Protein 2I0Z (pdb70)

B-factor: mean 34.98, std 12.31, range [15.21, 74.14]

Secondary structure (DSSP, 8-state):
---SEEEE--SHHHHHHHHHHHHTT--EEEE-SSSSS-HHHHHTGGGT---EE-S-HHHHHHT-TBTGGGGHHHHHHS-HHHHHHHHHHTT--EEE-GGGEEEETT--HHHHHHHHHHHHHHTT-EEE-S--EEEEEEETTEEEEEEETT--EEE-S-EEE----SSSGGGS-SSHHHHHHHHTT--EEEEEE-S-PEE---HHHHTTTTTT-EEEEEEEEE---EEEEEEEEEE-SSEEESHHHHHHHHHHHHHHHHH--S-EEEEEES-TTS-HHHHHHHHHHHHTTSTTSBHHHHTTTSS-HHHHHHHHHHTT--TTSBGGGS-HHHHHHHHHHHHHEEEEE-EE--GGG-SSEEEEE-GGGEETTTTEESSSBTEEE-GGGBS-B--TTTHHHHHHHHHHHHHHHHHHHHH-

Sequence (416 aa):
MHYDVIVIGGGPSGLMAAIGAAEEGANVLLLLDKGNKLGRKLAISGGGRCNVVTNRRLPLDEIVKHIPGNGRFLYSAFSIFNNEDIITFFENLGVVKLKEEDHGRRMFPVSNKAQSVVDALLTRLKDLGVKIRTNTPVETIEYENGQTTKAVIILQTGEVLETNHVVIAVGGKSVPQTGSTGDGYAWAEKAGHTTITELFPTEVPILSNEPFIRDRSLQGLALRDINLSVLNAIISHKMDMLFTHFGLSSGPAALRRCSQFVVKALKKFKTNTIQMSIDALPEENSEQLFQRMLKQMKEDPKKGIKNVLKGYVPERYFLFLLEKNEIDGSEQAGQVSHEKIRALVKDFKEFTVNVNGTQSIEKAFVTGGGVSVKEINPKEMSSKFTNGLYFCGEVLDIHGYTGGYNITSALVTGRIAGTTTAGENAK

Solvent-accessible surface area: 18220 Å² total; per-residue (Å²): 126,164,36,48,0,0,0,6,7,0,23,22,6,0,0,0,0,0,0,0,0,12,67,45,66,15,69,1,0,0,0,21,72,4,102,144,13,4,69,53,4,32,101,21,29,81,34,74,0,9,0,0,0,95,42,80,80,86,74,3,6,112,51,3,56,7,43,4,168,22,0,77,26,0,12,101,97,19,44,11,91,56,0,8,74,24,0,67,118,45,70,10,122,9,66,80,61,81,148,3,61,0,9,0,78,54,63,132,0,87,30,2,0,69,12,0,51,79,66,0,167,100,51,55,14,103,58,64,52,90,13,46,14,83,33,0,59,42,89,150,41,72,1,67,0,0,29,3,104,120,42,74,82,19,94,1,50,28,0,0,0,5,29,18,0,97,0,52,48,164,22,16,11,53,15,57,0,18,63,11,0,100,113,8,48,7,84,42,51,109,39,16,11,1,24,1,34,1,62,8,82,31,82,17,6,154,95,137,42,2,52,47,18,28,3,158,70,1,26,0,16,4,56,134,84,84,77,4,118,137,50,35,2,64,1,22,84,134,0,0,15,18,66,0,0,48,59,2,0,4,31,0,30,59,9,29,91,128,129,154,79,126,39,19,78,0,10,0,26,9,36,45,160,39,66,51,103,94,0,11,71,96,0,20,138,68,10,143,142,55,54,169,120,18,0,79,74,13,1,133,74,14,14,51,113,105,0,5,59,36,0,4,136,113,22,135,9,86,16,83,55,90,0,55,137,8,52,95,134,74,0,114,37,0,3,127,14,0,32,82,5,58,0,53,0,57,14,23,58,58,41,104,129,2,87,6,0,0,0,0,0,16,4,148,19,1,45,46,138,71,0,10,9,112,105,8,97,13,0,2,0,0,5,33,0,0,17,6,5,3,25,58,5,8,6,30,24,0,7,9,1,0,0,0,48,5,0,0,28,13,0,0,90,80,28,168

InterPro domains:
  IPR004792 3-Dehydro-bile acid delta(4,6)-reductase-like [PTHR42887] (3-420)
  IPR004792 3-Dehydro-bile acid delta(4,6)-reductase-like [TIGR00275] (5-412)
  IPR023166 BaiN-like, insert domain superfamily [G3DSA:1.10.8.260] (279-343)
  IPR036188 FAD/NAD(P)-binding domain superfamily [G3DSA:3.50.50.60] (4-412)
  IPR036188 FAD/NAD(P)-binding domain superfamily [SSF51905] (1-415)
  IPR055178 RsdA/BaiN/AoA(So)-like, insert domain [PF22780] (193-360)
  IPR057661 RsdA/BaiN/AoA(So)-like, Rossmann fold-like domain [PF03486] (4-413)

Foldseek 3Di:
DQWLEEEEAQALLSLLLLLLLLVLVTAYEYEYQAPDGHLVLCPPPNQFHLQAFQDDLVVLLVQWVQPSVLQPLLCVVAFRVNVQVVCVVLVFHWDADPRRGITTPVSGSVSVSVSSVVSSVVSNHHYDYSWAWQEWDADPLFTFWTATPVRDTGGYGAYEYEQFDCAQCVSPHNHSVQVRVVVLPFDWFDKDFAQFAFFADPVCLQVCLQAFPKQFQKWKAFPCGDIDGGFMWGRHSGHIHGPRRRHCARVQAVVCVVPVDQWTKMWIQSCPPDDLVRQLVVLVVQCVVFQQAFSLVSPPDPTPSSVLVVLCVVLVHDRRPGSNRDDSVSSSSSSCCNGTPMGITGHTDGNHHHPHMAIATECVQADSQAQAGVRGGNYHYAARNYRIGGDPRNSRSRRSNSSSSRNSNNSSVVSD

Structure (mmCIF, N/CA/C/O backbone):
data_2I0Z
#
_entry.id   2I0Z
#
_cell.length_a   46.716
_cell.length_b   92.366
_cell.length_c   97.504
_cell.angle_alpha   90.00
_cell.angle_beta   90.00
_cell.angle_gamma   90.00
#
_symmetry.space_group_name_H-M   'P 21 21 21'
#
loop_
_entity.id
_entity.type
_entity.pdbx_description
1 polymer 'NAD(FAD)-utilizing dehydrogenases'
2 non-polymer 'CHLORIDE ION'
3 non-polymer 'FLAVIN-ADENINE DINUCLEOTIDE'
4 water water
#
loop_
_atom_site.group_PDB
_atom_site.id
_atom_site.type_symbol
_atom_site.label_atom_id
_atom_site.label_alt_id
_atom_site.label_comp_id
_atom_site.label_asym_id
_atom_site.label_entity_id
_atom_site.label_seq_id
_atom_site.pdbx_PDB_ins_code
_atom_site.Cartn_x
_atom_site.Cartn_y
_atom_site.Cartn_z
_atom_site.occupancy
_atom_site.B_iso_or_equiv
_atom_site.auth_seq_id
_atom_site.auth_comp_id
_atom_site.auth_asym_id
_atom_site.auth_atom_id
_atom_site.pdbx_PDB_model_num
ATOM 1 N N . MET A 1 25 ? -4.239 41.775 -20.198 1.00 58.98 1 MET A N 1
ATOM 2 C CA . MET A 1 25 ? -4.516 40.349 -19.862 1.00 58.84 1 MET A CA 1
ATOM 3 C C . MET A 1 25 ? -5.698 39.775 -20.646 1.00 57.30 1 MET A C 1
ATOM 4 O O . MET A 1 25 ? -6.838 39.769 -20.161 1.00 57.97 1 MET A O 1
ATOM 9 N N . HIS A 1 26 ? -5.424 39.283 -21.851 1.00 55.05 2 HIS A N 1
ATOM 10 C CA . HIS A 1 26 ? -6.439 38.568 -22.617 1.00 52.26 2 HIS A CA 1
ATOM 11 C C . HIS A 1 26 ? -6.888 37.292 -21.890 1.00 48.93 2 HIS A C 1
ATOM 12 O O . HIS A 1 26 ? -8.077 36.935 -21.938 1.00 49.83 2 HIS A O 1
ATOM 19 N N . TYR A 1 27 ? -5.964 36.617 -21.193 1.00 43.54 3 TYR A N 1
ATOM 20 C CA . TYR A 1 27 ? -6.274 35.281 -20.663 1.00 38.25 3 TYR A CA 1
ATOM 21 C C . TYR A 1 27 ? -6.431 35.137 -19.153 1.00 34.63 3 TYR A C 1
ATOM 22 O O . TYR A 1 27 ? -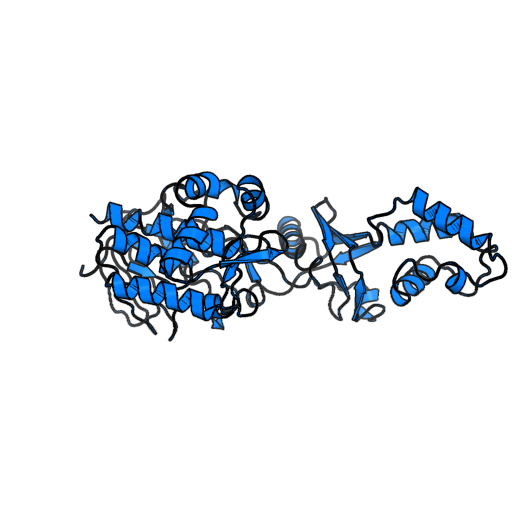5.537 35.488 -18.374 1.00 34.13 3 TYR A O 1
ATOM 31 N N . ASP A 1 28 ? -7.562 34.559 -18.760 1.00 32.19 4 ASP A N 1
ATOM 32 C CA . ASP A 1 28 ? -7.863 34.275 -17.349 1.00 28.60 4 ASP A CA 1
ATOM 33 C C . ASP A 1 28 ? -6.902 33.221 -16.770 1.00 26.72 4 ASP A C 1
ATOM 34 O O . ASP A 1 28 ? -6.397 33.343 -15.639 1.00 24.99 4 ASP A O 1
ATOM 39 N N . VAL A 1 29 ? -6.631 32.175 -17.559 1.00 24.01 5 VAL A N 1
ATOM 40 C CA . VAL A 1 29 ? -5.728 31.111 -17.123 1.00 22.30 5 VAL A CA 1
ATOM 41 C C . VAL A 1 29 ? -4.900 30.736 -18.344 1.00 20.23 5 VAL A C 1
ATOM 42 O O . VAL A 1 29 ? -5.445 30.626 -19.455 1.00 21.26 5 VAL A O 1
ATOM 46 N N . ILE A 1 30 ? -3.611 30.546 -18.113 1.00 19.33 6 ILE A N 1
ATOM 47 C CA . ILE A 1 30 ? -2.697 29.991 -19.122 1.00 19.12 6 ILE A CA 1
ATOM 48 C C . ILE A 1 30 ? -2.191 28.640 -18.634 1.00 19.07 6 ILE A C 1
ATOM 49 O O . ILE A 1 30 ? -1.608 28.557 -17.554 1.00 18.38 6 ILE A O 1
ATOM 54 N N . VAL A 1 31 ? -2.407 27.586 -19.439 1.00 18.79 7 VAL A N 1
ATOM 55 C CA . VAL A 1 31 ? -1.884 26.262 -19.106 1.00 18.55 7 VAL A CA 1
ATOM 56 C C . VAL A 1 31 ? -0.658 26.025 -20.004 1.00 18.72 7 VAL A C 1
ATOM 57 O O . VAL A 1 31 ? -0.746 26.164 -21.215 1.00 20.22 7 VAL A O 1
ATOM 61 N N . ILE A 1 32 ? 0.464 25.672 -19.402 1.00 17.75 8 ILE A N 1
ATOM 62 C CA . ILE A 1 32 ? 1.698 25.411 -20.147 1.00 19.10 8 ILE A CA 1
ATOM 63 C C . ILE A 1 32 ? 1.890 23.907 -20.209 1.00 19.67 8 ILE A C 1
ATOM 64 O O . ILE A 1 32 ? 2.203 23.277 -19.205 1.00 18.98 8 ILE A O 1
ATOM 69 N N . GLY A 1 33 ? 1.687 23.343 -21.394 1.00 20.76 9 GLY A N 1
ATOM 70 C CA . GLY A 1 33 ? 1.930 21.914 -21.609 1.00 21.07 9 GLY A CA 1
ATOM 71 C C . GLY A 1 33 ? 0.627 21.238 -21.950 1.00 21.50 9 GLY A C 1
ATOM 72 O O . GLY A 1 33 ? -0.356 21.406 -21.235 1.00 21.49 9 GLY A O 1
ATOM 73 N N . GLY A 1 34 ? 0.611 20.496 -23.060 1.00 20.46 10 GLY A N 1
ATOM 74 C CA . GLY A 1 34 ? -0.585 19.797 -23.545 1.00 20.53 10 GLY A CA 1
ATOM 75 C C . GLY A 1 34 ? -0.469 18.272 -23.524 1.00 19.91 10 GLY A C 1
ATOM 76 O O . GLY A 1 34 ? -0.895 17.600 -24.473 1.00 22.18 10 GLY A O 1
ATOM 77 N N . GLY A 1 35 ? 0.112 17.746 -22.451 1.00 19.27 11 GLY A N 1
ATOM 78 C CA . GLY A 1 35 ? 0.018 16.308 -22.089 1.00 17.81 11 GLY A CA 1
ATOM 79 C C . GLY A 1 35 ? -1.319 16.063 -21.402 1.00 18.17 11 GLY A C 1
ATOM 80 O O . GLY A 1 35 ? -2.145 16.957 -21.337 1.00 17.41 11 GLY A O 1
ATOM 81 N N . PRO A 1 36 ? -1.522 14.863 -20.834 1.00 17.65 12 PRO A N 1
ATOM 82 C CA . PRO A 1 36 ? -2.803 14.562 -20.177 1.00 17.81 12 PRO A CA 1
ATOM 83 C C . PRO A 1 36 ? -3.145 15.550 -19.046 1.00 18.59 12 PRO A C 1
ATOM 84 O O . PRO A 1 36 ? -4.313 15.905 -18.875 1.00 19.82 12 PRO A O 1
ATOM 88 N N . SER A 1 37 ? -2.149 15.957 -18.266 1.00 18.85 13 SER A N 1
ATOM 89 C CA . SER A 1 37 ? -2.457 16.864 -17.159 1.00 18.55 13 SER A CA 1
ATOM 90 C C . SER A 1 37 ? -2.885 18.242 -17.675 1.00 19.21 13 SER A C 1
ATOM 91 O O . SER A 1 37 ? -3.909 18.756 -17.247 1.00 18.66 13 SER A O 1
ATOM 94 N N . GLY A 1 38 ? -2.116 18.811 -18.602 1.00 16.51 14 GLY A N 1
ATOM 95 C CA . GLY A 1 38 ? -2.429 20.134 -19.180 1.00 17.57 14 GLY A CA 1
ATOM 96 C C . GLY A 1 38 ? -3.744 20.175 -19.915 1.00 18.75 14 GLY A C 1
ATOM 97 O O . GLY A 1 38 ? -4.506 21.152 -19.821 1.00 17.97 14 GLY A O 1
ATOM 98 N N . LEU A 1 39 ? -4.021 19.116 -20.686 1.00 17.28 15 LEU A N 1
ATOM 99 C CA . LEU A 1 39 ? -5.288 19.022 -21.380 1.00 18.05 15 LEU A CA 1
ATOM 100 C C . LEU A 1 39 ? -6.464 18.990 -20.371 1.00 18.82 15 LEU A C 1
ATOM 101 O O . LEU A 1 39 ? -7.478 19.675 -20.558 1.00 19.34 15 LEU A O 1
ATOM 106 N N . MET A 1 40 ? -6.335 18.204 -19.308 1.00 18.95 16 MET A N 1
ATOM 107 C CA . MET A 1 40 ? -7.398 18.199 -18.279 1.00 18.96 16 MET A CA 1
ATOM 108 C C . MET A 1 40 ? -7.501 19.523 -17.507 1.00 19.99 16 MET A C 1
ATOM 109 O O . MET A 1 40 ? -8.622 19.948 -17.119 1.00 20.40 16 MET A O 1
ATOM 114 N N . ALA A 1 41 ? -6.362 20.163 -17.288 1.00 20.05 17 ALA A N 1
ATOM 115 C CA . ALA A 1 41 ? -6.354 21.488 -16.612 1.00 19.71 17 ALA A CA 1
ATOM 116 C C . ALA A 1 41 ? -7.065 22.526 -17.458 1.00 21.75 17 ALA A C 1
ATOM 117 O O . ALA A 1 41 ? -7.920 23.287 -16.940 1.00 22.54 17 ALA A O 1
ATOM 119 N N . ALA A 1 42 ? -6.766 22.560 -18.758 1.00 21.64 18 ALA A N 1
ATOM 120 C CA . ALA A 1 42 ? -7.462 23.505 -19.656 1.00 22.50 18 ALA A CA 1
ATOM 121 C C . ALA A 1 42 ? -8.974 23.255 -19.726 1.00 23.62 18 ALA A C 1
ATOM 122 O O . ALA A 1 42 ? -9.772 24.199 -19.687 1.00 22.97 18 ALA A O 1
ATOM 124 N N . ILE A 1 43 ? -9.372 21.983 -19.804 1.00 24.24 19 ILE A N 1
ATOM 125 C CA . ILE A 1 43 ? -10.798 21.631 -19.798 1.00 24.71 19 ILE A CA 1
ATOM 126 C C . ILE A 1 43 ? -11.425 22.059 -18.482 1.00 25.29 19 ILE A C 1
ATOM 127 O O . ILE A 1 43 ? -12.498 22.691 -18.489 1.00 27.48 19 ILE A O 1
ATOM 132 N N . GLY A 1 44 ? -10.781 21.696 -17.365 1.00 26.12 20 GLY A N 1
ATOM 133 C CA . GLY A 1 44 ? -11.208 22.087 -16.009 1.00 26.20 20 GLY A CA 1
ATOM 134 C C . GLY A 1 44 ? -11.419 23.594 -15.829 1.00 28.78 20 GLY A C 1
ATOM 135 O O . GLY A 1 44 ? -12.435 24.018 -15.252 1.00 27.87 20 GLY A O 1
ATOM 136 N N . ALA A 1 45 ? -10.480 24.401 -16.333 1.00 27.13 21 ALA A N 1
ATOM 137 C CA . ALA A 1 45 ? -10.574 25.874 -16.234 1.00 28.13 21 ALA A CA 1
ATOM 138 C C . ALA A 1 45 ? -11.665 26.446 -17.135 1.00 28.59 21 ALA A C 1
ATOM 139 O O . ALA A 1 45 ? -12.422 27.350 -16.704 1.00 28.88 21 ALA A O 1
ATOM 141 N N . ALA A 1 46 ? -11.798 25.906 -18.348 1.00 27.32 22 ALA A N 1
ATOM 142 C CA . ALA A 1 46 ? -12.771 26.420 -19.317 1.00 28.45 22 ALA A CA 1
ATOM 143 C C . ALA A 1 46 ? -14.190 26.086 -18.881 1.00 31.14 22 ALA A C 1
ATOM 144 O O . ALA A 1 46 ? -15.119 26.848 -19.178 1.00 30.47 22 ALA A O 1
ATOM 146 N N . GLU A 1 47 ? -14.354 24.953 -18.183 1.00 31.62 23 GLU A N 1
ATOM 147 C CA . GLU A 1 47 ? -15.672 24.559 -17.650 1.00 35.31 23 GLU A CA 1
ATOM 148 C C . GLU A 1 47 ? -16.136 25.534 -16.560 1.00 36.42 23 GLU A C 1
ATOM 149 O O . GLU A 1 47 ? -17.345 25.734 -16.366 1.00 37.49 23 GLU A O 1
ATOM 155 N N . GLU A 1 48 ? -15.168 26.125 -15.860 1.00 37.10 24 GLU A N 1
ATOM 156 C CA . GLU A 1 48 ? -15.417 27.181 -14.873 1.00 39.00 24 GLU A CA 1
ATOM 157 C C . GLU A 1 48 ? -15.663 28.561 -15.489 1.00 38.45 24 GLU A C 1
ATOM 158 O O . GLU A 1 48 ? -15.821 29.550 -14.760 1.00 39.51 24 GLU A O 1
ATOM 164 N N . GLY A 1 49 ? -15.677 28.637 -16.818 1.00 38.38 25 GLY A N 1
ATOM 165 C CA . GLY A 1 49 ? -15.994 29.884 -17.528 1.00 36.67 25 GLY A CA 1
ATOM 166 C C . GLY A 1 49 ? -14.819 30.794 -17.852 1.00 36.16 25 GLY A C 1
ATOM 167 O O . GLY A 1 49 ? -15.004 31.903 -18.375 1.00 36.51 25 GLY A O 1
ATOM 168 N N . ALA A 1 50 ? -13.607 30.329 -17.574 1.00 34.04 26 ALA A N 1
ATOM 169 C CA . ALA A 1 50 ? -12.417 31.130 -17.836 1.00 32.94 26 ALA A CA 1
ATOM 170 C C . ALA A 1 50 ? -12.053 31.131 -19.327 1.00 31.89 26 ALA A C 1
ATOM 171 O O . ALA A 1 50 ? -12.343 30.180 -20.070 1.00 31.67 26 ALA A O 1
ATOM 173 N N . ASN A 1 51 ? -11.464 32.230 -19.779 1.00 31.85 27 ASN A N 1
ATOM 174 C CA . ASN A 1 51 ? -10.880 32.290 -21.110 1.00 31.08 27 ASN A CA 1
ATOM 175 C C . ASN A 1 51 ? -9.475 31.706 -20.963 1.00 29.45 27 ASN A C 1
ATOM 176 O O . ASN A 1 51 ? -8.642 32.225 -20.211 1.00 28.66 27 ASN A O 1
ATOM 181 N N . VAL A 1 52 ? -9.239 30.593 -21.647 1.00 27.18 28 VAL A N 1
ATOM 182 C CA . VAL A 1 52 ? -8.058 29.774 -21.383 1.00 24.95 28 VAL A CA 1
ATOM 183 C C . VAL A 1 52 ? -7.190 29.703 -22.611 1.00 23.48 28 VAL A C 1
ATOM 184 O O . VAL A 1 52 ? -7.694 29.546 -23.739 1.00 23.25 28 VAL A O 1
ATOM 188 N N . LEU A 1 53 ? -5.883 29.847 -22.382 1.00 22.12 29 LEU A N 1
ATOM 189 C CA . LEU A 1 53 ? -4.881 29.599 -23.392 1.00 22.12 29 LEU A CA 1
ATOM 190 C C . LEU A 1 53 ? -4.082 28.376 -22.976 1.00 20.45 29 LEU A C 1
ATOM 191 O O . LEU A 1 53 ? -3.635 28.267 -21.841 1.00 21.57 29 LEU A O 1
ATOM 196 N N A LEU A 1 54 ? -3.862 27.484 -23.936 0.60 20.95 30 LEU A N 1
ATOM 197 N N B LEU A 1 54 ? -3.931 27.436 -23.897 0.40 21.07 30 LEU A N 1
ATOM 198 C CA A LEU A 1 54 ? -3.060 26.273 -23.721 0.60 20.69 30 LEU A CA 1
ATOM 199 C CA B LEU A 1 54 ? -3.023 26.316 -23.674 0.40 20.73 30 LEU A CA 1
ATOM 200 C C A LEU A 1 54 ? -1.845 26.313 -24.655 0.60 20.96 30 LEU A C 1
ATOM 201 C C B LEU A 1 54 ? -1.844 26.505 -24.625 0.40 21.04 30 LEU A C 1
ATOM 202 O O A LEU A 1 54 ? -2.012 26.262 -25.883 0.60 21.84 30 LEU A O 1
ATOM 203 O O B LEU A 1 54 ? -2.025 26.771 -25.817 0.40 21.72 30 LEU A O 1
ATOM 212 N N . LEU A 1 55 ? -0.643 26.383 -24.080 1.00 20.56 31 LEU A N 1
ATOM 213 C CA . LEU A 1 55 ? 0.587 26.516 -24.865 1.00 21.95 31 LEU A CA 1
ATOM 214 C C . LEU A 1 55 ? 1.343 25.197 -24.915 1.00 21.97 31 LEU A C 1
ATOM 215 O O . LEU A 1 55 ? 1.439 24.507 -23.894 1.00 22.70 31 LEU A O 1
ATOM 220 N N . ASP A 1 56 ? 1.883 24.824 -26.077 1.00 21.93 32 ASP A N 1
ATOM 221 C CA . ASP A 1 56 ? 2.799 23.670 -26.101 1.00 22.32 32 ASP A CA 1
ATOM 222 C C . ASP A 1 56 ? 3.968 23.912 -27.049 1.00 22.03 32 ASP A C 1
ATOM 223 O O . ASP A 1 56 ? 3.787 24.503 -28.094 1.00 23.03 32 ASP A O 1
ATOM 228 N N . LYS A 1 57 ? 5.144 23.446 -26.651 1.00 23.53 33 LYS A N 1
ATOM 229 C CA . LYS A 1 57 ? 6.406 23.522 -27.402 1.00 24.11 33 LYS A CA 1
ATOM 230 C C . LYS A 1 57 ? 6.331 22.796 -28.747 1.00 24.46 33 LYS A C 1
ATOM 231 O O . LYS A 1 57 ? 6.912 23.227 -29.743 1.00 25.24 33 LYS A O 1
ATOM 237 N N . GLY A 1 58 ? 5.639 21.674 -28.766 1.00 23.51 34 GLY A N 1
ATOM 238 C CA . GLY A 1 58 ? 5.610 20.791 -29.930 1.00 24.70 34 GLY A CA 1
ATOM 239 C C . GLY A 1 58 ? 4.654 21.206 -31.031 1.00 25.29 34 GLY A C 1
ATOM 240 O O . GLY A 1 58 ? 3.732 22.026 -30.818 1.00 24.06 34 GLY A O 1
ATOM 241 N N . ASN A 1 59 ? 4.826 20.584 -32.202 1.00 25.32 35 ASN A N 1
ATOM 242 C CA . ASN A 1 59 ? 3.905 20.809 -33.296 1.00 26.20 35 ASN A CA 1
ATOM 243 C C . ASN A 1 59 ? 2.558 20.124 -33.074 1.00 26.60 35 ASN A C 1
ATOM 244 O O . ASN A 1 59 ? 1.561 20.495 -33.691 1.00 28.04 35 ASN A O 1
ATOM 249 N N . LYS A 1 60 ? 2.545 19.115 -32.209 1.00 25.51 36 LYS A N 1
ATOM 250 C CA . LYS A 1 60 ? 1.305 18.439 -31.829 1.00 26.09 36 LYS A CA 1
ATOM 251 C C . LYS A 1 60 ? 1.231 18.372 -30.312 1.00 25.46 36 LYS A C 1
ATOM 252 O O . LYS A 1 60 ? 2.263 18.241 -29.653 1.00 25.42 36 LYS A O 1
ATOM 258 N N . LEU A 1 61 ? 0.008 18.463 -29.790 1.00 24.60 37 LEU A N 1
ATOM 259 C CA . LEU A 1 61 ? -0.266 18.208 -28.380 1.00 24.67 37 LEU A CA 1
ATOM 260 C C . LEU A 1 61 ? -0.242 16.700 -28.121 1.00 23.82 37 LEU A C 1
ATOM 261 O O . LEU A 1 61 ? -0.487 15.897 -29.040 1.00 22.43 37 LEU A O 1
ATOM 266 N N . GLY A 1 62 ? 0.048 16.325 -26.875 1.00 21.57 38 GLY A N 1
ATOM 267 C CA . GLY A 1 62 ? -0.082 14.948 -26.440 1.00 21.35 38 GLY A CA 1
ATOM 268 C C . GLY A 1 62 ? 0.860 13.959 -27.109 1.00 20.99 38 GLY A C 1
ATOM 269 O O . GLY A 1 62 ? 0.476 12.837 -27.323 1.00 21.58 38 GLY A O 1
ATOM 270 N N . ARG A 1 63 ? 2.082 14.373 -27.452 1.00 21.78 39 ARG A N 1
ATOM 271 C CA . ARG A 1 63 ? 3.048 13.454 -28.121 1.00 20.45 39 ARG A CA 1
ATOM 272 C C . ARG A 1 63 ? 3.399 12.226 -27.300 1.00 21.11 39 ARG A C 1
ATOM 273 O O . ARG A 1 63 ? 3.364 11.101 -27.810 1.00 21.07 39 ARG A O 1
ATOM 281 N N . LYS A 1 64 ? 3.687 12.421 -26.015 1.00 19.90 40 LYS A N 1
ATOM 282 C CA . LYS A 1 64 ? 3.953 11.298 -25.141 1.00 19.58 40 LYS A CA 1
ATOM 283 C C . LYS A 1 64 ? 2.654 10.508 -24.878 1.00 20.13 40 LYS A C 1
ATOM 284 O O . LYS A 1 64 ? 2.659 9.270 -24.881 1.00 20.86 40 LYS A O 1
ATOM 290 N N . LEU A 1 65 ? 1.542 11.212 -24.687 1.00 19.17 41 LEU A N 1
ATOM 291 C CA . LEU A 1 65 ? 0.242 10.532 -24.537 1.00 20.53 41 LEU A CA 1
ATOM 292 C C . LEU A 1 65 ? -0.034 9.612 -25.729 1.00 22.21 41 LEU A C 1
ATOM 293 O O . LEU A 1 65 ? -0.544 8.498 -25.551 1.00 22.49 41 LEU A O 1
ATOM 298 N N . ALA A 1 66 ? 0.299 10.080 -26.934 1.00 22.58 42 ALA A N 1
ATOM 299 C CA . ALA A 1 66 ? 0.109 9.305 -28.183 1.00 23.44 42 ALA A CA 1
ATOM 300 C C . ALA A 1 66 ? 0.941 8.009 -28.290 1.00 23.95 42 ALA A C 1
ATOM 301 O O . ALA A 1 66 ? 0.527 7.059 -28.968 1.00 24.06 42 ALA A O 1
ATOM 303 N N . ILE A 1 67 ? 2.077 7.954 -27.605 1.00 23.26 43 ILE A N 1
ATOM 304 C CA . ILE A 1 67 ? 2.913 6.740 -27.557 1.00 25.00 43 ILE A CA 1
ATOM 305 C C . ILE A 1 67 ? 2.681 5.850 -26.320 1.00 23.35 43 ILE A C 1
ATOM 306 O O . ILE A 1 67 ? 3.198 4.719 -26.231 1.00 22.59 43 ILE A O 1
ATOM 311 N N . SER A 1 68 ? 1.918 6.361 -25.358 1.00 22.08 44 SER A N 1
ATOM 312 C CA . SER A 1 68 ? 1.697 5.655 -24.109 1.00 21.27 44 SER A CA 1
ATOM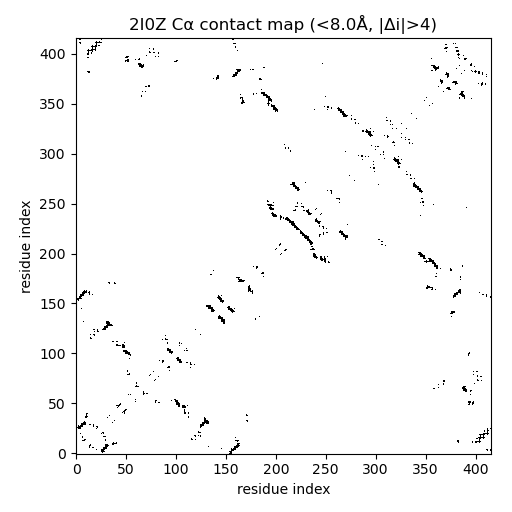 313 C C . SER A 1 68 ? 1.011 4.299 -24.324 1.00 22.58 44 SER A C 1
ATOM 314 O O . SER A 1 68 ? 0.349 4.071 -25.342 1.00 21.70 44 SER A O 1
ATOM 317 N N . GLY A 1 69 ? 1.194 3.411 -23.347 1.00 23.13 45 GLY A N 1
ATOM 318 C CA . GLY A 1 69 ? 0.557 2.090 -23.341 1.00 24.35 45 GLY A CA 1
ATOM 319 C C . GLY A 1 69 ? 0.847 1.318 -24.609 1.00 25.03 45 GLY A C 1
ATOM 320 O O . GLY A 1 69 ? -0.042 0.682 -25.169 1.00 24.78 45 GLY A O 1
ATOM 321 N N . GLY A 1 70 ? 2.090 1.386 -25.071 1.00 25.84 46 GLY A N 1
ATOM 322 C CA . GLY A 1 70 ? 2.439 0.754 -26.363 1.00 26.55 46 GLY A CA 1
ATOM 323 C C . GLY A 1 70 ? 1.639 1.230 -27.572 1.00 26.54 46 GLY A C 1
ATOM 324 O O . GLY A 1 70 ? 1.409 0.459 -28.531 1.00 27.10 46 GLY A O 1
ATOM 325 N N . GLY A 1 71 ? 1.214 2.492 -27.548 1.00 24.35 47 GLY A N 1
ATOM 326 C CA . GLY A 1 71 ? 0.418 3.064 -28.626 1.00 24.13 47 GLY A CA 1
ATOM 327 C C . GLY A 1 71 ? -1.081 2.893 -28.423 1.00 23.26 47 GLY A C 1
ATOM 328 O O . GLY A 1 71 ? -1.873 3.341 -29.257 1.00 22.90 47 GLY A O 1
ATOM 329 N N . ARG A 1 72 ? -1.462 2.228 -27.325 1.00 22.35 48 ARG A N 1
ATOM 330 C CA . ARG A 1 72 ? -2.881 1.980 -26.989 1.00 22.32 48 ARG A CA 1
ATOM 331 C C . ARG A 1 72 ? -3.405 2.880 -25.873 1.00 22.26 48 ARG A C 1
ATOM 332 O O . ARG A 1 72 ? -4.626 3.032 -25.731 1.00 23.73 48 ARG A O 1
ATOM 340 N N . CYS A 1 73 ? -2.491 3.420 -25.063 1.00 21.90 49 CYS A N 1
ATOM 341 C CA . CYS A 1 73 ? -2.778 4.271 -23.871 1.00 21.65 49 CYS A CA 1
ATOM 342 C C . CYS A 1 73 ? -3.464 3.525 -22.719 1.00 20.50 49 CYS A C 1
ATOM 343 O O . CYS A 1 73 ? -4.658 3.309 -22.764 1.00 19.97 49 CYS A O 1
ATOM 346 N N . ASN A 1 74 ? -2.700 3.116 -21.708 1.00 20.15 50 ASN A N 1
ATOM 347 C CA . ASN A 1 74 ? -3.269 2.570 -20.443 1.00 18.47 50 ASN A CA 1
ATOM 348 C C . ASN A 1 74 ? -3.689 3.815 -19.632 1.00 19.89 50 ASN A C 1
ATOM 349 O O . ASN A 1 74 ? -2.872 4.386 -18.870 1.00 18.91 50 ASN A O 1
ATOM 354 N N A VAL A 1 75 ? -4.937 4.239 -19.827 0.50 18.35 51 VAL A N 1
ATOM 355 N N B VAL A 1 75 ? -4.948 4.219 -19.795 0.50 18.20 51 VAL A N 1
ATOM 356 C CA A VAL A 1 75 ? -5.406 5.553 -19.396 0.50 19.94 51 VAL A CA 1
ATOM 357 C CA B VAL A 1 75 ? -5.389 5.564 -19.425 0.50 19.91 51 VAL A CA 1
ATOM 358 C C A VAL A 1 75 ? -5.520 5.626 -17.881 0.50 19.77 51 VAL A C 1
ATOM 359 C C B VAL A 1 75 ? -5.791 5.719 -17.953 0.50 19.69 51 VAL A C 1
ATOM 360 O O A VAL A 1 75 ? -5.069 6.588 -17.240 0.50 19.74 51 VAL A O 1
ATOM 361 O O B VAL A 1 75 ? -5.790 6.836 -17.425 0.50 19.75 51 VAL A O 1
ATOM 368 N N . THR A 1 76 ? -6.138 4.606 -17.303 1.00 19.92 52 THR A N 1
ATOM 369 C CA . THR A 1 76 ? -6.318 4.568 -15.854 1.00 21.24 52 THR A CA 1
ATOM 370 C C . THR A 1 76 ? -6.325 3.099 -15.363 1.00 21.42 52 THR A C 1
ATOM 371 O O . THR A 1 76 ? -6.018 2.169 -16.110 1.00 19.40 52 THR A O 1
ATOM 375 N N . ASN A 1 77 ? -6.661 2.912 -14.091 1.00 22.56 53 ASN A N 1
ATOM 376 C CA . ASN A 1 77 ? -6.693 1.598 -13.494 1.00 22.59 53 ASN A CA 1
ATOM 377 C C . ASN A 1 77 ? -7.933 1.547 -12.605 1.00 24.75 53 ASN A C 1
ATOM 378 O O . ASN A 1 77 ? -8.207 2.504 -11.867 1.00 25.73 53 ASN A O 1
ATOM 383 N N A ARG A 1 78 ? -8.670 0.442 -12.705 0.40 25.33 54 ARG A N 1
ATOM 384 N N B ARG A 1 78 ? -8.683 0.461 -12.688 0.60 25.17 54 ARG A N 1
ATOM 385 C CA A ARG A 1 78 ? -9.989 0.277 -12.072 0.40 26.28 54 ARG A CA 1
ATOM 386 C CA B ARG A 1 78 ? -9.969 0.403 -11.997 0.60 26.06 54 ARG A CA 1
ATOM 387 C C A ARG A 1 78 ? -9.934 -0.422 -10.704 0.40 26.99 54 ARG A C 1
ATOM 388 C C B ARG A 1 78 ? -9.921 -0.208 -10.605 0.60 26.97 54 ARG A C 1
ATOM 389 O O A ARG A 1 78 ? -10.977 -0.762 -10.135 0.40 26.76 54 ARG A O 1
ATOM 390 O O B ARG A 1 78 ? -10.965 -0.294 -9.929 0.60 26.62 54 ARG A O 1
ATOM 405 N N . LEU A 1 79 ? -8.727 -0.618 -10.171 1.00 27.35 55 LEU A N 1
ATOM 406 C CA . LEU A 1 79 ? -8.565 -1.149 -8.816 1.00 28.61 55 LEU A CA 1
ATOM 407 C C . LEU A 1 79 ? -9.088 -0.160 -7.745 1.00 29.71 55 LEU A C 1
ATOM 408 O O . LEU A 1 79 ? -9.214 1.049 -8.002 1.00 30.36 55 LEU A O 1
ATOM 413 N N . PRO A 1 80 ? -9.465 -0.679 -6.564 1.00 30.62 56 PRO A N 1
ATOM 414 C CA . PRO A 1 80 ? -9.956 0.234 -5.531 1.00 31.14 56 PRO A CA 1
ATOM 415 C C . PRO A 1 80 ? -8.910 1.233 -5.056 1.00 31.34 56 PRO A C 1
ATOM 416 O O . PRO A 1 80 ? -7.696 0.990 -5.170 1.00 28.87 56 PRO A O 1
ATOM 420 N N . LEU A 1 81 ? -9.413 2.330 -4.501 1.00 31.87 57 LEU A N 1
ATOM 421 C CA . LEU A 1 81 ? -8.627 3.452 -4.001 1.00 34.10 57 LEU A CA 1
ATOM 422 C C . LEU A 1 81 ? -7.348 3.077 -3.280 1.00 34.20 57 LEU A C 1
ATOM 423 O O . LEU A 1 81 ? -6.277 3.617 -3.573 1.00 32.63 57 LEU A O 1
ATOM 428 N N . ASP A 1 82 ? -7.451 2.157 -2.325 1.00 35.65 58 ASP A N 1
ATOM 429 C CA . ASP A 1 82 ? -6.302 1.838 -1.492 1.00 36.57 58 ASP A CA 1
ATOM 430 C C . ASP A 1 82 ? -5.203 1.147 -2.320 1.00 35.23 58 ASP A C 1
ATOM 431 O O . ASP A 1 82 ? -4.017 1.394 -2.103 1.00 34.92 58 ASP A O 1
ATOM 436 N N . GLU A 1 83 ? -5.606 0.334 -3.296 1.00 34.08 59 GLU A N 1
ATOM 437 C CA . GLU A 1 83 ? -4.651 -0.303 -4.216 1.00 34.42 59 GLU A CA 1
ATOM 438 C C . GLU A 1 83 ? -4.032 0.720 -5.189 1.00 30.90 59 GLU A C 1
ATOM 439 O O . GLU A 1 83 ? -2.849 0.637 -5.495 1.00 30.82 59 GLU A O 1
ATOM 445 N N . ILE A 1 84 ? -4.821 1.677 -5.663 1.00 28.94 60 ILE A N 1
ATOM 446 C CA . ILE A 1 84 ? -4.288 2.755 -6.523 1.00 28.19 60 ILE A CA 1
ATOM 447 C C . ILE A 1 84 ? -3.152 3.510 -5.807 1.00 28.77 60 ILE A C 1
ATOM 448 O O . ILE A 1 84 ? -2.050 3.685 -6.351 1.00 27.70 60 ILE A O 1
ATOM 453 N N . VAL A 1 85 ? -3.409 3.949 -4.578 1.00 28.23 61 VAL A N 1
ATOM 454 C CA . VAL A 1 85 ? -2.412 4.706 -3.798 1.00 28.97 61 VAL A CA 1
ATOM 455 C C . VAL A 1 85 ? -1.149 3.878 -3.522 1.00 29.80 61 VAL A C 1
ATOM 456 O O . VAL A 1 85 ? -0.019 4.377 -3.622 1.00 30.47 61 VAL A O 1
ATOM 460 N N . LYS A 1 86 ? -1.336 2.605 -3.196 1.00 30.42 62 LYS A N 1
ATOM 461 C CA . LYS A 1 86 ? -0.209 1.699 -3.002 1.00 31.91 62 LYS A CA 1
ATOM 462 C C . LYS A 1 86 ? 0.677 1.548 -4.242 1.00 30.40 62 LYS A C 1
ATOM 463 O O . LYS A 1 86 ? 1.855 1.280 -4.109 1.00 30.21 62 LYS A O 1
ATOM 469 N N . HIS A 1 87 ? 0.105 1.732 -5.431 1.00 29.65 63 HIS A N 1
ATOM 470 C CA . HIS A 1 87 ? 0.856 1.576 -6.694 1.00 29.02 63 HIS A CA 1
ATOM 471 C C . HIS A 1 87 ? 1.440 2.910 -7.172 1.00 28.70 63 HIS A C 1
ATOM 472 O O . HIS A 1 87 ? 1.963 3.015 -8.281 1.00 26.83 63 HIS A O 1
ATOM 479 N N . ILE A 1 88 ? 1.330 3.934 -6.334 1.00 26.86 64 ILE A N 1
ATOM 480 C CA . ILE A 1 88 ? 1.944 5.215 -6.621 1.00 27.46 64 ILE A CA 1
ATOM 481 C C . ILE A 1 88 ? 2.913 5.455 -5.466 1.00 28.37 64 ILE A C 1
ATOM 482 O O . ILE A 1 88 ? 2.575 6.148 -4.516 1.00 27.64 64 ILE A O 1
ATOM 487 N N . PRO A 1 89 ? 4.113 4.843 -5.539 1.00 29.79 65 PRO A N 1
ATOM 488 C CA . PRO A 1 89 ? 5.061 4.917 -4.418 1.00 30.17 65 PRO A CA 1
ATOM 489 C C . PRO A 1 89 ? 5.641 6.311 -4.233 1.00 31.40 65 PRO A C 1
ATOM 490 O O . PRO A 1 89 ? 6.048 6.671 -3.119 1.00 32.16 65 PRO A O 1
ATOM 494 N N . GLY A 1 90 ? 5.679 7.097 -5.298 1.00 29.17 66 GLY A N 1
ATOM 495 C CA . GLY A 1 90 ? 6.076 8.493 -5.160 1.00 29.03 66 GLY A CA 1
ATOM 496 C C . GLY A 1 90 ? 4.893 9.326 -4.737 1.00 28.03 66 GLY A C 1
ATOM 497 O O . GLY A 1 90 ? 4.121 9.783 -5.577 1.00 27.22 66 GLY A O 1
ATOM 498 N N . ASN A 1 91 ? 4.714 9.488 -3.429 1.00 28.12 67 ASN A N 1
ATOM 499 C CA . ASN A 1 91 ? 3.673 10.376 -2.881 1.00 28.10 67 ASN A CA 1
ATOM 500 C C . ASN A 1 91 ? 2.221 10.058 -3.227 1.00 27.39 67 ASN A C 1
ATOM 501 O O . ASN A 1 91 ? 1.380 10.958 -3.356 1.00 28.57 67 ASN A O 1
ATOM 506 N N . GLY A 1 92 ? 1.908 8.770 -3.343 1.00 26.94 68 GLY A N 1
ATOM 507 C CA . GLY A 1 92 ? 0.545 8.372 -3.624 1.00 27.21 68 GLY A CA 1
ATOM 508 C C . GLY A 1 92 ? -0.419 8.910 -2.581 1.00 28.22 68 GLY A C 1
ATOM 509 O O . GLY A 1 92 ? -1.561 9.260 -2.902 1.00 27.42 68 GLY A O 1
ATOM 510 N N . ARG A 1 93 ? 0.045 8.985 -1.329 1.00 30.06 69 ARG A N 1
ATOM 511 C CA . ARG A 1 93 ? -0.846 9.401 -0.222 1.00 32.35 69 ARG A CA 1
ATOM 512 C C . ARG A 1 93 ? -1.289 10.849 -0.347 1.00 32.72 69 ARG A C 1
ATOM 513 O O . ARG A 1 93 ? -2.413 11.215 0.056 1.00 31.13 69 ARG A O 1
ATOM 521 N N . PHE A 1 94 ? -0.427 11.677 -0.941 1.00 31.45 70 PHE A N 1
ATOM 522 C CA . PHE A 1 94 ? -0.795 13.059 -1.270 1.00 30.53 70 PHE A CA 1
ATOM 523 C C . PHE A 1 94 ? -2.111 13.147 -2.063 1.00 30.62 70 PHE A C 1
ATOM 524 O O . PHE A 1 94 ? -2.862 14.118 -1.951 1.00 29.14 70 PHE A O 1
ATOM 532 N N . LEU A 1 95 ? -2.403 12.114 -2.850 1.00 28.21 71 LEU A N 1
ATOM 533 C CA . LEU A 1 95 ? -3.547 12.140 -3.732 1.00 28.70 71 LEU A CA 1
ATOM 534 C C . LEU A 1 95 ? -4.882 11.793 -3.059 1.00 29.46 71 LEU A C 1
ATOM 535 O O . LEU A 1 95 ? -5.934 11.896 -3.686 1.00 29.28 71 LEU A O 1
ATOM 540 N N . TYR A 1 96 ? -4.850 11.396 -1.784 1.00 31.83 72 TYR A N 1
ATOM 541 C CA . TYR A 1 96 ? -6.114 11.065 -1.115 1.00 33.07 72 TYR A CA 1
ATOM 542 C C . TYR A 1 96 ? -7.156 12.185 -1.285 1.00 32.17 72 TYR A C 1
ATOM 543 O O . TYR A 1 96 ? -8.271 11.920 -1.724 1.00 32.72 72 TYR A O 1
ATOM 552 N N . SER A 1 97 ? -6.790 13.439 -1.004 1.00 33.33 73 SER A N 1
ATOM 553 C CA . SER A 1 97 ? -7.730 14.574 -1.197 1.00 33.67 73 SER A CA 1
ATOM 554 C C . SER A 1 97 ? -8.235 14.723 -2.631 1.00 33.38 73 SER A C 1
ATOM 555 O O . SER A 1 97 ? -9.440 14.889 -2.879 1.00 32.29 73 SER A O 1
ATOM 558 N N . ALA A 1 98 ? -7.305 14.675 -3.588 1.00 31.67 74 ALA A N 1
ATOM 559 C CA . ALA A 1 98 ? -7.672 14.779 -4.988 1.00 31.01 74 ALA A CA 1
ATOM 560 C C . ALA A 1 98 ? -8.684 13.704 -5.367 1.00 29.62 74 ALA A C 1
ATOM 561 O O . ALA A 1 98 ? -9.720 13.993 -5.960 1.00 29.42 74 ALA A O 1
ATOM 563 N N . PHE A 1 99 ? -8.385 12.462 -5.003 1.00 29.62 75 PHE A N 1
ATOM 564 C CA . PHE A 1 99 ? -9.252 11.341 -5.343 1.00 30.49 75 PHE A CA 1
ATOM 565 C C . PHE A 1 99 ? -10.670 11.464 -4.756 1.00 30.82 75 PHE A C 1
ATOM 566 O O . PHE A 1 99 ? -11.615 10.961 -5.336 1.00 30.49 75 PHE A O 1
ATOM 574 N N . SER A 1 100 ? -10.811 12.174 -3.641 1.00 32.94 76 SER A N 1
ATOM 575 C CA . SER A 1 100 ? -12.145 12.439 -3.060 1.00 34.44 76 SER A CA 1
ATOM 576 C C . SER A 1 100 ? -13.007 13.287 -3.990 1.00 34.88 76 SER A C 1
ATOM 577 O O . SER A 1 100 ? -14.231 13.160 -3.999 1.00 35.10 76 SER A O 1
ATOM 580 N N . ILE A 1 101 ? -12.351 14.168 -4.752 1.00 34.50 77 ILE A N 1
ATOM 581 C CA . ILE A 1 101 ? -13.007 15.056 -5.703 1.00 34.64 77 ILE A CA 1
ATOM 582 C C . ILE A 1 101 ? -13.174 14.359 -7.055 1.00 33.33 77 ILE A C 1
ATOM 583 O O . ILE A 1 101 ? -14.266 14.354 -7.633 1.00 32.90 77 ILE A O 1
ATOM 588 N N . PHE A 1 102 ? -12.092 13.755 -7.556 1.00 31.63 78 PHE A N 1
ATOM 589 C CA . PHE A 1 102 ? -12.107 13.170 -8.895 1.00 30.26 78 PHE A CA 1
ATOM 590 C C . PHE A 1 102 ? -11.136 11.984 -8.905 1.00 29.27 78 PHE A C 1
ATOM 591 O O . PHE A 1 102 ? -9.948 12.142 -8.637 1.00 28.41 78 PHE A O 1
ATOM 599 N N . ASN A 1 103 ? -11.678 10.793 -9.139 1.00 28.88 79 ASN A N 1
ATOM 600 C CA . ASN A 1 103 ? -10.924 9.552 -8.968 1.00 29.65 79 ASN A CA 1
ATOM 601 C C . ASN A 1 103 ? -10.943 8.693 -10.234 1.00 27.70 79 ASN A C 1
ATOM 602 O O . ASN A 1 103 ? -11.406 9.141 -11.280 1.00 28.71 79 ASN A O 1
ATOM 607 N N . ASN A 1 104 ? -10.412 7.477 -10.148 1.00 27.84 80 ASN A N 1
ATOM 608 C CA . ASN A 1 104 ? -10.423 6.570 -11.306 1.00 27.42 80 ASN A CA 1
ATOM 609 C C . ASN A 1 104 ? -11.784 6.325 -11.955 1.00 28.03 80 ASN A C 1
ATOM 610 O O . ASN A 1 104 ? -11.912 6.374 -13.186 1.00 29.32 80 ASN A O 1
ATOM 615 N N . GLU A 1 105 ? -12.821 6.075 -11.153 1.00 28.29 81 GLU A N 1
ATOM 616 C CA . GLU A 1 105 ? -14.145 5.834 -11.721 1.00 29.06 81 GLU A CA 1
ATOM 617 C C . GLU A 1 105 ? -14.673 7.072 -12.442 1.00 27.57 81 GLU A C 1
ATOM 618 O O . GLU A 1 105 ? -15.335 6.967 -13.452 1.00 28.19 81 GLU A O 1
ATOM 624 N N . ASP A 1 106 ? -14.360 8.248 -11.907 1.00 27.27 82 ASP A N 1
ATOM 625 C CA . ASP A 1 106 ? -14.722 9.513 -12.531 1.00 27.89 82 ASP A CA 1
ATOM 626 C C . ASP A 1 106 ? -14.009 9.714 -13.876 1.00 25.90 82 ASP A C 1
ATOM 627 O O . ASP A 1 106 ? -14.608 10.221 -14.818 1.00 26.83 82 ASP A O 1
ATOM 632 N N . ILE A 1 107 ? -12.745 9.306 -13.944 1.00 25.72 83 ILE A N 1
ATOM 633 C CA . ILE A 1 107 ? -11.985 9.285 -15.211 1.00 25.08 83 ILE A CA 1
ATOM 634 C C . ILE A 1 107 ? -12.699 8.434 -16.253 1.00 25.00 83 ILE A C 1
ATOM 635 O O . ILE A 1 107 ? -12.890 8.874 -17.388 1.00 24.88 83 ILE A O 1
ATOM 640 N N . ILE A 1 108 ? -13.127 7.226 -15.867 1.00 24.66 84 ILE A N 1
ATOM 641 C CA . ILE A 1 108 ? -13.833 6.344 -16.797 1.00 25.61 84 ILE A CA 1
ATOM 642 C C . ILE A 1 108 ? -15.118 6.981 -17.343 1.00 26.36 84 ILE A C 1
ATOM 643 O O . ILE A 1 108 ? -15.373 6.967 -18.561 1.00 27.61 84 ILE A O 1
ATOM 648 N N . THR A 1 109 ? -15.915 7.559 -16.449 1.00 27.76 85 THR A N 1
ATOM 649 C CA . THR A 1 109 ? -17.154 8.242 -16.848 1.00 28.89 85 THR A CA 1
ATOM 650 C C . THR A 1 109 ? -16.882 9.436 -17.775 1.00 28.51 85 THR A C 1
ATOM 651 O O . THR A 1 109 ? -17.591 9.641 -18.767 1.00 29.13 85 THR A O 1
ATOM 655 N N . PHE A 1 110 ? -15.875 10.230 -17.409 1.00 27.92 86 PHE A N 1
ATOM 656 C CA . PHE A 1 110 ? -15.424 11.395 -18.189 1.00 28.06 86 PHE A CA 1
ATOM 657 C C . PHE A 1 110 ? -15.120 11.019 -19.628 1.00 28.06 86 PHE A C 1
ATOM 658 O O . PHE A 1 110 ? -15.614 11.674 -20.575 1.00 27.83 86 PHE A O 1
ATOM 666 N N . PHE A 1 111 ? -14.322 9.962 -19.805 1.00 28.45 87 PHE A N 1
ATOM 667 C CA . PHE A 1 111 ? -13.995 9.500 -21.153 1.00 30.32 87 PHE A CA 1
ATOM 668 C C . PHE A 1 111 ? -15.165 8.931 -21.908 1.00 33.12 87 PHE A C 1
ATOM 669 O O . PHE A 1 111 ? -15.323 9.221 -23.101 1.00 32.30 87 PHE A O 1
ATOM 677 N N . GLU A 1 112 ? -15.991 8.132 -21.224 1.00 35.51 88 GLU A N 1
ATOM 678 C CA . GLU A 1 112 ? -17.226 7.622 -21.837 1.00 38.84 88 GLU A CA 1
ATOM 679 C C . GLU A 1 112 ? -18.026 8.747 -22.466 1.00 39.42 88 GLU A C 1
ATOM 680 O O . GLU A 1 112 ? -18.442 8.655 -23.620 1.00 40.76 88 GLU A O 1
ATOM 686 N N . ASN A 1 113 ? -18.213 9.816 -21.704 1.00 41.23 89 ASN A N 1
ATOM 687 C CA . ASN A 1 113 ? -18.947 10.995 -22.162 1.00 42.52 89 ASN A CA 1
ATOM 688 C C . ASN A 1 113 ? -18.345 11.727 -23.357 1.00 43.20 89 ASN A C 1
ATOM 689 O O . ASN A 1 113 ? -19.076 12.320 -24.154 1.00 43.18 89 ASN A O 1
ATOM 694 N N . LEU A 1 114 ? -17.018 11.687 -23.476 1.00 42.09 90 LEU A N 1
ATOM 695 C CA . LEU A 1 114 ? -16.328 12.241 -24.641 1.00 41.74 90 LEU A CA 1
ATOM 696 C C . LEU A 1 114 ? -16.307 11.271 -25.827 1.00 41.02 90 LEU A C 1
ATOM 697 O O . LEU A 1 114 ? -15.583 11.488 -26.809 1.00 42.09 90 LEU A O 1
ATOM 702 N N . GLY A 1 115 ? -17.073 10.191 -25.714 1.00 39.15 91 GLY A N 1
ATOM 703 C CA . GLY A 1 115 ? -17.225 9.221 -26.792 1.00 37.70 91 GLY A CA 1
ATOM 704 C C . GLY A 1 115 ? -16.070 8.257 -26.950 1.00 36.63 91 GLY A C 1
ATOM 705 O O . GLY A 1 115 ? -15.869 7.705 -28.037 1.00 38.77 91 GLY A O 1
ATOM 706 N N A VAL A 1 116 ? -15.286 8.041 -25.894 0.50 35.52 92 VAL A N 1
ATOM 707 N N B VAL A 1 116 ? -15.311 8.091 -25.868 0.50 35.35 92 VAL A N 1
ATOM 708 C CA A VAL A 1 116 ? -14.205 7.047 -25.965 0.50 34.10 92 VAL A CA 1
ATOM 709 C CA B VAL A 1 116 ? -14.244 7.113 -25.789 0.50 33.81 92 VAL A CA 1
ATOM 710 C C A VAL A 1 116 ? -14.353 5.990 -24.859 0.50 33.19 92 VAL A C 1
ATOM 711 C C B VAL A 1 116 ? -14.663 6.102 -24.731 0.50 32.95 92 VAL A C 1
ATOM 712 O O A VAL A 1 116 ? -13.811 6.123 -23.756 0.50 33.05 92 VAL A O 1
ATOM 713 O O B VAL A 1 116 ? -14.630 6.372 -23.534 0.50 32.70 92 VAL A O 1
ATOM 720 N N . LYS A 1 117 ? -15.111 4.945 -25.185 1.00 31.87 93 LYS A N 1
ATOM 721 C CA . LYS A 1 117 ? -15.430 3.865 -24.267 1.00 31.45 93 LYS A CA 1
ATOM 722 C C . LYS A 1 117 ? -14.103 3.214 -23.878 1.00 29.61 93 LYS A C 1
ATOM 723 O O . LYS A 1 117 ? -13.229 3.015 -24.739 1.00 27.35 93 LYS A O 1
ATOM 729 N N . LEU A 1 118 ? -13.968 2.903 -22.592 1.00 28.75 94 LEU A N 1
ATOM 730 C CA . LEU A 1 118 ? -12.827 2.149 -22.081 1.00 27.71 94 LEU A CA 1
ATOM 731 C C . LEU A 1 118 ? -13.187 0.703 -21.754 1.00 27.85 94 LEU A C 1
ATOM 732 O O . LEU A 1 118 ? -14.368 0.344 -21.588 1.00 28.59 94 LEU A O 1
ATOM 737 N N . LYS A 1 119 ? -12.161 -0.133 -21.714 1.00 25.53 95 LYS A N 1
ATOM 738 C CA . LYS A 1 119 ? -12.316 -1.543 -21.372 1.00 25.60 95 LYS A CA 1
ATOM 739 C C . LYS A 1 119 ? -11.238 -1.918 -20.365 1.00 25.86 95 LYS A C 1
ATOM 740 O O . LYS A 1 119 ? -10.139 -1.331 -20.335 1.00 23.57 95 LYS A O 1
ATOM 746 N N . GLU A 1 120 ? -11.539 -2.906 -19.541 1.00 25.12 96 GLU A N 1
ATOM 747 C CA . GLU A 1 120 ? -10.592 -3.355 -18.526 1.00 26.29 96 GLU A CA 1
ATOM 748 C C . GLU A 1 120 ? -9.905 -4.614 -18.985 1.00 27.34 96 GLU A C 1
ATOM 749 O O . GLU A 1 120 ? -10.560 -5.533 -19.496 1.00 28.75 96 GLU A O 1
ATOM 755 N N . GLU A 1 121 ? -8.590 -4.631 -18.823 1.00 26.64 97 GLU A N 1
ATOM 756 C CA . GLU A 1 121 ? -7.752 -5.772 -19.206 1.00 26.01 97 GLU A CA 1
ATOM 757 C C . GLU A 1 121 ? -7.228 -6.428 -17.933 1.00 27.01 97 GLU A C 1
ATOM 758 O O . GLU A 1 121 ? -7.987 -6.555 -16.978 1.00 27.00 97 GLU A O 1
ATOM 764 N N . ASP A 1 122 ? -5.956 -6.823 -17.894 1.00 27.07 98 ASP A N 1
ATOM 765 C CA . ASP A 1 122 ? -5.406 -7.503 -16.715 1.00 29.29 98 ASP A CA 1
ATOM 766 C C . ASP A 1 122 ? -5.125 -6.503 -15.594 1.00 28.53 98 ASP A C 1
ATOM 767 O O . ASP A 1 122 ? -4.792 -5.350 -15.857 1.00 27.32 98 ASP A O 1
ATOM 772 N N . HIS A 1 123 ? -5.201 -6.971 -14.349 1.00 28.21 99 HIS A N 1
ATOM 773 C CA . HIS A 1 123 ? -4.715 -6.189 -13.201 1.00 28.76 99 HIS A CA 1
ATOM 774 C C . HIS A 1 123 ? -5.304 -4.777 -13.170 1.00 26.74 99 HIS A C 1
ATOM 775 O O . HIS A 1 123 ? -4.634 -3.813 -12.786 1.00 26.58 99 HIS A O 1
ATOM 782 N N . GLY A 1 124 ? -6.550 -4.667 -13.608 1.00 25.24 100 GLY A N 1
ATOM 783 C CA . GLY A 1 124 ? -7.324 -3.441 -13.455 1.00 23.70 100 GLY A CA 1
ATOM 784 C C . GLY A 1 124 ? -7.044 -2.414 -14.544 1.00 22.18 100 GLY A C 1
ATOM 785 O O . GLY A 1 124 ? -7.656 -1.354 -14.564 1.00 22.22 100 GLY A O 1
ATOM 786 N N A ARG A 1 125 ? -6.141 -2.744 -15.459 0.60 21.47 101 ARG A N 1
ATOM 787 N N B ARG A 1 125 ? -6.125 -2.736 -15.450 0.40 21.69 101 ARG A N 1
ATOM 788 C CA A ARG A 1 125 ? -5.646 -1.754 -16.438 0.60 22.51 101 ARG A CA 1
ATOM 789 C CA B ARG A 1 125 ? -5.668 -1.767 -16.463 0.40 22.19 101 ARG A CA 1
ATOM 790 C C A ARG A 1 125 ? -6.731 -1.391 -17.464 0.60 22.37 101 ARG A C 1
ATOM 791 C C B ARG A 1 125 ? -6.796 -1.395 -17.427 0.40 22.14 101 ARG A C 1
ATOM 792 O O A ARG A 1 125 ? -7.265 -2.274 -18.137 0.60 22.72 101 ARG A O 1
ATOM 793 O O B ARG A 1 125 ? -7.430 -2.272 -18.011 0.40 22.46 101 ARG A O 1
ATOM 808 N N . MET A 1 126 ? -7.047 -0.093 -17.584 1.00 21.90 102 MET A N 1
ATOM 809 C CA . MET A 1 126 ? -8.070 0.377 -18.518 1.00 21.54 102 MET A CA 1
ATOM 810 C C . MET A 1 126 ? -7.426 0.936 -19.806 1.00 21.81 102 MET A C 1
ATOM 811 O O . MET A 1 126 ? -6.437 1.683 -19.723 1.00 20.49 102 MET A O 1
ATOM 816 N N . PHE A 1 127 ? -8.017 0.612 -20.961 1.00 19.55 103 PHE A N 1
ATOM 817 C CA . PHE A 1 127 ? -7.545 1.038 -22.302 1.00 20.50 103 PHE A CA 1
ATOM 818 C C . PHE A 1 127 ? -8.770 1.428 -23.103 1.00 20.46 103 PHE A C 1
ATOM 819 O O . PHE A 1 127 ? -9.858 0.941 -22.811 1.00 23.34 103 PHE A O 1
ATOM 827 N N . PRO A 1 128 ? -8.618 2.308 -24.113 1.00 21.80 104 PRO A N 1
ATOM 828 C CA . PRO A 1 128 ? -9.738 2.584 -24.992 1.00 21.17 104 PRO A CA 1
ATOM 829 C C . PRO A 1 128 ? -10.152 1.317 -25.747 1.00 22.83 104 PRO A C 1
ATOM 830 O O . PRO A 1 128 ? -9.297 0.525 -26.162 1.00 22.36 104 PRO A O 1
ATOM 834 N N . VAL A 1 129 ? -11.456 1.143 -25.923 1.00 23.58 105 VAL A N 1
ATOM 835 C CA . VAL A 1 129 ? -11.998 0.073 -26.777 1.00 26.11 105 VAL A CA 1
ATOM 836 C C . VAL A 1 129 ? -11.376 0.093 -28.185 1.00 25.17 105 VAL A C 1
ATOM 837 O O . VAL A 1 129 ? -11.141 -0.961 -28.778 1.00 26.24 105 VAL A O 1
ATOM 841 N N . SER A 1 130 ? -11.088 1.287 -28.693 1.00 25.91 106 SER A N 1
ATOM 842 C CA . SER A 1 130 ? -10.442 1.465 -29.994 1.00 26.68 106 SER A CA 1
ATOM 843 C C . SER A 1 130 ? -9.030 0.872 -30.083 1.00 25.61 106 SER A C 1
ATOM 844 O O . SER A 1 130 ? -8.495 0.695 -31.179 1.00 25.86 106 SER A O 1
ATOM 847 N N . ASN A 1 131 ? -8.413 0.601 -28.932 1.00 25.78 107 ASN A N 1
ATOM 848 C CA . ASN A 1 131 ? -7.000 0.200 -28.859 1.00 25.71 107 ASN A CA 1
ATOM 849 C C . ASN A 1 131 ? -6.004 1.233 -29.427 1.00 24.98 107 ASN A C 1
ATOM 850 O O . ASN A 1 131 ? -4.890 0.880 -29.797 1.00 25.23 107 ASN A O 1
ATOM 855 N N . LYS A 1 132 ? -6.391 2.504 -29.452 1.00 24.08 108 LYS A N 1
ATOM 856 C CA . LYS A 1 132 ? -5.541 3.564 -30.031 1.00 23.93 108 LYS A CA 1
ATOM 857 C C . LYS A 1 132 ? -5.419 4.761 -29.074 1.00 23.56 108 LYS A C 1
ATOM 858 O O . LYS A 1 132 ? -6.404 5.401 -28.759 1.00 23.16 108 LYS A O 1
ATOM 864 N N . ALA A 1 133 ? -4.196 5.040 -28.641 1.00 23.76 109 ALA A N 1
ATOM 865 C CA . ALA A 1 133 ? -3.858 6.248 -27.866 1.00 22.75 109 ALA A CA 1
ATOM 866 C C . ALA A 1 133 ? -4.329 7.520 -28.535 1.00 23.45 109 ALA A C 1
ATOM 867 O O . ALA A 1 133 ? -4.713 8.473 -27.841 1.00 23.76 109 ALA A O 1
ATOM 869 N N . GLN A 1 134 ? -4.276 7.562 -29.870 1.00 25.03 110 GLN A N 1
ATOM 870 C CA . GLN A 1 134 ? -4.697 8.782 -30.582 1.00 27.38 110 GLN A CA 1
ATOM 871 C C . GLN A 1 134 ? -6.172 9.099 -30.313 1.00 26.83 110 GLN A C 1
ATOM 872 O O . GLN A 1 134 ? -6.548 10.271 -30.310 1.00 27.81 110 GLN A O 1
ATOM 878 N N . SER A 1 135 ? -6.990 8.061 -30.080 1.00 27.33 111 SER A N 1
ATOM 879 C CA . SER A 1 135 ? -8.399 8.233 -29.708 1.00 27.87 111 SER A CA 1
ATOM 880 C C . SER A 1 135 ? -8.556 9.082 -28.446 1.00 26.60 111 SER A C 1
ATOM 881 O O . SER A 1 135 ? -9.467 9.913 -28.353 1.00 27.99 111 SER A O 1
ATOM 884 N N . VAL A 1 136 ? -7.691 8.849 -27.464 1.00 26.41 112 VAL A N 1
ATOM 885 C CA . VAL A 1 136 ? -7.751 9.572 -26.204 1.00 24.90 112 VAL A CA 1
ATOM 886 C C . VAL A 1 136 ? -7.360 11.034 -26.463 1.00 24.49 112 VAL A C 1
ATOM 887 O O . VAL A 1 136 ? -8.063 11.958 -26.048 1.00 25.33 112 VAL A O 1
ATOM 891 N N . VAL A 1 137 ? -6.234 11.225 -27.139 1.00 25.00 113 VAL A N 1
ATOM 892 C CA . VAL A 1 137 ? -5.741 12.570 -27.471 1.00 24.31 113 VAL A CA 1
ATOM 893 C C . VAL A 1 137 ? -6.806 13.346 -28.258 1.00 24.96 113 VAL A C 1
ATOM 894 O O . VAL A 1 137 ? -7.123 14.504 -27.931 1.00 24.57 113 VAL A O 1
ATOM 898 N N . ASP A 1 138 ? -7.374 12.713 -29.283 1.00 26.58 114 ASP A N 1
ATOM 899 C CA . ASP A 1 138 ? -8.396 13.358 -30.120 1.00 27.77 114 ASP A CA 1
ATOM 900 C C . ASP A 1 138 ? -9.655 13.766 -29.335 1.00 27.48 114 ASP A C 1
ATOM 901 O O . ASP A 1 138 ? -10.158 14.871 -29.520 1.00 26.88 114 ASP A O 1
ATOM 906 N N . ALA A 1 139 ? -10.124 12.902 -28.430 1.00 26.28 115 ALA A N 1
ATOM 907 C CA . ALA A 1 139 ? -11.274 13.201 -27.590 1.00 25.36 115 ALA A CA 1
ATOM 908 C C . ALA A 1 139 ? -11.039 14.437 -26.720 1.00 24.71 115 ALA A C 1
ATOM 909 O O . ALA A 1 139 ? -11.939 15.296 -26.520 1.00 23.57 115 ALA A O 1
ATOM 911 N N . LEU A 1 140 ? -9.832 14.529 -26.175 1.00 22.71 116 LEU A N 1
ATOM 912 C CA . LEU A 1 140 ? -9.519 15.665 -25.314 1.00 20.91 116 LEU A CA 1
ATOM 913 C C . LEU A 1 140 ? -9.428 16.951 -26.128 1.00 20.86 116 LEU A C 1
ATOM 914 O O . LEU A 1 140 ? -9.918 18.007 -25.690 1.00 20.94 116 LEU A O 1
ATOM 919 N N . LEU A 1 141 ? -8.792 16.868 -27.300 1.00 21.29 117 LEU A N 1
ATOM 920 C CA . LEU A 1 141 ? -8.716 18.008 -28.237 1.00 23.25 117 LEU A CA 1
ATOM 921 C C . LEU A 1 141 ? -10.101 18.486 -28.720 1.00 24.17 117 LEU A C 1
ATOM 922 O O . LEU A 1 141 ? -10.343 19.681 -28.903 1.00 23.38 117 LEU A O 1
ATOM 927 N N . THR A 1 142 ? -11.004 17.541 -28.956 1.00 24.77 118 THR A N 1
ATOM 928 C CA . THR A 1 142 ? -12.379 17.857 -29.354 1.00 25.80 118 THR A CA 1
ATOM 929 C C . THR A 1 142 ? -13.105 18.583 -28.207 1.00 24.64 118 THR A C 1
ATOM 930 O O . THR A 1 142 ? -13.769 19.610 -28.436 1.00 25.84 118 THR A O 1
ATOM 934 N N . ARG A 1 143 ? -12.931 18.117 -26.982 1.00 23.09 119 ARG A N 1
ATOM 935 C CA . ARG A 1 143 ? -13.550 18.789 -25.837 1.00 22.60 119 ARG A CA 1
ATOM 936 C C . ARG A 1 143 ? -12.993 20.219 -25.646 1.00 24.17 119 ARG A C 1
ATOM 937 O O . ARG A 1 143 ? -13.748 21.148 -25.331 1.00 23.95 119 ARG A O 1
ATOM 945 N N . LEU A 1 144 ? -11.695 20.405 -25.870 1.00 23.06 120 LEU A N 1
ATOM 946 C CA . LEU A 1 144 ? -11.099 21.755 -25.761 1.00 24.03 120 LEU A CA 1
ATOM 947 C C . LEU A 1 144 ? -11.687 22.684 -26.818 1.00 23.76 120 LEU A C 1
ATOM 948 O O . LEU A 1 144 ? -11.929 23.872 -26.565 1.00 24.37 120 LEU A O 1
ATOM 953 N N . LYS A 1 145 ? -11.912 22.137 -28.005 1.00 24.95 121 LYS A N 1
ATOM 954 C CA . LYS A 1 145 ? -12.460 22.915 -29.126 1.00 26.38 121 LYS A CA 1
ATOM 955 C C . LYS A 1 145 ? -13.911 23.305 -28.803 1.00 26.71 121 LYS A C 1
ATOM 956 O O . LYS A 1 145 ? -14.333 24.440 -29.078 1.00 25.64 121 LYS A O 1
ATOM 962 N N . ASP A 1 146 ? -14.662 22.354 -28.247 1.00 27.00 122 ASP A N 1
ATOM 963 C CA . ASP A 1 146 ? -16.057 22.568 -27.847 1.00 29.07 122 ASP A CA 1
ATOM 964 C C . ASP A 1 146 ? -16.145 23.683 -26.807 1.00 29.39 122 ASP A C 1
ATOM 965 O O . ASP A 1 146 ? -17.090 24.479 -26.814 1.00 29.49 122 ASP A O 1
ATOM 970 N N . LEU A 1 147 ? -15.156 23.740 -25.918 1.00 28.58 123 LEU A N 1
ATOM 971 C CA . LEU A 1 147 ? -15.150 24.741 -24.844 1.00 27.94 123 LEU A CA 1
ATOM 972 C C . LEU A 1 147 ? -14.532 26.094 -25.252 1.00 28.26 123 LEU A C 1
ATOM 973 O O . LEU A 1 147 ? -14.557 27.036 -24.467 1.00 29.91 123 LEU A O 1
ATOM 978 N N . GLY A 1 148 ? -13.979 26.181 -26.460 1.00 27.87 124 GLY A N 1
ATOM 979 C CA . GLY A 1 148 ? -13.356 27.420 -26.963 1.00 27.79 124 GLY A CA 1
ATOM 980 C C . GLY A 1 148 ? -11.996 27.759 -26.375 1.00 27.81 124 GLY A C 1
ATOM 981 O O . GLY A 1 148 ? -11.620 28.946 -26.278 1.00 27.99 124 GLY A O 1
ATOM 982 N N . VAL A 1 149 ? -11.257 26.730 -25.954 1.00 25.30 125 VAL A N 1
ATOM 983 C CA . VAL A 1 149 ? -9.896 26.941 -25.463 1.00 24.80 125 VAL A CA 1
ATOM 984 C C . VAL A 1 149 ? -8.974 27.285 -26.629 1.00 23.12 125 VAL A C 1
ATOM 985 O O . VAL A 1 149 ? -8.964 26.603 -27.661 1.00 24.60 125 VAL A O 1
ATOM 989 N N . LYS A 1 150 ? -8.214 28.363 -26.477 1.00 22.91 126 LYS A N 1
ATOM 990 C CA . LYS A 1 150 ? -7.208 28.728 -27.473 1.00 23.27 126 LYS A CA 1
ATOM 991 C C . LYS A 1 150 ? -5.989 27.838 -27.311 1.00 23.30 126 LYS A C 1
ATOM 992 O O . LYS A 1 150 ? -5.412 27.757 -26.215 1.00 22.84 126 LYS A O 1
ATOM 998 N N . ILE A 1 151 ? -5.575 27.208 -28.409 1.00 23.96 127 ILE A N 1
ATOM 999 C CA . ILE A 1 151 ? -4.378 26.356 -28.393 1.00 24.91 127 ILE A CA 1
ATOM 1000 C C . ILE A 1 151 ? -3.308 26.970 -29.274 1.00 25.72 127 ILE A C 1
ATOM 1001 O O . ILE A 1 151 ? -3.556 27.252 -30.460 1.00 27.18 127 ILE A O 1
ATOM 1006 N N . ARG A 1 152 ? -2.111 27.153 -28.720 1.00 24.55 128 ARG A N 1
ATOM 1007 C CA . ARG A 1 152 ? -0.964 27.577 -29.535 1.00 25.31 128 ARG A CA 1
ATOM 1008 C C . ARG A 1 152 ? 0.138 26.517 -29.484 1.00 24.88 128 ARG A C 1
ATOM 1009 O O . ARG A 1 152 ? 0.775 26.340 -28.464 1.00 24.01 128 ARG A O 1
ATOM 1017 N N . THR A 1 153 ? 0.331 25.829 -30.617 1.00 24.82 129 THR A N 1
ATOM 1018 C CA . THR A 1 153 ? 1.412 24.847 -30.791 1.00 25.26 129 THR A CA 1
ATOM 1019 C C . THR A 1 153 ? 2.722 25.546 -31.232 1.00 25.56 129 THR A C 1
ATOM 1020 O O . THR A 1 153 ? 2.698 26.740 -31.529 1.00 26.39 129 THR A O 1
ATOM 1024 N N . ASN A 1 154 ? 3.852 24.838 -31.211 1.00 24.82 130 ASN A N 1
ATOM 1025 C CA . ASN A 1 154 ? 5.151 25.429 -31.620 1.00 26.14 130 ASN A CA 1
ATOM 1026 C C . ASN A 1 154 ? 5.453 26.704 -30.831 1.00 26.88 130 ASN A C 1
ATOM 1027 O O . ASN A 1 154 ? 6.070 27.649 -31.351 1.00 27.63 130 ASN A O 1
ATOM 1032 N N . THR A 1 155 ? 4.987 26.732 -29.583 1.00 24.93 131 THR A N 1
ATOM 1033 C CA . THR A 1 155 ? 5.064 27.937 -28.745 1.00 25.26 131 THR A CA 1
ATOM 1034 C C . THR A 1 155 ? 5.737 27.621 -27.409 1.00 23.70 131 THR A C 1
ATOM 1035 O O . THR A 1 155 ? 5.067 27.470 -26.365 1.00 26.59 131 THR A O 1
ATOM 1039 N N . PRO A 1 156 ? 7.065 27.492 -27.427 1.00 23.50 132 PRO A N 1
ATOM 1040 C CA . PRO A 1 156 ? 7.756 27.182 -26.194 1.00 22.91 132 PRO A CA 1
ATOM 1041 C C . PRO A 1 156 ? 7.796 28.364 -25.224 1.00 22.35 132 PRO A C 1
ATOM 1042 O O . PRO A 1 156 ? 8.065 29.506 -25.612 1.00 23.07 132 PRO A O 1
ATOM 1046 N N . VAL A 1 157 ? 7.545 28.070 -23.961 1.00 22.51 133 VAL A N 1
ATOM 1047 C CA . VAL A 1 157 ? 7.711 29.044 -22.873 1.00 22.07 133 VAL A CA 1
ATOM 1048 C C . VAL A 1 157 ? 9.131 29.076 -22.346 1.00 23.76 133 VAL A C 1
ATOM 1049 O O . VAL A 1 157 ? 9.754 28.026 -22.124 1.00 22.57 133 VAL A O 1
ATOM 1053 N N . GLU A 1 158 ? 9.629 30.295 -22.113 1.00 24.63 134 GLU A N 1
ATOM 1054 C CA . GLU A 1 158 ? 10.943 30.505 -21.545 1.00 27.18 134 GLU A CA 1
ATOM 1055 C C . GLU A 1 158 ? 10.906 30.607 -20.012 1.00 25.47 134 GLU A C 1
ATOM 1056 O O . GLU A 1 158 ? 11.669 29.941 -19.310 1.00 24.84 134 GLU A O 1
ATOM 1062 N N . THR A 1 159 ? 10.003 31.429 -19.482 1.00 25.31 135 THR A N 1
ATOM 1063 C CA . THR A 1 159 ? 9.919 31.616 -18.040 1.00 25.15 135 THR A CA 1
ATOM 1064 C C . THR A 1 159 ? 8.560 32.205 -17.673 1.00 25.49 135 THR A C 1
ATOM 1065 O O . THR A 1 159 ? 7.752 32.556 -18.546 1.00 24.00 135 THR A O 1
ATOM 1069 N N . ILE A 1 160 ? 8.325 32.289 -16.364 1.00 25.01 136 ILE A N 1
ATOM 1070 C CA . ILE A 1 160 ? 7.122 32.861 -15.803 1.00 26.25 136 ILE A CA 1
ATOM 1071 C C . ILE A 1 160 ? 7.605 34.028 -14.955 1.00 27.28 136 ILE A C 1
ATOM 1072 O O . ILE A 1 160 ? 8.632 33.899 -14.275 1.00 28.35 136 ILE A O 1
ATOM 1077 N N . GLU A 1 161 ? 6.888 35.142 -15.053 1.00 29.36 137 GLU A N 1
ATOM 1078 C CA . GLU A 1 161 ? 7.123 36.376 -14.282 1.00 31.39 137 GLU A CA 1
ATOM 1079 C C . GLU A 1 161 ? 6.261 36.408 -13.019 1.00 30.22 137 GLU A C 1
ATOM 1080 O O . GLU A 1 161 ? 5.049 36.208 -13.092 1.00 27.16 137 GLU A O 1
ATOM 1086 N N . TYR A 1 162 ? 6.905 36.676 -11.877 1.00 29.66 138 TYR A N 1
ATOM 1087 C CA . TYR A 1 162 ? 6.215 36.808 -10.589 1.00 32.30 138 TYR A CA 1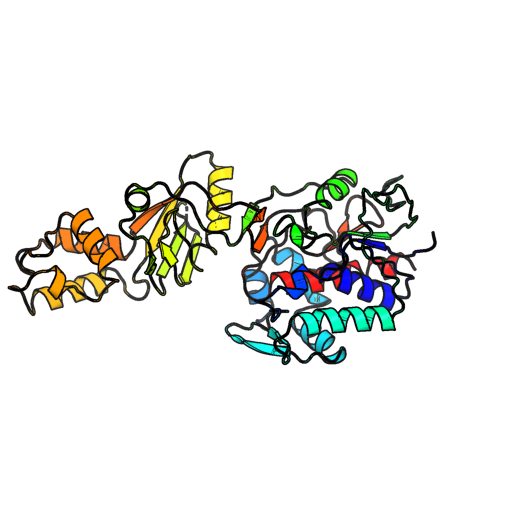
ATOM 1088 C C . TYR A 1 162 ? 6.509 38.185 -9.985 1.00 33.83 138 TYR A C 1
ATOM 1089 O O . TYR A 1 162 ? 7.629 38.684 -10.102 1.00 32.86 138 TYR A O 1
ATOM 1098 N N . GLU A 1 163 ? 5.509 38.762 -9.330 1.00 36.10 139 GLU A N 1
ATOM 1099 C CA . GLU A 1 163 ? 5.681 40.027 -8.603 1.00 40.04 139 GLU A CA 1
ATOM 1100 C C . GLU A 1 163 ? 4.784 40.022 -7.368 1.00 39.83 139 GLU A C 1
ATOM 1101 O O . GLU A 1 163 ? 3.602 39.659 -7.453 1.00 40.01 139 GLU A O 1
ATOM 1107 N N . ASN A 1 164 ? 5.352 40.408 -6.225 1.00 40.99 140 ASN A N 1
ATOM 1108 C CA . ASN A 1 164 ? 4.582 40.570 -4.986 1.00 41.90 140 ASN A CA 1
ATOM 1109 C C . ASN A 1 164 ? 3.923 39.268 -4.549 1.00 41.13 140 ASN A C 1
ATOM 1110 O O . ASN A 1 164 ? 2.785 39.267 -4.079 1.00 42.64 140 ASN A O 1
ATOM 1115 N N . GLY A 1 165 ? 4.636 38.164 -4.734 1.00 41.02 141 GLY A N 1
ATOM 1116 C CA . GLY A 1 165 ? 4.115 36.837 -4.406 1.00 39.06 141 GLY A CA 1
ATOM 1117 C C . GLY A 1 165 ? 2.983 36.356 -5.294 1.00 36.94 141 GLY A C 1
ATOM 1118 O O . GLY A 1 165 ? 2.239 35.468 -4.902 1.00 36.06 141 GLY A O 1
ATOM 1119 N N . GLN A 1 166 ? 2.855 36.939 -6.485 1.00 35.63 142 GLN A N 1
ATOM 1120 C CA . GLN A 1 166 ? 1.802 36.565 -7.413 1.00 34.48 142 GLN A CA 1
ATOM 1121 C C . GLN A 1 166 ? 2.365 36.346 -8.810 1.00 32.72 142 GLN A C 1
ATOM 1122 O O . GLN A 1 166 ? 3.337 36.987 -9.193 1.00 33.14 142 GLN A O 1
ATOM 1128 N N A THR A 1 167 ? 1.772 35.427 -9.562 0.60 31.65 143 THR A N 1
ATOM 1129 N N B THR A 1 167 ? 1.733 35.451 -9.558 0.40 31.54 143 THR A N 1
ATOM 1130 C CA A THR A 1 167 ? 2.100 35.296 -10.986 0.60 30.48 143 THR A CA 1
ATOM 1131 C CA B THR A 1 167 ? 1.987 35.304 -10.986 0.40 30.13 143 THR A CA 1
ATOM 1132 C C A THR A 1 167 ? 1.567 36.511 -11.744 0.60 30.21 143 THR A C 1
ATOM 1133 C C B THR A 1 167 ? 1.555 36.567 -11.725 0.40 30.09 143 THR A C 1
ATOM 1134 O O A THR A 1 167 ? 0.443 36.980 -11.490 0.60 29.63 143 THR A O 1
ATOM 1135 O O B THR A 1 167 ? 0.482 37.121 -11.448 0.40 29.72 143 THR A O 1
ATOM 1142 N N . LYS A 1 168 ? 2.385 37.009 -12.667 1.00 29.48 144 LYS A N 1
ATOM 1143 C CA . LYS A 1 168 ? 2.097 38.215 -13.454 1.00 30.37 144 LYS A CA 1
ATOM 1144 C C . LYS A 1 168 ? 2.087 37.966 -14.971 1.00 27.67 144 LYS A C 1
ATOM 1145 O O . LYS A 1 168 ? 1.315 38.584 -15.712 1.00 26.09 144 LYS A O 1
ATOM 1151 N N . ALA A 1 169 ? 2.950 37.069 -15.452 1.00 26.53 145 ALA A N 1
ATOM 1152 C CA . ALA A 1 169 ? 3.057 36.876 -16.904 1.00 25.16 145 ALA A CA 1
ATOM 1153 C C . ALA A 1 169 ? 3.766 35.578 -17.273 1.00 23.83 145 ALA A C 1
ATOM 1154 O O . ALA A 1 169 ? 4.605 35.101 -16.542 1.00 24.96 145 ALA A O 1
ATOM 1156 N N . VAL A 1 170 ? 3.423 35.078 -18.445 1.00 24.49 146 VAL A N 1
ATOM 1157 C CA . VAL A 1 170 ? 4.191 33.995 -19.110 1.00 23.29 146 VAL A CA 1
ATOM 1158 C C . VAL A 1 170 ? 5.048 34.628 -20.218 1.00 23.13 146 VAL A C 1
ATOM 1159 O O . VAL A 1 170 ? 4.540 35.396 -21.043 1.00 24.87 146 VAL A O 1
ATOM 1163 N N A ILE A 1 171 ? 6.331 34.273 -20.243 0.50 22.70 147 ILE A N 1
ATOM 1164 N N B ILE A 1 171 ? 6.341 34.328 -20.233 0.50 22.94 147 ILE A N 1
ATOM 1165 C CA A ILE A 1 171 ? 7.295 34.829 -21.193 0.50 22.41 147 ILE A CA 1
ATOM 1166 C CA B ILE A 1 171 ? 7.215 34.896 -21.256 0.50 22.78 147 ILE A CA 1
ATOM 1167 C C A ILE A 1 171 ? 7.692 33.744 -22.201 0.50 21.82 147 ILE A C 1
ATOM 1168 C C B ILE A 1 171 ? 7.686 33.786 -22.199 0.50 22.10 147 ILE A C 1
ATOM 1169 O O A ILE A 1 171 ? 8.273 32.728 -21.815 0.50 21.73 147 ILE A O 1
ATOM 1170 O O B ILE A 1 171 ? 8.293 32.802 -21.768 0.50 21.84 147 ILE A O 1
ATOM 1179 N N . LEU A 1 172 ? 7.367 33.958 -23.473 1.00 22.76 148 LEU A N 1
ATOM 1180 C CA . LEU A 1 172 ? 7.699 32.974 -24.524 1.00 22.54 148 LEU A CA 1
ATOM 1181 C C . LEU A 1 172 ? 9.173 33.069 -24.910 1.00 24.78 148 LEU A C 1
ATOM 1182 O O . LEU A 1 172 ? 9.825 34.106 -24.663 1.00 24.03 148 LEU A O 1
ATOM 1187 N N . GLN A 1 173 ? 9.708 31.992 -25.494 1.00 24.34 149 GLN A N 1
ATOM 1188 C CA . GLN A 1 173 ? 11.116 31.969 -25.899 1.00 27.66 149 GLN A CA 1
ATOM 1189 C C . GLN A 1 173 ? 11.420 33.112 -26.864 1.00 27.97 149 GLN A C 1
ATOM 1190 O O . GLN A 1 173 ? 12.532 33.640 -26.877 1.00 30.20 149 GLN A O 1
ATOM 1196 N N . THR A 1 174 ? 10.431 33.495 -27.664 1.00 29.40 150 THR A N 1
ATOM 1197 C CA . THR A 1 174 ? 10.577 34.633 -28.586 1.00 30.51 150 THR A CA 1
ATOM 1198 C C . THR A 1 174 ? 10.688 35.986 -27.881 1.00 31.63 150 THR A C 1
ATOM 1199 O O . THR A 1 174 ? 11.122 36.963 -28.491 1.00 33.67 150 THR A O 1
ATOM 1203 N N . GLY A 1 175 ? 10.284 36.059 -26.613 1.00 31.12 151 GLY A N 1
ATOM 1204 C CA . GLY A 1 175 ? 10.153 37.350 -25.914 1.00 31.04 151 GLY A CA 1
ATOM 1205 C C . GLY A 1 175 ? 8.732 37.876 -25.757 1.00 30.73 151 GLY A C 1
ATOM 1206 O O . GLY A 1 175 ? 8.494 38.804 -24.978 1.00 30.30 151 GLY A O 1
ATOM 1207 N N . GLU A 1 176 ? 7.781 37.286 -26.479 1.00 31.29 152 GLU A N 1
ATOM 1208 C CA . GLU A 1 176 ? 6.376 37.668 -26.376 1.00 30.70 152 GLU A CA 1
ATOM 1209 C C . GLU A 1 176 ? 5.911 37.530 -24.921 1.00 30.33 152 GLU A C 1
ATOM 1210 O O . GLU A 1 176 ? 6.180 36.520 -24.270 1.00 29.58 152 GLU A O 1
ATOM 1216 N N . VAL A 1 177 ? 5.223 38.553 -24.426 1.00 28.13 153 VAL A N 1
ATOM 1217 C CA . VAL A 1 177 ? 4.737 38.577 -23.051 1.00 27.15 153 VAL A CA 1
ATOM 1218 C C . VAL A 1 177 ? 3.238 38.340 -23.000 1.00 27.95 153 VAL A C 1
ATOM 1219 O O . VAL A 1 177 ? 2.460 39.007 -23.719 1.00 30.62 153 VAL A O 1
ATOM 1223 N N . LEU A 1 178 ? 2.821 37.387 -22.164 1.00 26.65 154 LEU A N 1
ATOM 1224 C CA . LEU A 1 178 ? 1.403 37.047 -22.030 1.00 27.17 154 LEU A CA 1
ATOM 1225 C C . LEU A 1 178 ? 0.976 37.300 -20.590 1.00 27.87 154 LEU A C 1
ATOM 1226 O O . LEU A 1 178 ? 1.355 36.567 -19.684 1.00 27.35 154 LEU A O 1
ATOM 1231 N N . GLU A 1 179 ? 0.206 38.360 -20.363 1.00 27.70 155 GLU A N 1
ATOM 1232 C CA . GLU A 1 179 ? -0.092 38.741 -18.989 1.00 30.63 155 GLU A CA 1
ATOM 1233 C C . GLU A 1 179 ? -1.263 37.919 -18.478 1.00 29.30 155 GLU A C 1
ATOM 1234 O O . GLU A 1 179 ? -2.232 37.660 -19.194 1.00 29.69 155 GLU A O 1
ATOM 1240 N N . THR A 1 180 ? -1.104 37.408 -17.267 1.00 29.67 156 THR A N 1
ATOM 1241 C CA . THR A 1 180 ? -2.149 36.617 -16.618 1.00 29.69 156 THR A CA 1
ATOM 1242 C C . THR A 1 180 ? -1.806 36.532 -15.157 1.00 28.54 156 THR A C 1
ATOM 1243 O O . THR A 1 180 ? -0.650 36.672 -14.777 1.00 30.33 156 THR A O 1
ATOM 1247 N N . ASN A 1 181 ? -2.820 36.269 -14.340 1.00 28.46 157 ASN A N 1
ATOM 1248 C CA . ASN A 1 181 ? -2.651 36.088 -12.909 1.00 27.47 157 ASN A CA 1
ATOM 1249 C C . ASN A 1 181 ? -2.815 34.643 -12.486 1.00 26.56 157 ASN A C 1
ATOM 1250 O O . ASN A 1 181 ? -2.722 34.339 -11.303 1.00 26.01 157 ASN A O 1
ATOM 1255 N N . HIS A 1 182 ? -3.038 33.735 -13.451 1.00 24.78 158 HIS A N 1
ATOM 1256 C CA . HIS A 1 182 ? -3.229 32.313 -13.110 1.00 23.48 158 HIS A CA 1
ATOM 1257 C C . HIS A 1 182 ? -2.527 31.418 -14.134 1.00 21.19 158 HIS A C 1
ATOM 1258 O O . HIS A 1 182 ? -2.931 31.422 -15.269 1.00 23.41 158 HIS A O 1
ATOM 1265 N N . VAL A 1 183 ? -1.469 30.725 -13.724 1.00 22.44 159 VAL A N 1
ATOM 1266 C CA . VAL A 1 183 ? -0.723 29.867 -14.660 1.00 21.40 159 VAL A CA 1
ATOM 1267 C C . VAL A 1 183 ? -0.674 28.463 -14.106 1.00 21.29 159 VAL A C 1
ATOM 1268 O O . VAL A 1 183 ? -0.390 28.264 -12.913 1.00 21.09 159 VAL A O 1
ATOM 1272 N N . VAL A 1 184 ? -0.932 27.473 -14.980 1.00 20.58 160 VAL A N 1
ATOM 1273 C CA . VAL A 1 184 ? -0.824 26.072 -14.561 1.00 20.62 160 VAL A CA 1
ATOM 1274 C C . VAL A 1 184 ? 0.417 25.494 -15.245 1.00 20.78 160 VAL A C 1
ATOM 1275 O O . VAL A 1 184 ? 0.524 25.549 -16.485 1.00 20.06 160 VAL A O 1
ATOM 1279 N N . ILE A 1 185 ? 1.347 24.960 -14.455 1.00 19.37 161 ILE A N 1
ATOM 1280 C CA . ILE A 1 185 ? 2.549 24.363 -15.004 1.00 20.78 161 ILE A CA 1
ATOM 1281 C C . ILE A 1 185 ? 2.295 22.844 -15.164 1.00 19.93 161 ILE A C 1
ATOM 1282 O O . ILE A 1 185 ? 2.144 22.131 -14.184 1.00 20.04 161 ILE A O 1
ATOM 1287 N N . ALA A 1 186 ? 2.272 22.382 -16.416 1.00 20.58 162 ALA A N 1
ATOM 1288 C CA . ALA A 1 186 ? 1.918 21.006 -16.749 1.00 18.73 162 ALA A CA 1
ATOM 1289 C C . ALA A 1 186 ? 2.927 20.455 -17.773 1.00 19.71 162 ALA A C 1
ATOM 1290 O O . ALA A 1 186 ? 2.537 19.785 -18.719 1.00 20.48 162 ALA A O 1
ATOM 1292 N N . VAL A 1 187 ? 4.212 20.758 -17.591 1.00 18.28 163 VAL A N 1
ATOM 1293 C CA . VAL A 1 187 ? 5.194 20.470 -18.660 1.00 19.08 163 VAL A CA 1
ATOM 1294 C C . VAL A 1 187 ? 5.870 19.115 -18.541 1.00 18.10 163 VAL A C 1
ATOM 1295 O O . VAL A 1 187 ? 6.776 18.812 -19.332 1.00 18.53 163 VAL A O 1
ATOM 1299 N N . GLY A 1 188 ? 5.440 18.318 -17.565 1.00 17.20 164 GLY A N 1
ATOM 1300 C CA . GLY A 1 188 ? 5.965 16.915 -17.431 1.00 18.56 164 GLY A CA 1
ATOM 1301 C C . GLY A 1 188 ? 7.346 16.796 -16.814 1.00 20.41 164 GLY A C 1
ATOM 1302 O O . GLY A 1 188 ? 7.811 17.712 -16.101 1.00 20.96 164 GLY A O 1
ATOM 1303 N N . GLY A 1 189 ? 8.025 15.678 -17.094 1.00 21.20 165 GLY A N 1
ATOM 1304 C CA . GLY A 1 189 ? 9.310 15.389 -16.474 1.00 21.78 165 GLY A CA 1
ATOM 1305 C C . GLY A 1 189 ? 10.504 15.626 -17.383 1.00 23.11 165 GLY A C 1
ATOM 1306 O O . GLY A 1 189 ? 10.536 16.607 -18.146 1.00 22.40 165 GLY A O 1
ATOM 1307 N N . LYS A 1 190 ? 11.476 14.709 -17.316 1.00 23.64 166 LYS A N 1
ATOM 1308 C CA . LYS A 1 190 ? 12.704 14.854 -18.092 1.00 26.68 166 LYS A CA 1
ATOM 1309 C C . LYS A 1 190 ? 13.002 13.680 -19.021 1.00 27.03 166 LYS A C 1
ATOM 1310 O O . LYS A 1 190 ? 14.056 13.656 -19.689 1.00 27.95 166 LYS A O 1
ATOM 1316 N N . SER A 1 191 ? 12.102 12.702 -19.091 1.00 26.97 167 SER A N 1
ATOM 1317 C CA . SER A 1 191 ? 12.361 11.512 -19.901 1.00 27.12 167 SER A CA 1
ATOM 1318 C C . SER A 1 191 ? 11.739 11.580 -21.300 1.00 26.85 167 SER A C 1
ATOM 1319 O O . SER A 1 191 ? 10.671 12.161 -21.498 1.00 25.31 167 SER A O 1
ATOM 1322 N N . VAL A 1 192 ? 12.395 10.930 -22.263 1.00 25.96 168 VAL A N 1
ATOM 1323 C CA . VAL A 1 192 ? 11.938 10.906 -23.652 1.00 26.20 168 VAL A CA 1
ATOM 1324 C C . VAL A 1 192 ? 11.778 12.345 -24.173 1.00 26.13 168 VAL A C 1
ATOM 1325 O O . VAL A 1 192 ? 10.706 12.752 -24.624 1.00 26.89 168 VAL A O 1
ATOM 1329 N N . PRO A 1 193 ? 12.866 13.129 -24.139 1.00 27.17 169 PRO A N 1
ATOM 1330 C CA . PRO A 1 193 ? 12.803 14.553 -24.485 1.00 27.44 169 PRO A CA 1
ATOM 1331 C C . PRO A 1 193 ? 12.229 14.875 -25.870 1.00 27.75 169 PRO A C 1
ATOM 1332 O O . PRO A 1 193 ? 11.764 16.001 -26.093 1.00 27.14 169 PRO A O 1
ATOM 1336 N N . GLN A 1 194 ? 12.253 13.910 -26.793 1.00 27.19 170 GLN A N 1
ATOM 1337 C CA . GLN A 1 194 ? 11.632 14.110 -28.120 1.00 28.34 170 GLN A CA 1
ATOM 1338 C C . GLN A 1 194 ? 10.137 14.453 -28.097 1.00 27.43 170 GLN A C 1
ATOM 1339 O O . GLN A 1 194 ? 9.601 15.066 -29.049 1.00 27.45 170 GLN A O 1
ATOM 1345 N N . THR A 1 195 ? 9.474 14.072 -27.008 1.00 25.83 171 THR A N 1
ATOM 1346 C CA . THR A 1 195 ? 8.051 14.350 -26.816 1.00 24.83 171 THR A CA 1
ATOM 1347 C C . THR A 1 195 ? 7.803 15.749 -26.244 1.00 25.38 171 THR A C 1
ATOM 1348 O O . THR A 1 195 ? 6.651 16.204 -26.190 1.00 25.58 171 THR A O 1
ATOM 1352 N N . GLY A 1 196 ? 8.873 16.426 -25.828 1.00 24.63 172 GLY A N 1
ATOM 1353 C CA . GLY A 1 196 ? 8.781 17.815 -25.313 1.00 23.62 172 GLY A CA 1
ATOM 1354 C C . GLY A 1 196 ? 9.097 17.956 -23.831 1.00 23.55 172 GLY A C 1
ATOM 1355 O O . GLY A 1 196 ? 9.359 19.062 -23.347 1.00 24.42 172 GLY A O 1
ATOM 1356 N N . SER A 1 197 ? 9.093 16.842 -23.100 1.00 22.44 173 SER A N 1
ATOM 1357 C CA . SER A 1 197 ? 9.405 16.882 -21.672 1.00 22.66 173 SER A CA 1
ATOM 1358 C C . SER A 1 197 ? 10.918 16.916 -21.425 1.00 24.00 173 SER A C 1
ATOM 1359 O O . SER A 1 197 ? 11.582 15.873 -21.382 1.00 24.55 173 SER A O 1
ATOM 1362 N N . THR A 1 198 ? 11.451 18.131 -21.226 1.00 23.31 174 THR A N 1
ATOM 1363 C CA . THR A 1 198 ? 12.896 18.340 -21.066 1.00 25.59 174 THR A CA 1
ATOM 1364 C C . THR A 1 198 ? 13.265 19.026 -19.742 1.00 24.96 174 THR A C 1
ATOM 1365 O O . THR A 1 198 ? 14.389 19.486 -19.570 1.00 25.75 174 THR A O 1
ATOM 1369 N N . GLY A 1 199 ? 12.340 19.028 -18.785 1.00 23.28 175 GLY A N 1
ATOM 1370 C CA . GLY A 1 199 ? 12.626 19.512 -17.443 1.00 23.85 175 GLY A CA 1
ATOM 1371 C C . GLY A 1 199 ? 12.584 21.024 -17.277 1.00 23.30 175 GLY A C 1
ATOM 1372 O O . GLY A 1 199 ? 13.148 21.534 -16.299 1.00 25.72 175 GLY A O 1
ATOM 1373 N N . ASP A 1 200 ? 11.906 21.717 -18.194 1.00 22.37 176 ASP A N 1
ATOM 1374 C CA . ASP A 1 200 ? 11.815 23.183 -18.206 1.00 24.74 176 ASP A CA 1
ATOM 1375 C C . ASP A 1 200 ? 11.066 23.706 -16.980 1.00 24.43 176 ASP A C 1
ATOM 1376 O O . ASP A 1 200 ? 11.283 24.850 -16.552 1.00 25.45 176 ASP A O 1
ATOM 1381 N N . GLY A 1 201 ? 10.178 22.883 -16.434 1.00 23.33 177 GLY A N 1
ATOM 1382 C CA . GLY A 1 201 ? 9.296 23.347 -15.339 1.00 24.22 177 GLY A CA 1
ATOM 1383 C C . GLY A 1 201 ? 9.952 23.556 -13.986 1.00 23.80 177 GLY A C 1
ATOM 1384 O O . GLY A 1 201 ? 9.483 24.387 -13.185 1.00 24.52 177 GLY A O 1
ATOM 1385 N N . TYR A 1 202 ? 11.028 22.822 -13.711 1.00 23.77 178 TYR A N 1
ATOM 1386 C CA . TYR A 1 202 ? 11.639 22.841 -12.387 1.00 23.77 178 TYR A CA 1
ATOM 1387 C C . TYR A 1 202 ? 12.215 24.220 -12.033 1.00 24.89 178 TYR A C 1
ATOM 1388 O O . TYR A 1 202 ? 12.025 24.693 -10.910 1.00 25.06 178 TYR A O 1
ATOM 1397 N N . ALA A 1 203 ? 12.885 24.858 -12.991 1.00 24.77 179 ALA A N 1
ATOM 1398 C CA . ALA A 1 203 ? 13.465 26.203 -12.763 1.00 26.53 179 ALA A CA 1
ATOM 1399 C C . ALA A 1 203 ? 12.379 27.262 -12.472 1.00 26.30 179 ALA A C 1
ATOM 1400 O O . ALA A 1 203 ? 12.581 28.170 -11.641 1.00 26.57 179 ALA A O 1
ATOM 1402 N N . TRP A 1 204 ? 11.228 27.138 -13.136 1.00 25.55 180 TRP A N 1
ATOM 1403 C CA . TRP A 1 204 ? 10.088 28.040 -12.898 1.00 26.21 180 TRP A CA 1
ATOM 1404 C C . TRP A 1 204 ? 9.554 27.895 -11.491 1.00 27.06 180 TRP A C 1
ATOM 1405 O O . TRP A 1 204 ? 9.159 28.890 -10.857 1.00 27.62 180 TRP A O 1
ATOM 1416 N N . ALA A 1 205 ? 9.528 26.654 -11.011 1.00 27.16 181 ALA A N 1
ATOM 1417 C CA . ALA A 1 205 ? 9.063 26.353 -9.667 1.00 27.81 181 ALA A CA 1
ATOM 1418 C C . ALA A 1 205 ? 10.035 26.896 -8.637 1.00 29.01 181 ALA A C 1
ATOM 1419 O O . ALA A 1 205 ? 9.605 27.425 -7.619 1.00 29.47 181 ALA A O 1
ATOM 1421 N N . GLU A 1 206 ? 11.332 26.732 -8.894 1.00 30.49 182 GLU A N 1
ATOM 1422 C CA . GLU A 1 206 ? 12.366 27.247 -7.998 1.00 33.29 182 GLU A CA 1
ATOM 1423 C C . GLU A 1 206 ? 12.302 28.772 -7.924 1.00 32.08 182 GLU A C 1
ATOM 1424 O O . GLU A 1 206 ? 12.458 29.345 -6.849 1.00 33.11 182 GLU A O 1
ATOM 1430 N N . LYS A 1 207 ? 12.068 29.422 -9.060 1.00 32.49 183 LYS A N 1
ATOM 1431 C CA . LYS A 1 207 ? 11.924 30.890 -9.123 1.00 32.91 183 LYS A CA 1
ATOM 1432 C C . LYS A 1 207 ? 10.734 31.338 -8.273 1.00 33.14 183 LYS A C 1
ATOM 1433 O O . LYS A 1 207 ? 10.760 32.401 -7.658 1.00 33.15 183 LYS A O 1
ATOM 1439 N N . ALA A 1 208 ? 9.690 30.509 -8.249 1.00 32.30 184 ALA A N 1
ATOM 1440 C CA . ALA A 1 208 ? 8.498 30.731 -7.439 1.00 32.92 184 ALA A CA 1
ATOM 1441 C C . ALA A 1 208 ? 8.680 30.408 -5.956 1.00 32.87 184 ALA A C 1
ATOM 1442 O O . ALA A 1 208 ? 7.746 30.588 -5.173 1.00 34.71 184 ALA A O 1
ATOM 1444 N N . GLY A 1 209 ? 9.858 29.922 -5.570 1.00 32.81 185 GLY A N 1
ATOM 1445 C CA . GLY A 1 209 ? 10.141 29.578 -4.169 1.00 31.69 185 GLY A CA 1
ATOM 1446 C C . GLY A 1 209 ? 10.177 28.104 -3.783 1.00 31.73 185 GLY A C 1
ATOM 1447 O O . GLY A 1 209 ? 10.421 27.763 -2.623 1.00 31.55 185 GLY A O 1
ATOM 1448 N N . HIS A 1 210 ? 9.931 27.217 -4.745 1.00 30.48 186 HIS A N 1
ATOM 1449 C CA . HIS A 1 210 ? 9.808 25.784 -4.443 1.00 29.74 186 HIS A CA 1
ATOM 1450 C C . HIS A 1 210 ? 11.109 25.000 -4.398 1.00 30.06 186 HIS A C 1
ATOM 1451 O O . HIS A 1 210 ? 12.114 25.422 -4.955 1.00 30.38 186 HIS A O 1
ATOM 1458 N N A THR A 1 211 ? 11.111 23.881 -3.674 0.60 30.61 187 THR A N 1
ATOM 1459 N N B THR A 1 211 ? 11.043 23.832 -3.760 0.40 30.18 187 THR A N 1
ATOM 1460 C CA A THR A 1 211 ? 12.220 22.941 -3.790 0.60 30.30 187 THR A CA 1
ATOM 1461 C CA B THR A 1 211 ? 12.143 22.879 -3.711 0.40 29.60 187 THR A CA 1
ATOM 1462 C C A THR A 1 211 ? 11.854 21.859 -4.803 0.60 30.27 187 THR A C 1
ATOM 1463 C C B THR A 1 211 ? 11.868 21.702 -4.654 0.40 30.02 187 THR A C 1
ATOM 1464 O O A THR A 1 211 ? 10.681 21.559 -5.020 0.60 29.53 187 THR A O 1
ATOM 1465 O O B THR A 1 211 ? 10.763 21.162 -4.669 0.40 29.50 187 THR A O 1
ATOM 1472 N N . ILE A 1 212 ? 12.884 21.301 -5.414 1.00 30.13 188 ILE A N 1
ATOM 1473 C CA . ILE A 1 212 ? 12.761 20.172 -6.339 1.00 31.32 188 ILE A CA 1
ATOM 1474 C C . ILE A 1 212 ? 13.389 18.938 -5.690 1.00 31.14 188 ILE A C 1
ATOM 1475 O O . ILE A 1 212 ? 14.575 18.958 -5.333 1.00 32.20 188 ILE A O 1
ATOM 1480 N N . THR A 1 213 ? 12.601 17.874 -5.529 1.00 31.02 189 THR A N 1
ATOM 1481 C CA . THR A 1 213 ? 13.110 16.606 -5.027 1.00 31.72 189 THR A CA 1
ATOM 1482 C C . THR A 1 213 ? 14.076 16.042 -6.074 1.00 32.56 189 THR A C 1
ATOM 1483 O O . THR A 1 213 ? 13.719 15.972 -7.265 1.00 33.07 189 THR A O 1
ATOM 1487 N N . GLU A 1 214 ? 15.273 15.633 -5.645 1.00 31.48 190 GLU A N 1
ATOM 1488 C CA . GLU A 1 214 ? 16.297 15.151 -6.576 1.00 31.89 190 GLU A CA 1
ATOM 1489 C C . GLU A 1 214 ? 15.722 14.123 -7.564 1.00 30.65 190 GLU A C 1
ATOM 1490 O O . GLU A 1 214 ? 15.000 13.214 -7.173 1.00 30.69 190 GLU A O 1
ATOM 1496 N N . LEU A 1 215 ? 16.014 14.324 -8.838 1.00 29.65 191 LEU A N 1
ATOM 1497 C CA . LEU A 1 215 ? 15.443 13.499 -9.915 1.00 27.92 191 LEU A CA 1
ATOM 1498 C C . LEU A 1 215 ? 16.142 12.142 -10.045 1.00 27.88 191 LEU A C 1
ATOM 1499 O O . LEU A 1 215 ? 17.362 12.047 -9.889 1.00 28.01 191 LEU A O 1
ATOM 1504 N N . PHE A 1 216 ? 15.359 11.102 -10.330 1.00 25.83 192 PHE A N 1
ATOM 1505 C CA . PHE A 1 216 ? 15.903 9.763 -10.515 1.00 25.76 192 PHE A CA 1
ATOM 1506 C C . PHE A 1 216 ? 15.120 9.030 -11.615 1.00 24.58 192 PHE A C 1
ATOM 1507 O O . PHE A 1 216 ? 13.938 9.292 -11.800 1.00 22.44 192 PHE A O 1
ATOM 1515 N N . PRO A 1 217 ? 15.787 8.137 -12.360 1.00 24.69 193 PRO A N 1
ATOM 1516 C CA . PRO A 1 217 ? 15.042 7.376 -13.370 1.00 23.53 193 PRO A CA 1
ATOM 1517 C C . PRO A 1 217 ? 14.165 6.327 -12.701 1.00 23.52 193 PRO A C 1
ATOM 1518 O O . PRO A 1 217 ? 14.492 5.875 -11.592 1.00 24.32 193 PRO A O 1
ATOM 1522 N N . THR A 1 218 ? 13.061 5.962 -13.360 1.00 23.82 194 THR A N 1
ATOM 1523 C CA . THR A 1 218 ? 12.267 4.796 -12.939 1.00 25.52 194 THR A CA 1
ATOM 1524 C C . THR A 1 218 ? 12.079 3.870 -14.122 1.00 24.50 194 THR A C 1
ATOM 1525 O O . THR A 1 218 ? 12.091 4.311 -15.276 1.00 24.12 194 THR A O 1
ATOM 1529 N N . GLU A 1 219 ? 11.921 2.589 -13.812 1.00 24.72 195 GLU A N 1
ATOM 1530 C CA . GLU A 1 219 ? 11.684 1.547 -14.803 1.00 25.66 195 GLU A CA 1
ATOM 1531 C C . GLU A 1 219 ? 12.745 1.528 -15.897 1.00 25.32 195 GLU A C 1
ATOM 1532 O O . GLU A 1 219 ? 12.418 1.597 -17.093 1.00 26.05 195 GLU A O 1
ATOM 1538 N N . VAL A 1 220 ? 14.010 1.399 -15.485 1.00 23.87 196 VAL A N 1
ATOM 1539 C CA . VAL A 1 220 ? 15.139 1.310 -16.411 1.00 24.57 196 VAL A CA 1
ATOM 1540 C C . VAL A 1 220 ? 15.958 0.084 -16.077 1.00 24.32 196 VAL A C 1
ATOM 1541 O O . VAL A 1 220 ? 15.865 -0.418 -14.942 1.00 22.49 196 VAL A O 1
ATOM 1545 N N . PRO A 1 221 ? 16.717 -0.447 -17.066 1.00 25.48 197 PRO A N 1
ATOM 1546 C CA . PRO A 1 221 ? 17.584 -1.594 -16.747 1.00 25.29 197 PRO A CA 1
ATOM 1547 C C . PRO A 1 221 ? 18.629 -1.249 -15.671 1.00 25.04 197 PRO A C 1
ATOM 1548 O O . PRO A 1 221 ? 18.997 -0.067 -15.484 1.00 25.06 197 PRO A O 1
ATOM 1552 N N . ILE A 1 222 ? 19.098 -2.278 -14.964 1.00 24.19 198 ILE A N 1
ATOM 1553 C CA . ILE A 1 222 ? 20.063 -2.111 -13.879 1.00 22.59 198 ILE A CA 1
ATOM 1554 C C . ILE A 1 222 ? 21.443 -2.524 -14.417 1.00 24.86 198 ILE A C 1
ATOM 1555 O O . ILE A 1 222 ? 21.542 -3.514 -15.139 1.00 23.97 198 ILE A O 1
ATOM 1560 N N . LEU A 1 223 ? 22.491 -1.778 -14.057 1.00 23.47 199 LEU A N 1
ATOM 1561 C CA . LEU A 1 223 ? 23.861 -2.095 -14.497 1.00 24.76 199 LEU A CA 1
ATOM 1562 C C . LEU A 1 223 ? 24.634 -2.926 -13.470 1.00 24.59 199 LEU A C 1
ATOM 1563 O O . LEU A 1 223 ? 24.458 -2.751 -12.266 1.00 25.40 199 LEU A O 1
ATOM 1568 N N . SER A 1 224 ? 25.516 -3.815 -13.940 1.00 24.83 200 SER A N 1
ATOM 1569 C CA . SER A 1 224 ? 26.382 -4.574 -13.038 1.00 25.04 200 SER A CA 1
ATOM 1570 C C . SER A 1 224 ? 27.708 -4.910 -13.690 1.00 26.28 200 SER A C 1
ATOM 1571 O O . SER A 1 224 ? 27.726 -5.242 -14.860 1.00 25.37 200 SER A O 1
ATOM 1574 N N . ASN A 1 225 ? 28.800 -4.883 -12.927 1.00 26.97 201 ASN A N 1
ATOM 1575 C CA . ASN A 1 225 ? 30.081 -5.341 -13.478 1.00 28.35 201 ASN A CA 1
ATOM 1576 C C . ASN A 1 225 ? 30.588 -6.601 -12.797 1.00 28.57 201 ASN A C 1
ATOM 1577 O O . ASN A 1 225 ? 31.796 -6.871 -12.789 1.00 28.65 201 ASN A O 1
ATOM 1582 N N . GLU A 1 226 ? 29.657 -7.387 -12.243 1.00 27.62 202 GLU A N 1
ATOM 1583 C CA . GLU A 1 226 ? 29.973 -8.714 -11.733 1.00 29.52 202 GLU A CA 1
ATOM 1584 C C . GLU A 1 226 ? 30.729 -9.487 -12.798 1.00 28.93 202 GLU A C 1
ATOM 1585 O O . GLU A 1 226 ? 30.386 -9.385 -13.980 1.00 28.46 202 GLU A O 1
ATOM 1591 N N . PRO A 1 227 ? 31.757 -10.264 -12.391 1.00 29.92 203 PRO A N 1
ATOM 1592 C CA . PRO A 1 227 ? 32.517 -11.035 -13.383 1.00 30.54 203 PRO A CA 1
ATOM 1593 C C . PRO A 1 227 ? 31.631 -11.907 -14.272 1.00 29.24 203 PRO A C 1
ATOM 1594 O O . PRO A 1 227 ? 31.916 -12.041 -15.446 1.00 28.51 203 PRO A O 1
ATOM 1598 N N . PHE A 1 228 ? 30.574 -12.514 -13.714 1.00 28.71 204 PHE A N 1
ATOM 1599 C CA . PHE A 1 228 ? 29.676 -13.339 -14.533 1.00 28.19 204 PHE A CA 1
ATOM 1600 C C . PHE A 1 228 ? 28.849 -12.556 -15.534 1.00 28.45 204 PHE A C 1
ATOM 1601 O O . PHE A 1 228 ? 28.374 -13.118 -16.502 1.00 28.99 204 PHE A O 1
ATOM 1609 N N . ILE A 1 229 ? 28.646 -11.263 -15.292 1.00 26.78 205 ILE A N 1
ATOM 1610 C CA . ILE A 1 229 ? 28.022 -10.404 -16.298 1.00 27.15 205 ILE A CA 1
ATOM 1611 C C . ILE A 1 229 ? 29.041 -10.058 -17.391 1.00 27.91 205 ILE A C 1
ATOM 1612 O O . ILE A 1 229 ? 28.734 -10.174 -18.568 1.00 27.29 205 ILE A O 1
ATOM 1617 N N . ARG A 1 230 ? 30.249 -9.675 -16.980 1.00 29.05 206 ARG A N 1
ATOM 1618 C CA . ARG A 1 230 ? 31.303 -9.307 -17.926 1.00 31.04 206 ARG A CA 1
ATOM 1619 C C . ARG A 1 230 ? 31.687 -10.462 -18.859 1.00 32.10 206 ARG A C 1
ATOM 1620 O O . ARG A 1 230 ? 31.953 -10.236 -20.041 1.00 34.50 206 ARG A O 1
ATOM 1628 N N . ASP A 1 231 ? 31.677 -11.692 -18.361 1.00 32.33 207 ASP A N 1
ATOM 1629 C CA . ASP A 1 231 ? 32.047 -12.823 -19.224 1.00 32.78 207 ASP A CA 1
ATOM 1630 C C . ASP A 1 231 ? 30.861 -13.407 -19.995 1.00 33.87 207 ASP A C 1
ATOM 1631 O O . ASP A 1 231 ? 30.997 -14.435 -20.671 1.00 33.06 207 ASP A O 1
ATOM 1636 N N . ARG A 1 232 ? 29.700 -12.748 -19.871 1.00 34.04 208 ARG A N 1
ATOM 1637 C CA . ARG A 1 232 ? 28.505 -13.087 -20.648 1.00 35.56 208 ARG A CA 1
ATOM 1638 C C . ARG A 1 232 ? 27.973 -14.500 -20.351 1.00 34.67 208 ARG A C 1
ATOM 1639 O O . ARG A 1 232 ? 27.246 -15.067 -21.160 1.00 35.34 208 ARG A O 1
ATOM 1647 N N . SER A 1 233 ? 28.342 -15.041 -19.192 1.00 34.51 209 SER A N 1
ATOM 1648 C CA . SER A 1 233 ? 27.955 -16.385 -18.757 1.00 34.94 209 SER A CA 1
ATOM 1649 C C . SER A 1 233 ? 26.464 -16.679 -18.928 1.00 34.16 209 SER A C 1
ATOM 1650 O O . SER A 1 233 ? 26.088 -17.780 -19.345 1.00 34.88 209 SER A O 1
ATOM 1653 N N . LEU A 1 234 ? 25.625 -15.685 -18.633 1.00 32.02 210 LEU A N 1
ATOM 1654 C CA . LEU A 1 234 ? 24.162 -15.868 -18.580 1.00 30.88 210 LEU A CA 1
ATOM 1655 C C . LEU A 1 234 ? 23.430 -14.946 -19.554 1.00 30.91 210 LEU A C 1
ATOM 1656 O O . LEU A 1 234 ? 22.205 -14.794 -19.500 1.00 29.76 210 LEU A O 1
ATOM 1661 N N . GLN A 1 235 ? 24.178 -14.352 -20.482 1.00 31.27 211 GLN A N 1
ATOM 1662 C CA . GLN A 1 235 ? 23.608 -13.344 -21.362 1.00 32.31 211 GLN A CA 1
ATOM 1663 C C . GLN A 1 235 ? 22.439 -13.884 -22.179 1.00 33.27 211 GLN A C 1
ATOM 1664 O O . GLN A 1 235 ? 22.560 -14.922 -22.862 1.00 32.63 211 GLN A O 1
ATOM 1670 N N . GLY A 1 236 ? 21.315 -13.178 -22.105 1.00 32.53 212 GLY A N 1
ATOM 1671 C CA . GLY A 1 236 ? 20.109 -13.560 -22.828 1.00 34.06 212 GLY A CA 1
ATOM 1672 C C . GLY A 1 236 ? 19.215 -14.520 -22.056 1.00 33.87 212 GLY A C 1
ATOM 1673 O O . GLY A 1 236 ? 18.111 -14.845 -22.506 1.00 34.75 212 GLY A O 1
ATOM 1674 N N . LEU A 1 237 ? 19.673 -14.970 -20.889 1.00 32.22 213 LEU A N 1
ATOM 1675 C CA . LEU A 1 237 ? 18.881 -15.874 -20.079 1.00 31.93 213 LEU A CA 1
ATOM 1676 C C . LEU A 1 237 ? 17.716 -15.188 -19.358 1.00 31.54 213 LEU A C 1
ATOM 1677 O O . LEU A 1 237 ? 17.912 -14.234 -18.598 1.00 28.54 213 LEU A O 1
ATOM 1682 N N . ALA A 1 238 ? 16.511 -15.699 -19.609 1.00 30.72 214 ALA A N 1
ATOM 1683 C CA . ALA A 1 238 ? 15.311 -15.222 -18.911 1.00 31.10 214 ALA A CA 1
ATOM 1684 C C . ALA A 1 238 ? 15.020 -16.124 -17.742 1.00 30.54 214 ALA A C 1
ATOM 1685 O O . ALA A 1 238 ? 15.016 -17.353 -17.893 1.00 31.32 214 ALA A O 1
ATOM 1687 N N . LEU A 1 239 ? 14.812 -15.532 -16.569 1.00 28.92 215 LEU A N 1
ATOM 1688 C CA . LEU A 1 239 ? 14.317 -16.247 -15.402 1.00 29.06 215 LEU A CA 1
ATOM 1689 C C . LEU A 1 239 ? 12.874 -15.775 -15.219 1.00 31.09 215 LEU A C 1
ATOM 1690 O O . LEU A 1 239 ? 12.629 -14.579 -15.046 1.00 31.15 215 LEU A O 1
ATOM 1695 N N . ARG A 1 240 ? 11.932 -16.715 -15.271 1.00 31.96 216 ARG A N 1
ATOM 1696 C CA . ARG A 1 240 ? 10.507 -16.393 -15.209 1.00 33.20 216 ARG A CA 1
ATOM 1697 C C . ARG A 1 240 ? 9.941 -16.505 -13.803 1.00 33.79 216 ARG A C 1
ATOM 1698 O O . ARG A 1 240 ? 10.302 -17.407 -13.027 1.00 34.35 216 ARG A O 1
ATOM 1706 N N . ASP A 1 241 ? 9.078 -15.552 -13.457 1.00 35.33 217 ASP A N 1
ATOM 1707 C CA . ASP A 1 241 ? 8.339 -15.562 -12.195 1.00 35.44 217 ASP A CA 1
ATOM 1708 C C . ASP A 1 241 ? 9.249 -15.692 -10.977 1.00 34.18 217 ASP A C 1
ATOM 1709 O O . ASP A 1 241 ? 9.095 -16.609 -10.178 1.00 33.92 217 ASP A O 1
ATOM 1714 N N . ILE A 1 242 ? 10.198 -14.772 -10.836 1.00 33.03 218 ILE A N 1
ATOM 1715 C CA . ILE A 1 242 ? 11.147 -14.819 -9.752 1.00 32.34 218 ILE A CA 1
ATOM 1716 C C . ILE A 1 242 ? 10.821 -13.719 -8.757 1.00 32.98 218 ILE A C 1
ATOM 1717 O O . ILE A 1 242 ? 9.982 -12.863 -9.029 1.00 33.84 218 ILE A O 1
ATOM 1722 N N . ASN A 1 243 ? 11.473 -13.754 -7.607 1.00 33.08 219 ASN A N 1
ATOM 1723 C CA . ASN A 1 243 ? 11.475 -12.630 -6.703 1.00 33.47 219 ASN A CA 1
ATOM 1724 C C . ASN A 1 243 ? 12.833 -11.943 -6.742 1.00 34.45 219 ASN A C 1
ATOM 1725 O O . ASN A 1 243 ? 13.866 -12.582 -6.498 1.00 34.95 219 ASN A O 1
ATOM 1730 N N . LEU A 1 244 ? 12.833 -10.651 -7.060 1.00 33.75 220 LEU A N 1
ATOM 1731 C CA . LEU A 1 244 ? 14.059 -9.859 -7.083 1.00 33.47 220 LEU A CA 1
ATOM 1732 C C . LEU A 1 244 ? 14.026 -8.849 -5.953 1.00 35.34 220 LEU A C 1
ATOM 1733 O O . LEU A 1 244 ? 13.087 -8.043 -5.867 1.00 35.25 220 LEU A O 1
ATOM 1738 N N . SER A 1 245 ? 15.044 -8.907 -5.095 1.00 36.13 221 SER A N 1
ATOM 1739 C CA . SER A 1 245 ? 15.157 -8.044 -3.912 1.00 38.95 221 SER A CA 1
ATOM 1740 C C . SER A 1 245 ? 16.348 -7.099 -3.993 1.00 39.52 221 SER A C 1
ATOM 1741 O O . SER A 1 245 ? 17.394 -7.448 -4.530 1.00 38.65 221 SER A O 1
ATOM 1744 N N . VAL A 1 246 ? 16.179 -5.908 -3.429 1.00 41.35 222 VAL A N 1
ATOM 1745 C CA . VAL A 1 246 ? 17.276 -4.985 -3.200 1.00 43.25 222 VAL A CA 1
ATOM 1746 C C . VAL A 1 246 ? 17.563 -5.065 -1.701 1.00 45.36 222 VAL A C 1
ATOM 1747 O O . VAL A 1 246 ? 16.729 -4.678 -0.871 1.00 45.11 222 VAL A O 1
ATOM 1751 N N . LEU A 1 247 ? 18.727 -5.602 -1.356 1.00 47.69 223 LEU A N 1
ATOM 1752 C CA . LEU A 1 247 ? 19.050 -5.879 0.046 1.00 50.67 223 LEU A CA 1
ATOM 1753 C C . LEU A 1 247 ? 19.462 -4.619 0.804 1.00 52.59 223 LEU A C 1
ATOM 1754 O O . LEU A 1 247 ? 20.049 -3.700 0.222 1.00 53.43 223 LEU A O 1
ATOM 1759 N N . ASN A 1 248 ? 19.124 -4.584 2.095 1.00 55.06 224 ASN A N 1
ATOM 1760 C CA . ASN A 1 248 ? 19.645 -3.586 3.047 1.00 56.73 224 ASN A CA 1
ATOM 1761 C C . ASN A 1 248 ? 19.476 -4.012 4.502 1.00 57.10 224 ASN A C 1
ATOM 1762 O O . ASN A 1 248 ? 18.362 -4.283 4.956 1.00 57.85 224 ASN A O 1
ATOM 1767 N N . ALA A 1 253 ? 14.779 -4.498 3.143 1.00 56.71 229 ALA A N 1
ATOM 1768 C CA . ALA A 1 253 ? 14.818 -4.996 1.767 1.00 56.52 229 ALA A CA 1
ATOM 1769 C C . ALA A 1 253 ? 13.530 -4.665 1.014 1.00 56.19 229 ALA A C 1
ATOM 1770 O O . ALA A 1 253 ? 12.432 -4.699 1.583 1.00 56.74 229 ALA A O 1
ATOM 1772 N N . ILE A 1 254 ? 13.681 -4.352 -0.270 1.00 55.32 230 ILE A N 1
ATOM 1773 C CA . ILE A 1 254 ? 12.552 -4.066 -1.156 1.00 54.22 230 ILE A CA 1
ATOM 1774 C C . ILE A 1 254 ? 12.487 -5.154 -2.241 1.00 53.48 230 ILE A C 1
ATOM 1775 O O . ILE A 1 254 ? 13.500 -5.474 -2.856 1.00 53.53 230 ILE A O 1
ATOM 1780 N N . ILE A 1 255 ? 11.299 -5.721 -2.449 1.00 51.88 231 ILE A N 1
ATOM 1781 C CA . ILE A 1 255 ? 11.144 -6.993 -3.162 1.00 51.20 231 ILE A CA 1
ATOM 1782 C C . ILE A 1 255 ? 10.089 -6.909 -4.272 1.00 50.27 231 ILE A C 1
ATOM 1783 O O . ILE A 1 255 ? 8.947 -6.538 -4.013 1.00 50.74 231 ILE A O 1
ATOM 1788 N N . SER A 1 256 ? 10.465 -7.250 -5.503 1.00 48.45 232 SER A N 1
ATOM 1789 C CA . SER A 1 256 ? 9.478 -7.416 -6.568 1.00 47.88 232 SER A CA 1
ATOM 1790 C C . SER A 1 256 ? 9.118 -8.899 -6.742 1.00 47.15 232 SER A C 1
ATOM 1791 O O . SER A 1 256 ? 9.998 -9.743 -6.968 1.00 46.15 232 SER A O 1
ATOM 1794 N N . HIS A 1 257 ? 7.820 -9.192 -6.645 1.00 46.25 233 HIS A N 1
ATOM 1795 C CA . HIS A 1 257 ? 7.306 -10.572 -6.550 1.00 45.43 233 HIS A CA 1
ATOM 1796 C C . HIS A 1 257 ? 6.762 -11.143 -7.851 1.00 44.55 233 HIS A C 1
ATOM 1797 O O . HIS A 1 257 ? 5.981 -10.498 -8.559 1.00 44.52 233 HIS A O 1
ATOM 1804 N N . LYS A 1 258 ? 7.170 -12.377 -8.142 1.00 43.11 234 LYS A N 1
ATOM 1805 C CA . LYS A 1 258 ? 6.665 -13.150 -9.272 1.00 42.48 234 LYS A CA 1
ATOM 1806 C C . LYS A 1 258 ? 6.678 -12.370 -10.598 1.00 40.65 234 LYS A C 1
ATOM 1807 O O . LYS A 1 258 ? 5.667 -12.245 -11.282 1.00 40.88 234 LYS A O 1
ATOM 1813 N N . MET A 1 259 ? 7.848 -11.839 -10.950 1.00 37.97 235 MET A N 1
ATOM 1814 C CA . MET A 1 259 ? 8.027 -11.127 -12.204 1.00 36.41 235 MET A CA 1
ATOM 1815 C C . MET A 1 259 ? 9.242 -11.681 -12.938 1.00 33.38 235 MET A C 1
ATOM 1816 O O . MET A 1 259 ? 10.097 -12.336 -12.343 1.00 33.17 235 MET A O 1
ATOM 1821 N N . ASP A 1 260 ? 9.305 -11.430 -14.230 1.00 31.65 236 ASP A N 1
ATOM 1822 C CA . ASP A 1 260 ? 10.361 -12.003 -15.050 1.00 30.01 236 ASP A CA 1
ATOM 1823 C C . ASP A 1 260 ? 11.583 -11.072 -15.045 1.00 30.04 236 ASP A C 1
ATOM 1824 O O . ASP A 1 260 ? 11.446 -9.860 -14.884 1.00 28.19 236 ASP A O 1
ATOM 1829 N N . MET A 1 261 ? 12.763 -11.655 -15.212 1.00 28.59 237 MET A N 1
ATOM 1830 C CA . MET A 1 261 ? 14.008 -10.895 -15.278 1.00 31.28 237 MET A CA 1
ATOM 1831 C C . MET A 1 261 ? 14.783 -11.429 -16.470 1.00 29.06 237 MET A C 1
ATOM 1832 O O . MET A 1 261 ? 14.561 -12.557 -16.880 1.00 29.12 237 MET A O 1
ATOM 1837 N N . LEU A 1 262 ? 15.684 -10.621 -17.025 1.00 28.67 238 LEU A N 1
ATOM 1838 C CA . LEU A 1 262 ? 16.564 -11.028 -18.109 1.00 28.73 238 LEU A CA 1
ATOM 1839 C C . LEU A 1 262 ? 17.991 -10.622 -17.751 1.00 28.50 238 LEU A C 1
ATOM 1840 O O . LEU A 1 262 ? 18.205 -9.519 -17.244 1.00 27.09 238 LEU A O 1
ATOM 1845 N N . PHE A 1 263 ? 18.952 -11.517 -17.976 1.00 26.90 239 PHE A N 1
ATOM 1846 C CA . PHE A 1 263 ? 20.366 -11.131 -17.929 1.00 26.97 239 PHE A CA 1
ATOM 1847 C C . PHE A 1 263 ? 20.805 -10.567 -19.290 1.00 27.45 239 PHE A C 1
ATOM 1848 O O . PHE A 1 263 ? 20.648 -11.211 -20.342 1.00 28.73 239 PHE A O 1
ATOM 1856 N N . THR A 1 264 ? 21.385 -9.371 -19.262 1.00 27.10 240 THR A N 1
ATOM 1857 C CA . THR A 1 264 ? 21.889 -8.727 -20.463 1.00 28.63 240 THR A CA 1
ATOM 1858 C C . THR A 1 264 ? 23.411 -8.627 -20.432 1.00 28.81 240 THR A C 1
ATOM 1859 O O . THR A 1 264 ? 24.055 -9.000 -19.456 1.00 28.57 240 THR A O 1
ATOM 1863 N N . HIS A 1 265 ? 23.969 -8.114 -21.524 1.00 30.88 241 HIS A N 1
ATOM 1864 C CA . HIS A 1 265 ? 25.373 -7.771 -21.638 1.00 33.00 241 HIS A CA 1
ATOM 1865 C C . HIS A 1 265 ? 25.822 -6.832 -20.526 1.00 31.54 241 HIS A C 1
ATOM 1866 O O . HIS A 1 265 ? 26.971 -6.879 -20.101 1.00 31.32 241 HIS A O 1
ATOM 1873 N N . PHE A 1 266 ? 24.921 -5.972 -20.056 1.00 30.20 242 PHE A N 1
ATOM 1874 C CA . PHE A 1 266 ? 25.330 -4.911 -19.136 1.00 30.28 242 PHE A CA 1
ATOM 1875 C C . PHE A 1 266 ? 24.803 -5.028 -17.701 1.00 28.65 242 PHE A C 1
ATOM 1876 O O . PHE A 1 266 ? 25.188 -4.249 -16.843 1.00 26.50 242 PHE A O 1
ATOM 1884 N N . GLY A 1 267 ? 23.945 -6.012 -17.446 1.00 27.13 243 GLY A N 1
ATOM 1885 C CA . GLY A 1 267 ? 23.297 -6.125 -16.143 1.00 25.94 243 GLY A CA 1
ATOM 1886 C C . GLY A 1 267 ? 22.015 -6.901 -16.189 1.00 24.75 243 GLY A C 1
ATOM 1887 O O . GLY A 1 267 ? 21.962 -8.017 -16.746 1.00 24.09 243 GLY A O 1
ATOM 1888 N N . LEU A 1 268 ? 20.977 -6.303 -15.619 1.00 23.62 244 LEU A N 1
ATOM 1889 C CA . LEU A 1 268 ? 19.691 -6.975 -15.429 1.00 23.71 244 LEU A CA 1
ATOM 1890 C C . LEU A 1 268 ? 18.579 -6.144 -16.039 1.00 24.60 244 LEU A C 1
ATOM 1891 O O . LEU A 1 268 ? 18.535 -4.920 -15.875 1.00 24.16 244 LEU A O 1
ATOM 1896 N N A SER A 1 269 ? 17.690 -6.797 -16.773 0.60 24.13 245 SER A N 1
ATOM 1897 N N B SER A 1 269 ? 17.689 -6.798 -16.774 0.40 24.24 245 SER A N 1
ATOM 1898 C CA A SER A 1 269 ? 16.541 -6.098 -17.329 0.60 25.86 245 SER A CA 1
ATOM 1899 C CA B SER A 1 269 ? 16.532 -6.106 -17.323 0.40 25.38 245 SER A CA 1
ATOM 1900 C C A SER A 1 269 ? 15.288 -6.962 -17.168 0.60 26.06 245 SER A C 1
ATOM 1901 C C B SER A 1 269 ? 15.281 -6.961 -17.155 0.40 25.83 245 SER A C 1
ATOM 1902 O O A SER A 1 269 ? 15.289 -7.902 -16.379 0.60 25.32 245 SER A O 1
ATOM 1903 O O B SER A 1 269 ? 15.276 -7.900 -16.361 0.40 25.36 245 SER A O 1
ATOM 1908 N N . GLY A 1 270 ? 14.215 -6.625 -17.875 1.00 26.55 246 GLY A N 1
ATOM 1909 C CA . GLY A 1 270 ? 12.939 -7.332 -17.689 1.00 27.02 246 GLY A CA 1
ATOM 1910 C C . GLY A 1 270 ? 12.170 -6.670 -16.566 1.00 28.33 246 GLY A C 1
ATOM 1911 O O . GLY A 1 270 ? 12.757 -5.896 -15.792 1.00 27.17 246 GLY A O 1
ATOM 1912 N N . PRO A 1 271 ? 10.853 -6.963 -16.457 1.00 28.80 247 PRO A N 1
ATOM 1913 C CA . PRO A 1 271 ? 9.943 -6.334 -15.492 1.00 28.60 247 PRO A CA 1
ATOM 1914 C C . PRO A 1 271 ? 10.441 -6.297 -14.060 1.00 27.87 247 PRO A C 1
ATOM 1915 O O . PRO A 1 271 ? 10.323 -5.248 -13.429 1.00 27.21 247 PRO A O 1
ATOM 1919 N N . ALA A 1 272 ? 11.007 -7.402 -13.552 1.00 25.44 248 ALA A N 1
ATOM 1920 C CA . ALA A 1 272 ? 11.490 -7.447 -12.167 1.00 25.12 248 ALA A CA 1
ATOM 1921 C C . ALA A 1 272 ? 12.587 -6.407 -11.897 1.00 24.39 248 ALA A C 1
ATOM 1922 O O . ALA A 1 272 ? 12.548 -5.685 -10.882 1.00 24.82 248 ALA A O 1
ATOM 1924 N N . ALA A 1 273 ? 13.541 -6.325 -12.821 1.00 23.00 249 ALA A N 1
ATOM 1925 C CA . ALA A 1 273 ? 14.674 -5.407 -12.716 1.00 24.01 249 ALA A CA 1
ATOM 1926 C C . ALA A 1 273 ? 14.208 -3.977 -12.857 1.00 24.92 249 ALA A C 1
ATOM 1927 O O . ALA A 1 273 ? 14.597 -3.107 -12.071 1.00 24.12 249 ALA A O 1
ATOM 1929 N N . LEU A 1 274 ? 13.371 -3.738 -13.869 1.00 23.53 250 LEU A N 1
ATOM 1930 C CA . LEU A 1 274 ? 12.810 -2.396 -14.111 1.00 24.18 250 LEU A CA 1
ATOM 1931 C C . LEU A 1 274 ? 12.101 -1.875 -12.873 1.00 24.59 250 LEU A C 1
ATOM 1932 O O . LEU A 1 274 ? 12.258 -0.711 -12.512 1.00 24.01 250 LEU A O 1
ATOM 1937 N N A ARG A 1 275 ? 11.329 -2.730 -12.207 0.60 24.74 251 ARG A N 1
ATOM 1938 N N B ARG A 1 275 ? 11.356 -2.760 -12.210 0.40 24.83 251 ARG A N 1
ATOM 1939 C CA A ARG A 1 275 ? 10.633 -2.294 -11.001 0.60 26.26 251 ARG A CA 1
ATOM 1940 C CA B ARG A 1 275 ? 10.615 -2.432 -10.992 0.40 26.11 251 ARG A CA 1
ATOM 1941 C C A ARG A 1 275 ? 11.606 -1.922 -9.874 0.60 25.75 251 ARG A C 1
ATOM 1942 C C B ARG A 1 275 ? 11.512 -2.056 -9.801 0.40 25.63 251 ARG A C 1
ATOM 1943 O O A ARG A 1 275 ? 11.424 -0.898 -9.200 0.60 25.62 251 ARG A O 1
ATOM 1944 O O B ARG A 1 275 ? 11.172 -1.172 -9.003 0.40 25.72 251 ARG A O 1
ATOM 1959 N N . CYS A 1 276 ? 12.661 -2.720 -9.704 1.00 25.55 252 CYS A N 1
ATOM 1960 C CA . CYS A 1 276 ? 13.648 -2.465 -8.652 1.00 26.19 252 CYS A CA 1
ATOM 1961 C C . CYS A 1 276 ? 14.532 -1.245 -8.920 1.00 25.11 252 CYS A C 1
ATOM 1962 O O . CYS A 1 276 ? 15.146 -0.700 -7.980 1.00 25.66 252 CYS A O 1
ATOM 1965 N N . SER A 1 277 ? 14.624 -0.816 -10.182 1.00 23.60 253 SER A N 1
ATOM 1966 C CA . SER A 1 277 ? 15.643 0.164 -10.571 1.00 24.95 253 SER A CA 1
ATOM 1967 C C . SER A 1 277 ? 15.632 1.472 -9.758 1.00 25.00 253 SER A C 1
ATOM 1968 O O . SER A 1 277 ? 16.695 2.004 -9.396 1.00 25.36 253 SER A O 1
ATOM 1971 N N . GLN A 1 278 ? 14.446 1.988 -9.445 1.00 26.18 254 GLN A N 1
ATOM 1972 C CA . GLN A 1 278 ? 14.407 3.258 -8.711 1.00 27.95 254 GLN A CA 1
ATOM 1973 C C . GLN A 1 278 ? 15.025 3.079 -7.335 1.00 28.02 254 GLN A C 1
ATOM 1974 O O . GLN A 1 278 ? 15.623 4.006 -6.785 1.00 28.63 254 GLN A O 1
ATOM 1980 N N . PHE A 1 279 ? 14.870 1.882 -6.777 1.00 28.83 255 PHE A N 1
ATOM 1981 C CA . PHE A 1 279 ? 15.419 1.576 -5.465 1.00 29.89 255 PHE A CA 1
ATOM 1982 C C . PHE A 1 279 ? 16.934 1.430 -5.458 1.00 30.83 255 PHE A C 1
ATOM 1983 O O . PHE A 1 279 ? 17.608 1.867 -4.505 1.00 30.96 255 PHE A O 1
ATOM 1991 N N . VAL A 1 280 ? 17.475 0.881 -6.536 1.00 30.72 256 VAL A N 1
ATOM 1992 C CA . VAL A 1 280 ? 18.934 0.834 -6.757 1.00 31.36 256 VAL A CA 1
ATOM 1993 C C . VAL A 1 280 ? 19.532 2.247 -6.768 1.00 33.44 256 VAL A C 1
ATOM 1994 O O . VAL A 1 280 ? 20.523 2.507 -6.071 1.00 32.16 256 VAL A O 1
ATOM 1998 N N . VAL A 1 281 ? 18.929 3.138 -7.564 1.00 34.77 257 VAL A N 1
ATOM 1999 C CA . VAL A 1 281 ? 19.379 4.516 -7.734 1.00 36.76 257 VAL A CA 1
ATOM 2000 C C . VAL A 1 281 ? 19.399 5.229 -6.389 1.00 39.31 257 VAL A C 1
ATOM 2001 O O . VAL A 1 281 ? 20.440 5.766 -5.996 1.00 39.91 257 VAL A O 1
ATOM 2005 N N . LYS A 1 282 ? 18.266 5.206 -5.684 1.00 40.53 258 LYS A N 1
ATOM 2006 C CA . LYS A 1 282 ? 18.138 5.928 -4.417 1.00 43.52 258 LYS A CA 1
ATOM 2007 C C . LYS A 1 282 ? 19.229 5.480 -3.450 1.00 44.63 258 LYS A C 1
ATOM 2008 O O . LYS A 1 282 ? 19.999 6.314 -2.945 1.00 44.98 258 LYS A O 1
ATOM 2014 N N . ALA A 1 283 ? 19.312 4.165 -3.236 1.00 45.07 259 ALA A N 1
ATOM 2015 C CA . ALA A 1 283 ? 20.331 3.548 -2.385 1.00 45.90 259 ALA A CA 1
ATOM 2016 C C . ALA A 1 283 ? 21.763 4.001 -2.695 1.00 47.67 259 ALA A C 1
ATOM 2017 O O . ALA A 1 283 ? 22.466 4.508 -1.802 1.00 47.97 259 ALA A O 1
ATOM 2019 N N . LEU A 1 284 ? 22.200 3.826 -3.944 1.00 48.23 260 LEU A N 1
ATOM 2020 C CA . LEU A 1 284 ? 23.533 4.290 -4.346 1.00 49.64 260 LEU A CA 1
ATOM 2021 C C . LEU A 1 284 ? 23.774 5.779 -4.000 1.00 51.46 260 LEU A C 1
ATOM 2022 O O . LEU A 1 284 ? 24.856 6.148 -3.506 1.00 51.22 260 LEU A O 1
ATOM 2027 N N . LYS A 1 285 ? 22.766 6.619 -4.247 1.00 53.45 261 LYS A N 1
ATOM 2028 C CA . LYS A 1 285 ? 22.852 8.056 -3.969 1.00 55.45 261 LYS A CA 1
ATOM 2029 C C . LYS A 1 285 ? 22.932 8.367 -2.466 1.00 56.78 261 LYS A C 1
ATOM 2030 O O . LYS A 1 285 ? 23.781 9.164 -2.031 1.00 56.85 261 LYS A O 1
ATOM 2036 N N . LYS A 1 286 ? 22.052 7.745 -1.681 1.00 58.14 262 LYS A N 1
ATOM 2037 C CA . LYS A 1 286 ? 22.031 7.950 -0.222 1.00 59.78 262 LYS A CA 1
ATOM 2038 C C . LYS A 1 286 ? 23.328 7.545 0.476 1.00 60.27 262 LYS A C 1
ATOM 2039 O O . LYS A 1 286 ? 23.768 8.217 1.413 1.00 60.65 262 LYS A O 1
ATOM 2045 N N . PHE A 1 287 ? 23.941 6.461 0.011 1.00 60.74 263 PHE A N 1
ATOM 2046 C CA . PHE A 1 287 ? 24.991 5.791 0.781 1.00 61.52 263 PHE A CA 1
ATOM 2047 C C . PHE A 1 287 ? 26.439 6.029 0.327 1.00 61.99 263 PHE A C 1
ATOM 2048 O O . PHE A 1 287 ? 27.359 5.945 1.136 1.00 62.37 263 PHE A O 1
ATOM 2056 N N . LYS A 1 288 ? 26.637 6.338 -0.952 1.00 62.53 264 LYS A N 1
ATOM 2057 C CA . LYS A 1 288 ? 27.974 6.596 -1.498 1.00 62.61 264 LYS A CA 1
ATOM 2058 C C . LYS A 1 288 ? 28.863 5.337 -1.504 1.00 62.15 264 LYS A C 1
ATOM 2059 O O . LYS A 1 288 ? 30.052 5.401 -1.167 1.00 62.55 264 LYS A O 1
ATOM 2065 N N . THR A 1 289 ? 28.280 4.193 -1.864 1.00 61.07 265 THR A N 1
ATOM 2066 C CA . THR A 1 289 ? 29.064 2.982 -2.158 1.00 59.93 265 THR A CA 1
ATOM 2067 C C . THR A 1 289 ? 29.126 2.805 -3.673 1.00 58.45 265 THR A C 1
ATOM 2068 O O . THR A 1 289 ? 28.344 3.432 -4.402 1.00 58.15 265 THR A O 1
ATOM 2072 N N . ASN A 1 290 ? 30.058 1.982 -4.153 1.00 56.87 266 ASN A N 1
ATOM 2073 C CA . ASN A 1 290 ? 30.165 1.770 -5.601 1.00 55.18 266 ASN A CA 1
ATOM 2074 C C . ASN A 1 290 ? 29.180 0.729 -6.125 1.00 53.40 266 ASN A C 1
ATOM 2075 O O . ASN A 1 290 ? 28.749 0.811 -7.274 1.00 53.45 266 ASN A O 1
ATOM 2080 N N . THR A 1 291 ? 28.828 -0.236 -5.274 1.00 51.04 267 THR A N 1
ATOM 2081 C CA . THR A 1 291 ? 27.804 -1.234 -5.596 1.00 49.11 267 THR A CA 1
ATOM 2082 C C . THR A 1 291 ? 26.828 -1.441 -4.437 1.00 47.21 267 THR A C 1
ATOM 2083 O O . THR A 1 291 ? 27.145 -1.169 -3.275 1.00 47.45 267 THR A O 1
ATOM 2087 N N . ILE A 1 292 ? 25.636 -1.927 -4.760 1.00 43.76 268 ILE A N 1
ATOM 2088 C CA . ILE A 1 292 ? 24.712 -2.418 -3.750 1.00 41.58 268 ILE A CA 1
ATOM 2089 C C . ILE A 1 292 ? 24.284 -3.844 -4.102 1.00 40.04 268 ILE A C 1
ATOM 2090 O O . ILE A 1 292 ? 24.370 -4.248 -5.256 1.00 38.66 268 ILE A O 1
ATOM 2095 N N . GLN A 1 293 ? 23.861 -4.606 -3.099 1.00 38.34 269 GLN A N 1
ATOM 2096 C CA . GLN A 1 293 ? 23.530 -6.017 -3.273 1.00 38.58 269 GLN A CA 1
ATOM 2097 C C . GLN A 1 293 ? 22.073 -6.251 -3.634 1.00 36.22 269 GLN A C 1
ATOM 2098 O O . GLN A 1 293 ? 21.173 -5.730 -2.987 1.00 36.79 269 GLN A O 1
ATOM 2104 N N . MET A 1 294 ? 21.856 -7.048 -4.672 1.00 33.96 270 MET A N 1
ATOM 2105 C CA . MET A 1 294 ? 20.533 -7.518 -5.027 1.00 31.87 270 MET A CA 1
ATOM 2106 C C . MET A 1 294 ? 20.503 -9.028 -4.837 1.00 30.97 270 MET A C 1
ATOM 2107 O O . MET A 1 294 ? 21.542 -9.673 -4.823 1.00 31.18 270 MET A O 1
ATOM 2112 N N . SER A 1 295 ? 19.313 -9.587 -4.679 1.00 30.41 271 SER A N 1
ATOM 2113 C CA . SER A 1 295 ? 19.201 -11.019 -4.509 1.00 31.00 271 SER A CA 1
ATOM 2114 C C . SER A 1 295 ? 18.090 -11.595 -5.374 1.00 29.42 271 SER A C 1
ATOM 2115 O O . SER A 1 295 ? 16.999 -11.020 -5.469 1.00 29.19 271 SER A O 1
ATOM 2118 N N . ILE A 1 296 ? 18.374 -12.740 -5.982 1.00 27.96 272 ILE A N 1
ATOM 2119 C CA . ILE A 1 296 ? 17.441 -13.436 -6.871 1.00 28.38 272 ILE A CA 1
ATOM 2120 C C . ILE A 1 296 ? 16.909 -14.722 -6.210 1.00 30.42 272 ILE A C 1
ATOM 2121 O O . ILE A 1 296 ? 17.697 -15.589 -5.852 1.00 30.02 272 ILE A O 1
ATOM 2126 N N . ASP A 1 297 ? 15.584 -14.815 -6.051 1.00 30.78 273 ASP A N 1
ATOM 2127 C CA . ASP A 1 297 ? 14.908 -16.046 -5.627 1.00 33.19 273 ASP A CA 1
ATOM 2128 C C . ASP A 1 297 ? 14.316 -16.680 -6.867 1.00 31.73 273 ASP A C 1
ATOM 2129 O O . ASP A 1 297 ? 13.278 -16.255 -7.379 1.00 31.08 273 ASP A O 1
ATOM 2134 N N . ALA A 1 298 ? 14.999 -17.684 -7.391 1.00 31.07 274 ALA A N 1
ATOM 2135 C CA . ALA A 1 298 ? 14.571 -18.249 -8.663 1.00 31.89 274 ALA A CA 1
ATOM 2136 C C . ALA A 1 298 ? 13.313 -19.128 -8.532 1.00 32.92 274 ALA A C 1
ATOM 2137 O O . ALA A 1 298 ? 12.575 -19.315 -9.507 1.00 33.49 274 ALA A O 1
ATOM 2139 N N . LEU A 1 299 ? 13.061 -19.645 -7.328 1.00 34.37 275 LEU A N 1
ATOM 2140 C CA . LEU A 1 299 ? 11.907 -20.498 -7.088 1.00 35.75 275 LEU A CA 1
ATOM 2141 C C . LEU A 1 299 ? 11.140 -19.996 -5.857 1.00 38.03 275 LEU A C 1
ATOM 2142 O O . LEU A 1 299 ? 11.280 -20.569 -4.769 1.00 38.02 275 LEU A O 1
ATOM 2147 N N . PRO A 1 300 ? 10.359 -18.905 -6.015 1.00 39.54 276 PRO A N 1
ATOM 2148 C CA . PRO A 1 300 ? 9.626 -18.330 -4.886 1.00 41.81 276 PRO A CA 1
ATOM 2149 C C . PRO A 1 300 ? 8.487 -19.212 -4.337 1.00 44.02 276 PRO A C 1
ATOM 2150 O O . PRO A 1 300 ? 8.150 -19.092 -3.164 1.00 45.30 276 PRO A O 1
ATOM 2154 N N . GLU A 1 301 ? 7.899 -20.058 -5.182 1.00 46.50 277 GLU A N 1
ATOM 2155 C CA . GLU A 1 301 ? 6.830 -20.984 -4.772 1.00 49.46 277 GLU A CA 1
ATOM 2156 C C . GLU A 1 301 ? 7.250 -22.015 -3.722 1.00 50.31 277 GLU A C 1
ATOM 2157 O O . GLU A 1 301 ? 6.415 -22.461 -2.938 1.00 51.45 277 GLU A O 1
ATOM 2163 N N . GLU A 1 302 ? 8.522 -22.414 -3.727 1.00 51.60 278 GLU A N 1
ATOM 2164 C CA . GLU A 1 302 ? 8.993 -23.516 -2.885 1.00 53.08 278 GLU A CA 1
ATOM 2165 C C . GLU A 1 302 ? 10.029 -23.114 -1.855 1.00 53.32 278 GLU A C 1
ATOM 2166 O O . GLU A 1 302 ? 11.012 -22.447 -2.181 1.00 53.60 278 GLU A O 1
ATOM 2172 N N . ASN A 1 303 ? 9.813 -23.538 -0.608 1.00 53.92 279 ASN A N 1
ATOM 2173 C CA . ASN A 1 303 ? 10.744 -23.209 0.481 1.00 54.26 279 ASN A CA 1
ATOM 2174 C C . ASN A 1 303 ? 11.964 -24.125 0.459 1.00 53.80 279 ASN A C 1
ATOM 2175 O O . ASN A 1 303 ? 11.931 -25.188 -0.157 1.00 53.90 279 ASN A O 1
ATOM 2180 N N . SER A 1 304 ? 13.041 -23.688 1.107 1.00 54.24 280 SER A N 1
ATOM 2181 C CA . SER A 1 304 ? 14.348 -24.340 0.999 1.00 54.95 280 SER A CA 1
ATOM 2182 C C . SER A 1 304 ? 14.383 -25.763 1.552 1.00 55.72 280 SER A C 1
ATOM 2183 O O . SER A 1 304 ? 15.304 -26.530 1.250 1.00 55.73 280 SER A O 1
ATOM 2186 N N . GLU A 1 305 ? 13.390 -26.103 2.375 1.00 56.29 281 GLU A N 1
ATOM 2187 C CA . GLU A 1 305 ? 13.252 -27.452 2.893 1.00 56.93 281 GLU A CA 1
ATOM 2188 C C . GLU A 1 305 ? 12.594 -28.327 1.834 1.00 56.52 281 GLU A C 1
ATOM 2189 O O . GLU A 1 305 ? 13.140 -29.364 1.475 1.00 56.81 281 GLU A O 1
ATOM 2195 N N . GLN A 1 306 ? 11.433 -27.897 1.331 1.00 56.30 282 GLN A N 1
ATOM 2196 C CA . GLN A 1 306 ? 10.738 -28.592 0.240 1.00 56.12 282 GLN A CA 1
ATOM 2197 C C . GLN A 1 306 ? 11.662 -28.840 -0.948 1.00 55.48 282 GLN A C 1
ATOM 2198 O O . GLN A 1 306 ? 11.651 -29.920 -1.539 1.00 54.65 282 GLN A O 1
ATOM 2204 N N . LEU A 1 307 ? 12.446 -27.827 -1.306 1.00 54.62 283 LEU A N 1
ATOM 2205 C CA . LEU A 1 307 ? 13.360 -27.935 -2.433 1.00 54.29 283 LEU A CA 1
ATOM 2206 C C . LEU A 1 307 ? 14.482 -28.931 -2.144 1.00 54.12 283 LEU A C 1
ATOM 2207 O O . LEU A 1 307 ? 14.858 -29.719 -3.010 1.00 53.96 283 LEU A O 1
ATOM 2212 N N . PHE A 1 308 ? 15.012 -28.893 -0.925 1.00 54.55 284 PHE A N 1
ATOM 2213 C CA . PHE A 1 308 ? 16.105 -29.785 -0.547 1.00 54.84 284 PHE A CA 1
ATOM 2214 C C . PHE A 1 308 ? 15.670 -31.244 -0.607 1.00 54.70 284 PHE A C 1
ATOM 2215 O O . PHE A 1 308 ? 16.412 -32.089 -1.117 1.00 54.41 284 PHE A O 1
ATOM 2223 N N . GLN A 1 309 ? 14.463 -31.519 -0.105 1.00 54.94 285 GLN A N 1
ATOM 2224 C CA . GLN A 1 309 ? 13.900 -32.875 -0.081 1.00 54.84 285 GLN A CA 1
ATOM 2225 C C . GLN A 1 309 ? 13.519 -33.365 -1.465 1.00 54.90 285 GLN A C 1
ATOM 2226 O O . GLN A 1 309 ? 13.697 -34.543 -1.773 1.00 54.82 285 GLN A O 1
ATOM 2232 N N . ARG A 1 310 ? 12.981 -32.462 -2.286 1.00 54.60 286 ARG A N 1
ATOM 2233 C CA . ARG A 1 310 ? 12.732 -32.741 -3.696 1.00 54.53 286 ARG A CA 1
ATOM 2234 C C . ARG A 1 310 ? 14.003 -33.261 -4.360 1.00 54.16 286 ARG A C 1
ATOM 2235 O O . ARG A 1 310 ? 13.968 -34.235 -5.117 1.00 53.57 286 ARG A O 1
ATOM 2243 N N . MET A 1 311 ? 15.121 -32.609 -4.052 1.00 54.20 287 MET A N 1
ATOM 2244 C CA . MET A 1 311 ? 16.409 -32.929 -4.653 1.00 54.53 287 MET A CA 1
ATOM 2245 C C . MET A 1 311 ? 17.011 -34.253 -4.172 1.00 55.52 287 MET A C 1
ATOM 2246 O O . MET A 1 311 ? 17.611 -34.973 -4.968 1.00 55.12 287 MET A O 1
ATOM 2251 N N . LEU A 1 312 ? 16.860 -34.562 -2.882 1.00 57.04 288 LEU A N 1
ATOM 2252 C CA . LEU A 1 312 ? 17.268 -35.868 -2.325 1.00 58.56 288 LEU A CA 1
ATOM 2253 C C . LEU A 1 312 ? 16.468 -37.019 -2.938 1.00 59.19 288 LEU A C 1
ATOM 2254 O O . LEU A 1 312 ? 17.044 -37.985 -3.436 1.00 59.53 288 LEU A O 1
ATOM 2259 N N . LYS A 1 313 ? 15.143 -36.894 -2.902 1.00 60.11 289 LYS A N 1
ATOM 2260 C CA . LYS A 1 313 ? 14.220 -37.898 -3.444 1.00 61.15 289 LYS A CA 1
ATOM 2261 C C . LYS A 1 313 ? 14.406 -38.186 -4.937 1.00 61.35 289 LYS A C 1
ATOM 2262 O O . LYS A 1 313 ? 13.810 -39.136 -5.461 1.00 61.52 289 LYS A O 1
ATOM 2268 N N . GLN A 1 314 ? 15.214 -37.361 -5.610 1.00 61.35 290 GLN A N 1
ATOM 2269 C CA . GLN A 1 314 ? 15.587 -37.579 -7.015 1.00 61.25 290 GLN A CA 1
A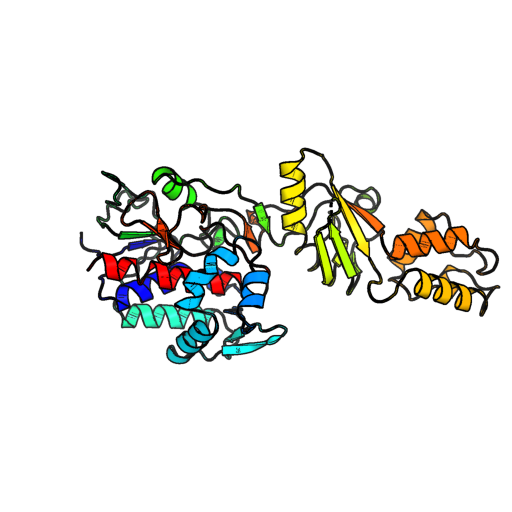TOM 2270 C C . GLN A 1 314 ? 16.986 -38.183 -7.154 1.00 61.61 290 GLN A C 1
ATOM 2271 O O . GLN A 1 314 ? 17.230 -38.986 -8.058 1.00 61.34 290 GLN A O 1
ATOM 2277 N N . MET A 1 315 ? 17.896 -37.793 -6.263 1.00 62.42 291 MET A N 1
ATOM 2278 C CA . MET A 1 315 ? 19.271 -38.307 -6.271 1.00 63.48 291 MET A CA 1
ATOM 2279 C C . MET A 1 315 ? 19.306 -39.791 -5.890 1.00 64.15 291 MET A C 1
ATOM 2280 O O . MET A 1 315 ? 20.248 -40.507 -6.238 1.00 64.30 291 MET A O 1
ATOM 2285 N N . LYS A 1 316 ? 18.270 -40.232 -5.177 1.00 65.11 292 LYS A N 1
ATOM 2286 C CA . LYS A 1 316 ? 18.135 -41.622 -4.739 1.00 66.00 292 LYS A CA 1
ATOM 2287 C C . LYS A 1 316 ? 17.454 -42.501 -5.783 1.00 66.72 292 LYS A C 1
ATOM 2288 O O . LYS A 1 316 ? 17.721 -43.701 -5.862 1.00 67.28 292 LYS A O 1
ATOM 2294 N N . GLU A 1 317 ? 16.579 -41.903 -6.583 1.00 67.26 293 GLU A N 1
ATOM 2295 C CA . GLU A 1 317 ? 15.904 -42.619 -7.655 1.00 67.88 293 GLU A CA 1
ATOM 2296 C C . GLU A 1 317 ? 16.897 -43.025 -8.745 1.00 67.95 293 GLU A C 1
ATOM 2297 O O . GLU A 1 317 ? 16.725 -44.066 -9.385 1.00 68.13 293 GLU A O 1
ATOM 2303 N N . ASP A 1 318 ? 17.935 -42.206 -8.940 1.00 67.73 294 ASP A N 1
ATOM 2304 C CA . ASP A 1 318 ? 18.997 -42.485 -9.917 1.00 67.42 294 ASP A CA 1
ATOM 2305 C C . ASP A 1 318 ? 20.396 -42.102 -9.395 1.00 66.81 294 ASP A C 1
ATOM 2306 O O . ASP A 1 318 ? 20.979 -41.116 -9.855 1.00 66.57 294 ASP A O 1
ATOM 2311 N N . PRO A 1 319 ? 20.945 -42.892 -8.443 1.00 66.16 295 PRO A N 1
ATOM 2312 C CA . PRO A 1 319 ? 22.221 -42.573 -7.782 1.00 65.39 295 PRO A C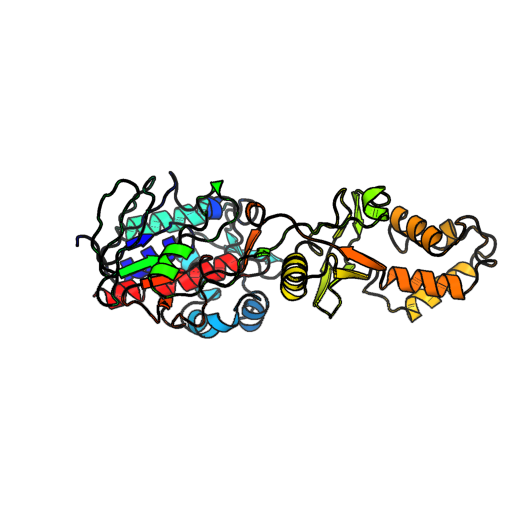A 1
ATOM 2313 C C . PRO A 1 319 ? 23.461 -42.785 -8.659 1.00 64.66 295 PRO A C 1
ATOM 2314 O O . PRO A 1 319 ? 24.539 -42.279 -8.336 1.00 64.71 295 PRO A O 1
ATOM 2318 N N . LYS A 1 320 ? 23.304 -43.519 -9.756 1.00 63.61 296 LYS A N 1
ATOM 2319 C CA . LYS A 1 320 ? 24.409 -43.789 -10.676 1.00 62.64 296 LYS A CA 1
ATOM 2320 C C . LYS A 1 320 ? 24.458 -42.794 -11.837 1.00 61.32 296 LYS A C 1
ATOM 2321 O O . LYS A 1 320 ? 25.410 -42.789 -12.622 1.00 61.36 296 LYS A O 1
ATOM 2327 N N . LYS A 1 321 ? 23.429 -41.955 -11.940 1.00 59.92 297 LYS A N 1
ATOM 2328 C CA . LYS A 1 321 ? 23.335 -40.979 -13.024 1.00 58.37 297 LYS A CA 1
ATOM 2329 C C . LYS A 1 321 ? 23.969 -39.643 -12.648 1.00 56.72 297 LYS A C 1
ATOM 2330 O O . LYS A 1 321 ? 23.986 -39.263 -11.476 1.00 56.44 297 LYS A O 1
ATOM 2336 N N . GLY A 1 322 ? 24.511 -38.959 -13.656 1.00 55.44 298 GLY A N 1
ATOM 2337 C CA . GLY A 1 322 ? 25.155 -37.661 -13.482 1.00 53.47 298 GLY A CA 1
ATOM 2338 C C . GLY A 1 322 ? 24.201 -36.642 -12.892 1.00 52.31 298 GLY A C 1
ATOM 2339 O O . GLY A 1 322 ? 23.017 -36.591 -13.256 1.00 51.83 298 GLY A O 1
ATOM 2340 N N . ILE A 1 323 ? 24.716 -35.837 -11.969 1.00 50.75 299 ILE A N 1
ATOM 2341 C CA . ILE A 1 323 ? 23.886 -34.899 -11.224 1.00 49.54 299 ILE A CA 1
ATOM 2342 C C . ILE A 1 323 ? 23.250 -33.836 -12.129 1.00 49.03 299 ILE A C 1
ATOM 2343 O O . ILE A 1 323 ? 22.144 -33.377 -11.851 1.00 49.03 299 ILE A O 1
ATOM 2348 N N . LYS A 1 324 ? 23.930 -33.481 -13.219 1.00 48.34 300 LYS A N 1
ATOM 2349 C CA . LYS A 1 324 ? 23.406 -32.496 -14.178 1.00 48.80 300 LYS A CA 1
ATOM 2350 C C . LYS A 1 324 ? 22.175 -32.994 -14.930 1.00 48.51 300 LYS A C 1
ATOM 2351 O O . LYS A 1 324 ? 21.483 -32.210 -15.582 1.00 48.20 300 LYS A O 1
ATOM 2357 N N . ASN A 1 325 ? 21.923 -34.298 -14.849 1.00 48.33 301 ASN A N 1
ATOM 2358 C CA . ASN A 1 325 ? 20.742 -34.901 -15.465 1.00 48.43 301 ASN A CA 1
ATOM 2359 C C . ASN A 1 325 ? 19.685 -35.280 -14.440 1.00 47.59 301 ASN A C 1
ATOM 2360 O O . ASN A 1 325 ? 18.490 -35.206 -14.715 1.00 48.29 301 ASN A O 1
ATOM 2365 N N . VAL A 1 326 ? 20.134 -35.676 -13.256 1.00 46.17 302 VAL A N 1
ATOM 2366 C CA . VAL A 1 326 ? 19.244 -35.973 -12.143 1.00 45.02 302 VAL A CA 1
ATOM 2367 C C . VAL A 1 326 ? 18.467 -34.723 -11.713 1.00 44.59 302 VAL A C 1
ATOM 2368 O O . VAL A 1 326 ? 17.274 -34.811 -11.384 1.00 44.05 302 VAL A O 1
ATOM 2372 N N . LEU A 1 327 ? 19.132 -33.567 -11.739 1.00 42.98 303 LEU A N 1
ATOM 2373 C CA . LEU A 1 327 ? 18.525 -32.327 -11.230 1.00 42.93 303 LEU A CA 1
ATOM 2374 C C . LEU A 1 327 ? 18.196 -31.298 -12.307 1.00 42.51 303 LEU A C 1
ATOM 2375 O O . LEU A 1 327 ? 18.099 -30.100 -12.028 1.00 42.92 303 LEU A O 1
ATOM 2380 N N . LYS A 1 328 ? 18.014 -31.771 -13.535 1.00 42.58 304 LYS A N 1
ATOM 2381 C CA . LYS A 1 328 ? 17.540 -30.923 -14.621 1.00 42.03 304 LYS A CA 1
ATOM 2382 C C . LYS A 1 328 ? 16.128 -30.416 -14.322 1.00 40.13 304 LYS A C 1
ATOM 2383 O O . LYS A 1 328 ? 15.374 -31.054 -13.582 1.00 39.44 304 LYS A O 1
ATOM 2389 N N . GLY A 1 329 ? 15.786 -29.257 -14.882 1.00 38.16 305 GLY A N 1
ATOM 2390 C CA . GLY A 1 329 ? 14.405 -28.789 -14.886 1.00 35.83 305 GLY A CA 1
ATOM 2391 C C . GLY A 1 329 ? 13.947 -27.918 -13.735 1.00 34.89 305 GLY A C 1
ATOM 2392 O O . GLY A 1 329 ? 12.809 -27.431 -13.754 1.00 34.38 305 GLY A O 1
ATOM 2393 N N . TYR A 1 330 ? 14.813 -27.713 -12.742 1.00 32.15 306 TYR A N 1
ATOM 2394 C CA . TYR A 1 330 ? 14.514 -26.821 -11.609 1.00 31.46 306 TYR A CA 1
ATOM 2395 C C . TYR A 1 330 ? 14.587 -25.367 -12.040 1.00 30.54 306 TYR A C 1
ATOM 2396 O O . TYR A 1 330 ? 13.686 -24.577 -11.754 1.00 30.47 306 TYR A O 1
ATOM 2405 N N . VAL A 1 331 ? 15.670 -25.035 -12.732 1.00 28.91 307 VAL A N 1
ATOM 2406 C CA . VAL A 1 331 ? 15.894 -23.709 -13.316 1.00 26.71 307 VAL A CA 1
ATOM 2407 C C . VAL A 1 331 ? 16.435 -23.890 -14.742 1.00 26.48 307 VAL A C 1
ATOM 2408 O O . VAL A 1 331 ? 16.780 -25.028 -15.145 1.00 26.68 307 VAL A O 1
ATOM 2412 N N . PRO A 1 332 ? 16.488 -22.804 -15.542 1.00 25.82 308 PRO A N 1
ATOM 2413 C CA . PRO A 1 332 ? 17.023 -22.968 -16.879 1.00 26.00 308 PRO A CA 1
ATOM 2414 C C . PRO A 1 332 ? 18.427 -23.564 -16.849 1.00 27.17 308 PRO A C 1
ATOM 2415 O O . PRO A 1 332 ? 19.195 -23.287 -15.929 1.00 26.59 308 PRO A O 1
ATOM 2419 N N . GLU A 1 333 ? 18.740 -24.380 -17.848 1.00 27.63 309 GLU A N 1
ATOM 2420 C CA . GLU A 1 333 ? 20.003 -25.143 -17.878 1.00 30.69 309 GLU A CA 1
ATOM 2421 C C . GLU A 1 333 ? 21.238 -24.278 -17.686 1.00 29.55 309 GLU A C 1
ATOM 2422 O O . GLU A 1 333 ? 22.119 -24.638 -16.930 1.00 29.85 309 GLU A O 1
ATOM 2428 N N . ARG A 1 334 ? 21.306 -23.141 -18.366 1.00 30.65 310 ARG A N 1
ATOM 2429 C CA . ARG A 1 334 ? 22.509 -22.304 -18.266 1.00 31.03 310 ARG A CA 1
ATOM 2430 C C . ARG A 1 334 ? 22.779 -21.785 -16.853 1.00 30.62 310 ARG A C 1
ATOM 2431 O O . ARG A 1 334 ? 23.927 -21.698 -16.417 1.00 30.60 310 ARG A O 1
ATOM 2439 N N . TYR A 1 335 ? 21.703 -21.435 -16.153 1.00 29.90 311 TYR A N 1
ATOM 2440 C CA . TYR A 1 335 ? 21.758 -20.975 -14.772 1.00 28.03 311 TYR A CA 1
ATOM 2441 C C . TYR A 1 335 ? 22.166 -22.140 -13.869 1.00 29.07 311 TYR A C 1
ATOM 2442 O O . TYR A 1 335 ? 23.019 -21.993 -12.982 1.00 27.25 311 TYR A O 1
ATOM 2451 N N . PHE A 1 336 ? 21.547 -23.296 -14.112 1.00 28.31 312 PHE A N 1
ATOM 2452 C CA . PHE A 1 336 ? 21.835 -24.523 -13.366 1.00 30.16 312 PHE A CA 1
ATOM 2453 C C . PHE A 1 336 ? 23.324 -24.858 -13.424 1.00 30.86 312 PHE A C 1
ATOM 2454 O O . PHE A 1 336 ? 23.954 -25.086 -12.383 1.00 32.72 312 PHE A O 1
ATOM 2462 N N . LEU A 1 337 ? 23.870 -24.881 -14.634 1.00 31.07 313 LEU A N 1
ATOM 2463 C CA . LEU A 1 337 ? 25.253 -25.301 -14.861 1.00 33.38 313 LEU A CA 1
ATOM 2464 C C . LEU A 1 337 ? 26.242 -24.286 -14.283 1.00 34.05 313 LEU A C 1
ATOM 2465 O O . LEU A 1 337 ? 27.300 -24.672 -13.769 1.00 34.18 313 LEU A O 1
ATOM 2470 N N . PHE A 1 338 ? 25.880 -23.007 -14.354 1.00 33.86 314 PHE A N 1
ATOM 2471 C CA . PHE A 1 338 ? 26.635 -21.920 -13.710 1.00 34.22 314 PHE A CA 1
ATOM 2472 C C . PHE A 1 338 ? 26.688 -22.050 -12.190 1.00 35.05 314 PHE A C 1
ATOM 2473 O O . PHE A 1 338 ? 27.744 -21.832 -11.577 1.00 35.38 314 PHE A O 1
ATOM 2481 N N . LEU A 1 339 ? 25.563 -22.416 -11.581 1.00 34.83 315 LEU A N 1
ATOM 2482 C CA . LEU A 1 339 ? 25.482 -22.566 -10.134 1.00 36.23 315 LEU A CA 1
ATOM 2483 C C . LEU A 1 339 ? 26.216 -23.810 -9.614 1.00 37.38 315 LEU A C 1
ATOM 2484 O O . LEU A 1 339 ? 26.739 -23.798 -8.497 1.00 38.88 315 LEU A O 1
ATOM 2489 N N . LEU A 1 340 ? 26.221 -24.877 -10.412 1.00 37.90 316 LEU A N 1
ATOM 2490 C CA . LEU A 1 340 ? 27.005 -26.079 -10.119 1.00 39.00 316 LEU A CA 1
ATOM 2491 C C . LEU A 1 340 ? 28.482 -25.720 -10.001 1.00 40.82 316 LEU A C 1
ATOM 2492 O O . LEU A 1 340 ? 29.113 -26.031 -8.988 1.00 39.97 316 LEU A O 1
ATOM 2497 N N . GLU A 1 341 ? 29.006 -25.053 -11.033 1.00 42.14 317 GLU A N 1
ATOM 2498 C CA . GLU A 1 341 ? 30.391 -24.563 -11.067 1.00 44.99 317 GLU A CA 1
ATOM 2499 C C . GLU A 1 341 ? 30.681 -23.717 -9.830 1.00 44.84 317 GLU A C 1
ATOM 2500 O O . GLU A 1 341 ? 31.636 -23.984 -9.098 1.00 44.71 317 GLU A O 1
ATOM 2506 N N . LYS A 1 342 ? 29.829 -22.724 -9.579 1.00 44.60 318 LYS A N 1
ATOM 2507 C CA . LYS A 1 342 ? 29.962 -21.829 -8.432 1.00 45.11 318 LYS A CA 1
ATOM 2508 C C . LYS A 1 342 ? 30.066 -22.578 -7.107 1.00 45.38 318 LYS A C 1
ATOM 2509 O O . LYS A 1 342 ? 30.736 -22.125 -6.176 1.00 45.44 318 LYS A O 1
ATOM 2515 N N . ASN A 1 343 ? 29.383 -23.714 -7.027 1.00 45.36 319 ASN A N 1
ATOM 2516 C CA . ASN A 1 343 ? 29.385 -24.518 -5.815 1.00 45.73 319 ASN A CA 1
ATOM 2517 C C . ASN A 1 343 ? 30.359 -25.685 -5.877 1.00 46.47 319 ASN A C 1
ATOM 2518 O O . ASN A 1 343 ? 30.340 -26.548 -5.004 1.00 46.40 319 ASN A O 1
ATOM 2523 N N . GLU A 1 344 ? 31.203 -25.680 -6.909 1.00 47.51 320 GLU A N 1
ATOM 2524 C CA . GLU A 1 344 ? 32.213 -26.720 -7.168 1.00 49.89 320 GLU A CA 1
ATOM 2525 C C . GLU A 1 344 ? 31.631 -28.130 -7.245 1.00 50.50 320 GLU A C 1
ATOM 2526 O O . GLU A 1 344 ? 32.044 -29.044 -6.505 1.00 50.60 320 GLU A O 1
ATOM 2532 N N . ILE A 1 345 ? 30.663 -28.282 -8.148 1.00 50.70 321 ILE A N 1
ATOM 2533 C CA . ILE A 1 345 ? 30.030 -29.563 -8.432 1.00 50.87 321 ILE A CA 1
ATOM 2534 C C . ILE A 1 345 ? 30.274 -29.912 -9.902 1.00 51.78 321 ILE A C 1
ATOM 2535 O O . ILE A 1 345 ? 29.970 -29.125 -10.813 1.00 51.00 321 ILE A O 1
ATOM 2540 N N . ASP A 1 346 ? 30.871 -31.078 -10.121 1.00 52.21 322 ASP A N 1
ATOM 2541 C CA . ASP A 1 346 ? 31.057 -31.604 -11.461 1.00 53.89 322 ASP A CA 1
ATOM 2542 C C . ASP A 1 346 ? 29.685 -32.116 -11.893 1.00 53.87 322 ASP A C 1
A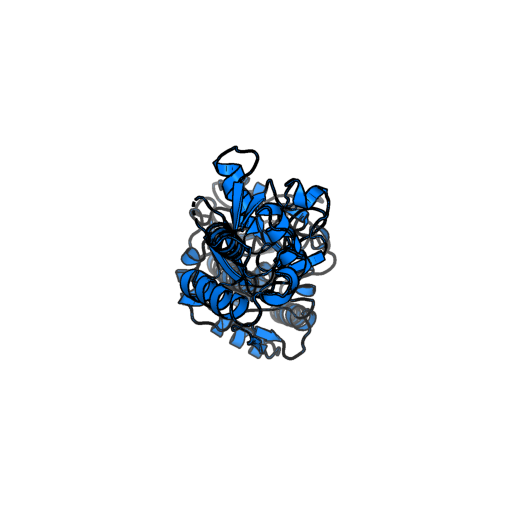TOM 2543 O O . ASP A 1 346 ? 29.070 -32.924 -11.190 1.00 53.62 322 ASP A O 1
ATOM 2548 N N . GLY A 1 347 ? 29.194 -31.601 -13.019 1.00 53.99 323 GLY A N 1
ATOM 2549 C CA . GLY A 1 347 ? 27.892 -32.000 -13.558 1.00 54.64 323 GLY A CA 1
ATOM 2550 C C . GLY A 1 347 ? 27.789 -33.495 -13.806 1.00 55.27 323 GLY A C 1
ATOM 2551 O O . GLY A 1 347 ? 26.706 -34.078 -13.724 1.00 54.13 323 GLY A O 1
ATOM 2552 N N . SER A 1 348 ? 28.935 -34.110 -14.096 1.00 56.30 324 SER A N 1
ATOM 2553 C CA . SER A 1 348 ? 29.028 -35.547 -14.355 1.00 57.31 324 SER A CA 1
ATOM 2554 C C . SER A 1 348 ? 29.214 -36.407 -13.097 1.00 57.85 324 SER A C 1
ATOM 2555 O O . SER A 1 348 ? 29.129 -37.633 -13.176 1.00 57.67 324 SER A O 1
ATOM 2558 N N . GLU A 1 349 ? 29.475 -35.776 -11.952 1.00 58.98 325 GLU A N 1
ATOM 2559 C CA . GLU A 1 349 ? 29.488 -36.479 -10.661 1.00 60.37 325 GLU A CA 1
ATOM 2560 C C . GLU A 1 349 ? 28.224 -37.318 -10.465 1.00 60.75 325 GLU A C 1
ATOM 2561 O O . GLU A 1 349 ? 27.114 -36.860 -10.759 1.00 60.49 325 GLU A O 1
ATOM 2567 N N . GLN A 1 350 ? 28.398 -38.542 -9.971 1.00 61.24 326 GLN A N 1
ATOM 2568 C CA . GLN A 1 350 ? 27.264 -39.406 -9.657 1.00 61.69 326 GLN A CA 1
ATOM 2569 C C . GLN A 1 350 ? 26.407 -38.782 -8.564 1.00 62.36 326 GLN A C 1
ATOM 2570 O O . GLN A 1 350 ? 26.933 -38.292 -7.562 1.00 62.49 326 GLN A O 1
ATOM 2576 N N . ALA A 1 351 ? 25.091 -38.803 -8.769 1.00 62.97 327 ALA A N 1
ATOM 2577 C CA . ALA A 1 351 ? 24.126 -38.205 -7.844 1.00 63.64 327 ALA A CA 1
ATOM 2578 C C . ALA A 1 351 ? 24.286 -38.668 -6.395 1.00 64.23 327 ALA A C 1
ATOM 2579 O O . ALA A 1 351 ? 23.996 -37.914 -5.464 1.00 64.50 327 ALA A O 1
ATOM 2581 N N . GLY A 1 352 ? 24.744 -39.907 -6.217 1.00 65.18 328 GLY A N 1
ATOM 2582 C CA . GLY A 1 352 ? 25.014 -40.469 -4.892 1.00 65.73 328 GLY A CA 1
ATOM 2583 C C . GLY A 1 352 ? 26.472 -40.351 -4.478 1.00 66.34 328 GLY A C 1
ATOM 2584 O O . GLY A 1 352 ? 26.928 -41.068 -3.591 1.00 66.85 328 GLY A O 1
ATOM 2585 N N . GLN A 1 353 ? 27.205 -39.456 -5.134 1.00 66.81 329 GLN A N 1
ATOM 2586 C CA . GLN A 1 353 ? 28.586 -39.136 -4.774 1.00 67.30 329 GLN A CA 1
ATOM 2587 C C . GLN A 1 353 ? 28.736 -37.617 -4.616 1.00 67.27 329 GLN A C 1
ATOM 2588 O O . GLN A 1 353 ? 29.846 -37.075 -4.627 1.00 67.56 329 GLN A O 1
ATOM 2594 N N . VAL A 1 354 ? 27.598 -36.943 -4.461 1.00 67.17 330 VAL A N 1
ATOM 2595 C CA . VAL A 1 354 ? 27.553 -35.499 -4.237 1.00 66.50 330 VAL A CA 1
ATOM 2596 C C . VAL A 1 354 ? 27.135 -35.233 -2.792 1.00 66.64 330 VAL A C 1
ATOM 2597 O O . VAL A 1 354 ? 26.085 -35.701 -2.346 1.00 65.96 330 VAL A O 1
ATOM 2601 N N . SER A 1 355 ? 27.970 -34.485 -2.071 1.00 67.14 331 SER A N 1
ATOM 2602 C CA . SER A 1 355 ? 27.755 -34.231 -0.648 1.00 67.68 331 SER A CA 1
ATOM 2603 C C . SER A 1 355 ? 26.535 -33.361 -0.384 1.00 67.85 331 SER A C 1
ATOM 2604 O O . SER A 1 355 ? 26.287 -32.379 -1.092 1.00 68.01 331 SER A O 1
ATOM 2607 N N . HIS A 1 356 ? 25.782 -33.738 0.645 1.00 67.99 332 HIS A N 1
ATOM 2608 C CA . HIS A 1 356 ? 24.536 -33.069 1.008 1.00 68.14 332 HIS A CA 1
ATOM 2609 C C . HIS A 1 356 ? 24.724 -31.603 1.422 1.00 67.60 332 HIS A C 1
ATOM 2610 O O . HIS A 1 356 ? 23.785 -30.810 1.349 1.00 67.49 332 HIS A O 1
ATOM 2617 N N . GLU A 1 357 ? 25.934 -31.252 1.852 1.00 66.82 333 GLU A N 1
ATOM 2618 C CA . GLU A 1 357 ? 26.281 -29.861 2.147 1.00 65.85 333 GLU A CA 1
ATOM 2619 C C . GLU A 1 357 ? 26.333 -29.030 0.855 1.00 64.96 333 GLU A C 1
ATOM 2620 O O . GLU A 1 357 ? 25.913 -27.864 0.833 1.00 64.57 333 GLU A O 1
ATOM 2626 N N . LYS A 1 358 ? 26.836 -29.646 -0.214 1.00 63.33 334 LYS A N 1
ATOM 2627 C CA . LYS A 1 358 ? 26.928 -28.996 -1.526 1.00 62.09 334 LYS A CA 1
ATOM 2628 C C . LYS A 1 358 ? 25.573 -28.841 -2.238 1.00 61.09 334 LYS A C 1
ATOM 2629 O O . LYS A 1 358 ? 25.414 -27.964 -3.096 1.00 60.76 334 LYS A O 1
ATOM 2635 N N . ILE A 1 359 ? 24.613 -29.695 -1.878 1.00 59.58 335 ILE A N 1
ATOM 2636 C CA . ILE A 1 359 ? 23.240 -29.581 -2.353 1.00 57.84 335 ILE A CA 1
ATOM 2637 C C . ILE A 1 359 ? 22.526 -28.471 -1.583 1.00 56.98 335 ILE A C 1
ATOM 2638 O O . ILE A 1 359 ? 21.801 -27.677 -2.178 1.00 56.00 335 ILE A O 1
ATOM 2643 N N . ARG A 1 360 ? 22.740 -28.419 -0.265 1.00 55.30 336 ARG A N 1
ATOM 2644 C CA . ARG A 1 360 ? 22.191 -27.354 0.576 1.00 53.67 336 ARG A CA 1
ATOM 2645 C C . ARG A 1 360 ? 22.615 -25.991 0.051 1.00 52.40 336 ARG A C 1
ATOM 2646 O O . ARG A 1 360 ? 21.856 -25.018 0.143 1.00 52.43 336 ARG A O 1
ATOM 2654 N N . ALA A 1 361 ? 23.834 -25.939 -0.481 1.00 50.47 337 ALA A N 1
ATOM 2655 C CA . ALA A 1 361 ? 24.414 -24.726 -1.035 1.00 49.55 337 ALA A CA 1
ATOM 2656 C C . ALA A 1 361 ? 23.740 -24.383 -2.359 1.00 48.59 337 ALA A C 1
ATOM 2657 O O . ALA A 1 361 ? 23.458 -23.213 -2.640 1.00 48.35 337 ALA A O 1
ATOM 2659 N N . LEU A 1 362 ? 23.489 -25.409 -3.168 1.00 47.05 338 LEU A N 1
ATOM 2660 C CA . LEU A 1 362 ? 22.828 -25.218 -4.452 1.00 46.32 338 LEU A CA 1
ATOM 2661 C C . LEU A 1 362 ? 21.444 -24.639 -4.217 1.00 45.42 338 LEU A C 1
ATOM 2662 O O . LEU A 1 362 ? 21.028 -23.715 -4.921 1.00 46.12 338 LEU A O 1
ATOM 2667 N N . VAL A 1 363 ? 20.746 -25.167 -3.216 1.00 44.53 339 VAL A N 1
ATOM 2668 C CA . VAL A 1 363 ? 19.408 -24.707 -2.867 1.00 44.11 339 VAL A CA 1
ATOM 2669 C C . VAL A 1 363 ? 19.443 -23.245 -2.367 1.00 43.67 339 VAL A C 1
ATOM 2670 O O . VAL A 1 363 ? 18.557 -22.458 -2.699 1.00 42.83 339 VAL A O 1
ATOM 2674 N N . LYS A 1 364 ? 20.468 -22.881 -1.590 1.00 42.79 340 LYS A N 1
ATOM 2675 C CA . LYS A 1 364 ? 20.625 -21.486 -1.164 1.00 42.31 340 LYS A CA 1
ATOM 2676 C C . LYS A 1 364 ? 20.847 -20.554 -2.366 1.00 41.30 340 LYS A C 1
ATOM 2677 O O . LYS A 1 364 ? 20.323 -19.445 -2.382 1.00 42.17 340 LYS A O 1
ATOM 2683 N N . ASP A 1 365 ? 21.593 -20.998 -3.373 1.00 39.86 341 ASP A N 1
ATOM 2684 C CA . ASP A 1 365 ? 21.754 -20.185 -4.590 1.00 38.77 341 ASP A CA 1
ATOM 2685 C C . ASP A 1 365 ? 20.479 -20.145 -5.458 1.00 37.35 341 ASP A C 1
ATOM 2686 O O . ASP A 1 365 ? 20.274 -19.190 -6.208 1.00 35.62 341 ASP A O 1
ATOM 2691 N N . PHE A 1 366 ? 19.627 -21.165 -5.347 1.00 36.23 342 PHE A N 1
ATOM 2692 C CA . PHE A 1 366 ? 18.323 -21.150 -6.024 1.00 36.24 342 PHE A CA 1
ATOM 2693 C C . PHE A 1 366 ? 17.378 -20.148 -5.365 1.00 37.21 342 PHE A C 1
ATOM 2694 O O . PHE A 1 366 ? 16.474 -19.612 -5.998 1.00 36.86 342 PHE A O 1
ATOM 2702 N N . LYS A 1 367 ? 17.587 -19.917 -4.077 1.00 37.06 343 LYS A N 1
ATOM 2703 C CA . LYS A 1 367 ? 16.677 -19.105 -3.297 1.00 37.57 343 LYS A CA 1
ATOM 2704 C C . LYS A 1 367 ? 17.200 -17.699 -3.028 1.00 38.16 343 LYS A C 1
ATOM 2705 O O . LYS A 1 367 ? 16.405 -16.793 -2.792 1.00 39.08 343 LYS A O 1
ATOM 2711 N N . GLU A 1 368 ? 18.517 -17.516 -3.063 1.00 39.20 344 GLU A N 1
ATOM 2712 C CA . GLU A 1 368 ? 19.119 -16.212 -2.748 1.00 41.17 344 GLU A CA 1
ATOM 2713 C C . GLU A 1 368 ? 20.489 -16.002 -3.382 1.00 40.16 344 GLU A C 1
ATOM 2714 O O . GLU A 1 368 ? 21.495 -15.828 -2.684 1.00 41.33 344 GLU A O 1
ATOM 2720 N N . PHE A 1 369 ? 20.518 -16.006 -4.712 1.00 37.28 345 PHE A N 1
ATOM 2721 C CA . PHE A 1 369 ? 21.720 -15.700 -5.471 1.00 35.98 345 PHE A CA 1
ATOM 2722 C C . PHE A 1 369 ? 21.966 -14.191 -5.509 1.00 35.81 345 PHE A C 1
ATOM 2723 O O . PHE A 1 369 ? 21.128 -13.426 -6.004 1.00 32.56 345 PHE A O 1
ATOM 2731 N N . THR A 1 370 ? 23.121 -13.764 -4.992 1.00 35.62 346 THR A N 1
ATOM 2732 C CA . THR A 1 370 ? 23.394 -12.332 -4.884 1.00 35.06 346 THR A CA 1
ATOM 2733 C C . THR A 1 370 ? 24.046 -11.770 -6.140 1.00 33.98 346 THR A C 1
ATOM 2734 O O . THR A 1 370 ? 24.873 -12.419 -6.788 1.00 33.37 346 THR A O 1
ATOM 2738 N N . VAL A 1 371 ? 23.651 -10.555 -6.493 1.00 31.26 347 VAL A N 1
ATOM 2739 C CA . VAL A 1 371 ? 24.227 -9.886 -7.629 1.00 30.49 347 VAL A CA 1
ATOM 2740 C C . VAL A 1 371 ? 24.538 -8.471 -7.147 1.00 30.21 347 VAL A C 1
ATOM 2741 O O . VAL A 1 371 ? 23.636 -7.785 -6.699 1.00 29.60 347 VAL A O 1
ATOM 2745 N N . ASN A 1 372 ? 25.811 -8.064 -7.185 1.00 29.81 348 ASN A N 1
ATOM 2746 C CA . ASN A 1 372 ? 26.188 -6.675 -6.884 1.00 29.81 348 ASN A CA 1
ATOM 2747 C C . ASN A 1 372 ? 25.957 -5.805 -8.091 1.00 28.52 348 ASN A C 1
ATOM 2748 O O . ASN A 1 372 ? 26.426 -6.127 -9.175 1.00 29.02 348 ASN A O 1
ATOM 2753 N N . VAL A 1 373 ? 25.240 -4.701 -7.915 1.00 27.36 349 VAL A N 1
ATOM 2754 C CA . VAL A 1 373 ? 24.926 -3.830 -9.040 1.00 26.33 349 VAL A CA 1
ATOM 2755 C C . VAL A 1 373 ? 25.458 -2.423 -8.789 1.00 27.28 349 VAL A C 1
ATOM 2756 O O . VAL A 1 373 ? 25.659 -2.025 -7.625 1.00 28.00 349 VAL A O 1
ATOM 2760 N N . ASN A 1 374 ? 25.701 -1.657 -9.845 1.00 27.39 350 ASN A N 1
ATOM 2761 C CA . ASN A 1 374 ? 26.392 -0.399 -9.615 1.00 28.75 350 ASN A CA 1
ATOM 2762 C C . ASN A 1 374 ? 25.808 0.831 -10.289 1.00 28.51 350 ASN A C 1
ATOM 2763 O O . ASN A 1 374 ? 26.410 1.907 -10.238 1.00 28.72 350 ASN A O 1
ATOM 2768 N N . GLY A 1 375 ? 24.651 0.674 -10.923 1.00 26.72 351 GLY A N 1
ATOM 2769 C CA . GLY A 1 375 ? 23.892 1.811 -11.447 1.00 27.78 351 GLY A CA 1
ATOM 2770 C C . GLY A 1 375 ? 22.706 1.351 -12.265 1.00 27.08 351 GLY A C 1
ATOM 2771 O O . GLY A 1 375 ? 22.331 0.189 -12.212 1.00 24.78 351 GLY A O 1
ATOM 2772 N N . THR A 1 376 ? 22.114 2.288 -12.991 1.00 28.10 352 THR A N 1
ATOM 2773 C CA . THR A 1 376 ? 20.988 2.033 -13.873 1.00 28.27 352 THR A CA 1
ATOM 2774 C C . THR A 1 376 ? 21.161 2.867 -15.138 1.00 29.14 352 THR A C 1
ATOM 2775 O O . THR A 1 376 ? 22.033 3.760 -15.187 1.00 28.83 352 THR A O 1
ATOM 2779 N N . GLN A 1 377 ? 20.332 2.613 -16.153 1.00 28.77 353 GLN A N 1
ATOM 2780 C CA . GLN A 1 377 ? 20.269 3.527 -17.316 1.00 30.73 353 GLN A CA 1
ATOM 2781 C C . GLN A 1 377 ? 19.730 4.916 -16.912 1.00 30.34 353 GLN A C 1
ATOM 2782 O O . GLN A 1 377 ? 19.209 5.085 -15.805 1.00 28.68 353 GLN A O 1
ATOM 2788 N N . SER A 1 378 ? 19.880 5.893 -17.806 1.00 30.69 354 SER A N 1
ATOM 2789 C CA . SER A 1 378 ? 19.716 7.299 -17.480 1.00 31.98 354 SER A CA 1
ATOM 2790 C C . SER A 1 378 ? 18.258 7.738 -17.432 1.00 32.42 354 SER A C 1
ATOM 2791 O O . SER A 1 378 ? 17.376 6.989 -17.836 1.00 30.29 354 SER A O 1
ATOM 2794 N N . ILE A 1 379 ? 18.016 8.952 -16.942 1.00 33.45 355 ILE A N 1
ATOM 2795 C CA . ILE A 1 379 ? 16.657 9.521 -16.901 1.00 35.65 355 ILE A CA 1
ATOM 2796 C C . ILE A 1 379 ? 16.072 9.723 -18.297 1.00 36.01 355 ILE A C 1
ATOM 2797 O O . ILE A 1 379 ? 14.868 9.534 -18.495 1.00 36.26 355 ILE A O 1
ATOM 2802 N N . GLU A 1 380 ? 16.915 10.113 -19.262 1.00 37.48 356 GLU A N 1
ATOM 2803 C CA . GLU A 1 380 ? 16.480 10.329 -20.652 1.00 38.15 356 GLU A CA 1
ATOM 2804 C C . GLU A 1 380 ? 15.733 9.116 -21.201 1.00 36.58 356 GLU A C 1
ATOM 2805 O O . GLU A 1 380 ? 14.780 9.265 -21.966 1.00 35.04 356 GLU A O 1
ATOM 2811 N N . LYS A 1 381 ? 16.179 7.933 -20.773 1.00 35.34 357 LYS A N 1
ATOM 2812 C CA . LYS A 1 381 ? 15.659 6.641 -21.210 1.00 35.80 357 LYS A CA 1
ATOM 2813 C C . LYS A 1 381 ? 14.529 6.059 -20.310 1.00 33.62 357 LYS A C 1
ATOM 2814 O O . LYS A 1 381 ? 14.032 4.971 -20.554 1.00 33.04 357 LYS A O 1
ATOM 2820 N N . ALA A 1 382 ? 14.136 6.782 -19.269 1.00 31.57 358 ALA A N 1
ATOM 2821 C CA . ALA A 1 382 ? 13.151 6.241 -18.327 1.00 29.81 358 ALA A CA 1
ATOM 2822 C C . ALA A 1 382 ? 11.685 6.343 -18.777 1.00 28.70 358 ALA A C 1
ATOM 2823 O O . ALA A 1 382 ? 11.307 7.164 -19.605 1.00 29.34 358 ALA A O 1
ATOM 2825 N N . PHE A 1 383 ? 10.870 5.500 -18.163 1.00 27.42 359 PHE A N 1
ATOM 2826 C CA . PHE A 1 383 ? 9.427 5.523 -18.264 1.00 27.25 359 PHE A CA 1
ATOM 2827 C C . PHE A 1 383 ? 8.851 6.841 -17.695 1.00 25.50 359 PHE A C 1
ATOM 2828 O O . PHE A 1 383 ? 8.161 7.595 -18.386 1.00 25.26 359 PHE A O 1
ATOM 2836 N N . VAL A 1 384 ? 9.173 7.110 -16.432 1.00 23.87 360 VAL A N 1
ATOM 2837 C CA . VAL A 1 384 ? 8.720 8.297 -15.756 1.00 23.16 360 VAL A CA 1
ATOM 2838 C C . VAL A 1 384 ? 9.922 8.835 -14.984 1.00 22.84 360 VAL A C 1
ATOM 2839 O O . VAL A 1 384 ? 10.770 8.060 -14.519 1.00 22.14 360 VAL A O 1
ATOM 2843 N N . THR A 1 385 ? 9.991 10.150 -14.852 1.00 21.78 361 THR A N 1
ATOM 2844 C CA . THR A 1 385 ? 10.966 10.790 -13.953 1.00 22.12 361 THR A CA 1
ATOM 2845 C C . THR A 1 385 ? 10.451 10.749 -12.510 1.00 23.07 361 THR A C 1
ATOM 2846 O O . THR A 1 385 ? 9.334 11.168 -12.244 1.00 22.15 361 THR A O 1
ATOM 2850 N N . GLY A 1 386 ? 11.266 10.217 -11.601 1.00 22.65 362 GLY A N 1
ATOM 2851 C CA . GLY A 1 386 ? 10.988 10.287 -10.183 1.00 24.24 362 GLY A CA 1
ATOM 2852 C C . GLY A 1 386 ? 11.551 11.610 -9.671 1.00 24.70 362 GLY A C 1
ATOM 2853 O O . GLY A 1 386 ? 12.549 12.114 -10.194 1.00 24.76 362 GLY A O 1
ATOM 2854 N N . GLY A 1 387 ? 10.906 12.149 -8.638 1.00 25.66 363 GLY A N 1
ATOM 2855 C CA . GLY A 1 387 ? 11.273 13.457 -8.075 1.00 24.94 363 GLY A CA 1
ATOM 2856 C C . GLY A 1 387 ? 10.527 14.534 -8.847 1.00 24.82 363 GLY A C 1
ATOM 2857 O O . GLY A 1 387 ? 9.702 14.239 -9.729 1.00 23.57 363 GLY A O 1
ATOM 2858 N N . GLY A 1 388 ? 10.796 15.794 -8.518 1.00 23.65 364 GLY A N 1
ATOM 2859 C CA . GLY A 1 388 ? 10.122 16.924 -9.149 1.00 23.41 364 GLY A CA 1
ATOM 2860 C C . GLY A 1 388 ? 9.721 17.911 -8.057 1.00 24.56 364 GLY A C 1
ATOM 2861 O O . GLY A 1 388 ? 10.260 17.849 -6.933 1.00 23.87 364 GLY A O 1
ATOM 2862 N N . VAL A 1 389 ? 8.748 18.762 -8.361 1.00 24.10 365 VAL A N 1
ATOM 2863 C CA . VAL A 1 389 ? 8.305 19.796 -7.410 1.00 25.48 365 VAL A CA 1
ATOM 2864 C C . VAL A 1 389 ? 7.713 19.152 -6.151 1.00 26.01 365 VAL A C 1
ATOM 2865 O O . VAL A 1 389 ? 6.808 18.305 -6.237 1.00 25.24 365 VAL A O 1
ATOM 2869 N N . SER A 1 390 ? 8.248 19.524 -4.984 1.00 27.53 366 SER A N 1
ATOM 2870 C CA . SER A 1 390 ? 7.862 18.863 -3.730 1.00 29.43 366 SER A CA 1
ATOM 2871 C C . SER A 1 390 ? 6.371 19.038 -3.426 1.00 28.80 366 SER A C 1
ATOM 2872 O O . SER A 1 390 ? 5.850 20.152 -3.474 1.00 29.13 366 SER A O 1
ATOM 2875 N N . VAL A 1 391 ? 5.669 17.940 -3.128 1.00 29.34 367 VAL A N 1
ATOM 2876 C CA . VAL A 1 391 ? 4.229 18.031 -2.854 1.00 29.25 367 VAL A CA 1
ATOM 2877 C C . VAL A 1 391 ? 3.924 18.643 -1.476 1.00 30.23 367 VAL A C 1
ATOM 2878 O O . VAL A 1 391 ? 2.795 19.045 -1.214 1.00 30.49 367 VAL A O 1
ATOM 2882 N N . LYS A 1 392 ? 4.927 18.679 -0.606 1.00 32.65 368 LYS A N 1
ATOM 2883 C CA . LYS A 1 392 ? 4.816 19.346 0.708 1.00 34.82 368 LYS A CA 1
ATOM 2884 C C . LYS A 1 392 ? 4.474 20.834 0.587 1.00 34.88 368 LYS A C 1
ATOM 2885 O O . LYS A 1 392 ? 3.903 21.456 1.506 1.00 34.81 368 LYS A O 1
ATOM 2891 N N . GLU A 1 393 ? 4.805 21.387 -0.571 1.00 34.49 369 GLU A N 1
ATOM 2892 C CA . GLU A 1 393 ? 4.640 22.802 -0.853 1.00 33.63 369 GLU A CA 1
ATOM 2893 C C . GLU A 1 393 ? 3.404 23.111 -1.674 1.00 32.11 369 GLU A C 1
ATOM 2894 O O . GLU A 1 393 ? 3.240 24.230 -2.155 1.00 31.48 369 GLU A O 1
ATOM 2900 N N . ILE A 1 394 ? 2.537 22.112 -1.839 1.00 30.71 370 ILE A N 1
ATOM 2901 C CA . ILE A 1 394 ? 1.369 22.223 -2.685 1.00 29.38 370 ILE A CA 1
ATOM 2902 C C . ILE A 1 394 ? 0.149 21.937 -1.835 1.00 29.32 370 ILE A C 1
ATOM 2903 O O . ILE A 1 394 ? 0.160 21.016 -1.028 1.00 30.64 370 ILE A O 1
ATOM 2908 N N . ASN A 1 395 ? -0.894 22.723 -2.017 1.00 30.35 371 ASN A N 1
ATOM 2909 C CA . ASN A 1 395 ? -2.167 22.459 -1.363 1.00 31.07 371 ASN A CA 1
ATOM 2910 C C . ASN A 1 395 ? -2.897 21.317 -2.075 1.00 31.05 371 ASN A C 1
ATOM 2911 O O . ASN A 1 395 ? -3.340 21.493 -3.198 1.00 31.40 371 ASN A O 1
ATOM 2916 N N . PRO A 1 396 ? -3.025 20.147 -1.412 1.00 32.13 372 PRO A N 1
ATOM 2917 C CA . PRO A 1 396 ? -3.580 18.917 -2.003 1.00 31.05 372 PRO A CA 1
ATOM 2918 C C . PRO A 1 396 ? -4.984 18.998 -2.570 1.00 31.74 372 PRO A C 1
ATOM 2919 O O . PRO A 1 396 ? -5.327 18.186 -3.429 1.00 31.16 372 PRO A O 1
ATOM 2923 N N . LYS A 1 397 ? -5.813 19.927 -2.087 1.00 31.54 373 LYS A N 1
ATOM 2924 C CA . LYS A 1 397 ? -7.168 20.056 -2.588 1.00 31.96 373 LYS A CA 1
ATOM 2925 C C . LYS A 1 397 ? -7.229 20.983 -3.802 1.00 31.80 373 LYS A C 1
ATOM 2926 O O . LYS A 1 397 ? -8.238 21.026 -4.490 1.00 31.91 373 LYS A O 1
ATOM 2932 N N . GLU A 1 398 ? -6.126 21.679 -4.076 1.00 30.66 374 GLU A N 1
ATOM 2933 C CA . GLU A 1 398 ? -6.105 22.775 -5.047 1.00 30.08 374 GLU A CA 1
ATOM 2934 C C . GLU A 1 398 ? -5.048 22.630 -6.144 1.00 27.24 374 GLU A C 1
ATOM 2935 O O . GLU A 1 398 ? -5.176 23.244 -7.208 1.00 26.79 374 GLU A O 1
ATOM 2941 N N . MET A 1 399 ? -3.997 21.879 -5.839 1.00 25.95 375 MET A N 1
ATOM 2942 C CA . MET A 1 399 ? -2.784 21.801 -6.663 1.00 26.38 375 MET A CA 1
ATOM 2943 C C . MET A 1 399 ? -2.100 23.170 -6.795 1.00 26.88 375 MET A C 1
ATOM 2944 O O . MET A 1 399 ? -1.323 23.423 -7.744 1.00 26.49 375 MET A O 1
ATOM 2949 N N . SER A 1 400 ? -2.389 24.062 -5.834 1.00 27.30 376 SER A N 1
ATOM 2950 C CA . SER A 1 400 ? -1.830 25.423 -5.831 1.00 27.14 376 SER A CA 1
ATOM 2951 C C . SER A 1 400 ? -0.5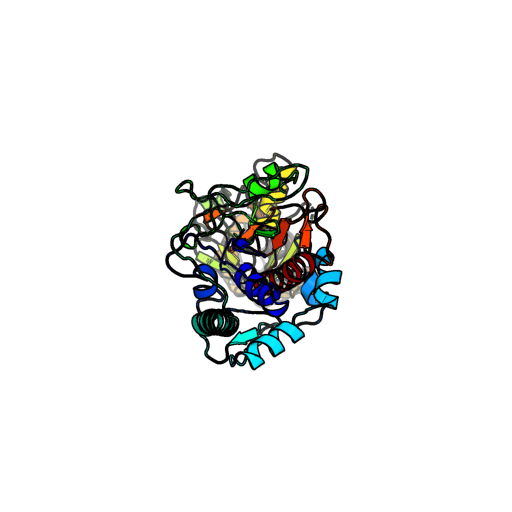43 25.465 -5.047 1.00 26.82 376 SER A C 1
ATOM 2952 O O . SER A 1 400 ? -0.376 24.735 -4.082 1.00 27.63 376 SER A O 1
ATOM 2955 N N . SER A 1 401 ? 0.385 26.323 -5.483 1.00 27.03 377 SER A N 1
ATOM 2956 C CA . SER A 1 401 ? 1.621 26.598 -4.769 1.00 26.22 377 SER A CA 1
ATOM 2957 C C . SER A 1 401 ? 1.276 27.194 -3.396 1.00 28.81 377 SER A C 1
ATOM 2958 O O . SER A 1 401 ? 0.411 28.072 -3.306 1.00 28.13 377 SER A O 1
ATOM 2961 N N . LYS A 1 402 ? 1.980 26.744 -2.364 1.00 28.85 378 LYS A N 1
ATOM 2962 C CA . LYS A 1 402 ? 1.920 27.393 -1.054 1.00 31.28 378 LYS A CA 1
ATOM 2963 C C . LYS A 1 402 ? 2.740 28.691 -0.996 1.00 33.07 378 LYS A C 1
ATOM 2964 O O . LYS A 1 402 ? 2.580 29.497 -0.049 1.00 33.39 378 LYS A O 1
ATOM 2970 N N . PHE A 1 403 ? 3.565 28.935 -2.017 1.00 33.34 379 PHE A N 1
ATOM 2971 C CA . PHE A 1 403 ? 4.484 30.083 -1.999 1.00 34.99 379 PHE A CA 1
ATOM 2972 C C . PHE A 1 403 ? 4.113 31.285 -2.874 1.00 35.64 379 PHE A C 1
ATOM 2973 O O . PHE A 1 403 ? 4.351 32.442 -2.486 1.00 36.74 379 PHE A O 1
ATOM 2981 N N . THR A 1 404 ? 3.565 31.027 -4.054 1.00 34.88 380 THR A N 1
ATOM 2982 C CA . THR A 1 404 ? 3.275 32.079 -5.012 1.00 33.78 380 THR A CA 1
ATOM 2983 C C . THR A 1 404 ? 1.806 31.941 -5.354 1.00 34.53 380 THR A C 1
ATOM 2984 O O . THR A 1 404 ? 1.354 30.854 -5.738 1.00 34.05 380 THR A O 1
ATOM 2988 N N . ASN A 1 405 ? 1.055 33.028 -5.216 1.00 32.75 381 ASN A N 1
ATOM 2989 C CA . ASN A 1 405 ? -0.345 33.038 -5.621 1.00 34.29 381 ASN A CA 1
ATOM 2990 C C . ASN A 1 405 ? -0.516 32.915 -7.135 1.00 33.09 381 ASN A C 1
ATOM 2991 O O . ASN A 1 405 ? 0.303 33.433 -7.893 1.00 33.43 381 ASN A O 1
ATOM 2996 N N . GLY A 1 406 ? -1.596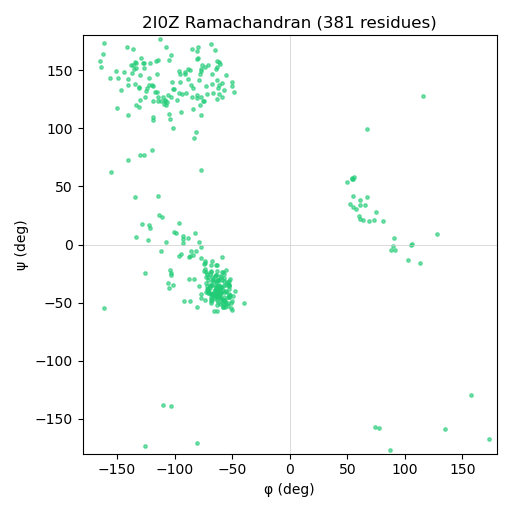 32.259 -7.565 1.00 31.60 382 GLY A N 1
ATOM 2997 C CA . GLY A 1 406 ? -1.911 32.150 -9.002 1.00 30.53 382 GLY A CA 1
ATOM 2998 C C . GLY A 1 406 ? -1.007 31.186 -9.762 1.00 29.57 382 GLY A C 1
ATOM 2999 O O . GLY A 1 406 ? -0.865 31.267 -10.982 1.00 30.64 382 GLY A O 1
ATOM 3000 N N . LEU A 1 407 ? -0.391 30.280 -9.032 1.00 27.58 383 LEU A N 1
ATOM 3001 C CA . LEU A 1 407 ? 0.503 29.279 -9.623 1.00 26.43 383 LEU A CA 1
ATOM 3002 C C . LEU A 1 407 ? 0.014 27.895 -9.205 1.00 25.42 383 LEU A C 1
ATOM 3003 O O . LEU A 1 407 ? -0.299 27.678 -8.034 1.00 23.40 383 LEU A O 1
ATOM 3008 N N . TYR A 1 408 ? -0.091 26.978 -10.182 1.00 24.08 384 TYR A N 1
ATOM 3009 C CA . TYR A 1 408 ? -0.672 25.639 -9.966 1.00 23.17 384 TYR A CA 1
ATOM 3010 C C . TYR A 1 408 ? 0.248 24.661 -10.681 1.00 22.45 384 TYR A C 1
ATOM 3011 O O . TYR A 1 408 ? 0.930 25.038 -11.605 1.00 21.50 384 TYR A O 1
ATOM 3020 N N . PHE A 1 409 ? 0.269 23.423 -10.231 1.00 23.30 385 PHE A N 1
ATOM 3021 C CA . PHE A 1 409 ? 1.140 22.414 -10.831 1.00 22.29 385 PHE A CA 1
ATOM 3022 C C . PHE A 1 409 ? 0.332 21.141 -11.008 1.00 22.18 385 PHE A C 1
ATOM 3023 O O . PHE A 1 409 ? -0.560 20.834 -10.230 1.00 22.79 385 PHE A O 1
ATOM 3031 N N . CYS A 1 410 ? 0.678 20.348 -12.006 1.00 20.97 386 CYS A N 1
ATOM 3032 C CA . CYS A 1 410 ? -0.039 19.105 -12.199 1.00 19.98 386 CYS A CA 1
ATOM 3033 C C . CYS A 1 410 ? 0.789 18.210 -13.084 1.00 18.85 386 CYS A C 1
ATOM 3034 O O . CYS A 1 410 ? 1.717 18.682 -13.731 1.00 19.02 386 CYS A O 1
ATOM 3037 N N . GLY A 1 411 ? 0.440 16.932 -13.084 1.00 19.57 387 GLY A N 1
ATOM 3038 C CA . GLY A 1 411 ? 1.201 15.953 -13.886 1.00 20.87 387 GLY A CA 1
ATOM 3039 C C . GLY A 1 411 ? 2.555 15.601 -13.328 1.00 20.89 387 GLY A C 1
ATOM 3040 O O . GLY A 1 411 ? 2.835 15.737 -12.123 1.00 20.41 387 GLY A O 1
ATOM 3041 N N . GLU A 1 412 ? 3.420 15.139 -14.218 1.00 19.23 388 GLU A N 1
ATOM 3042 C CA . GLU A 1 412 ? 4.666 14.524 -13.807 1.00 20.89 388 GLU A CA 1
ATOM 3043 C C . GLU A 1 412 ? 5.723 15.496 -13.294 1.00 21.19 388 GLU A C 1
ATOM 3044 O O . GLU A 1 412 ? 6.718 15.087 -12.700 1.00 21.14 388 GLU A O 1
ATOM 3050 N N . VAL A 1 413 ? 5.519 16.794 -13.541 1.00 21.21 389 VAL A N 1
ATOM 3051 C CA . VAL A 1 413 ? 6.402 17.825 -12.988 1.00 21.47 389 VAL A CA 1
ATOM 3052 C C . VAL A 1 413 ? 6.436 17.787 -11.448 1.00 21.57 389 VAL A C 1
ATOM 3053 O O . VAL A 1 413 ? 7.446 18.164 -10.859 1.00 22.96 389 VAL A O 1
ATOM 3057 N N . LEU A 1 414 ? 5.330 17.363 -10.821 1.00 21.50 390 LEU A N 1
ATOM 3058 C CA . LEU A 1 414 ? 5.257 17.100 -9.375 1.00 21.96 390 LEU A CA 1
ATOM 3059 C C . LEU A 1 414 ? 6.046 15.855 -8.991 1.00 23.27 390 LEU A C 1
ATOM 3060 O O . LEU A 1 414 ? 6.250 14.957 -9.809 1.00 22.87 390 LEU A O 1
ATOM 3065 N N . ASP A 1 415 ? 6.492 15.798 -7.734 1.00 23.75 391 ASP A N 1
ATOM 3066 C CA . ASP A 1 415 ? 7.163 14.622 -7.213 1.00 25.57 391 ASP A CA 1
ATOM 3067 C C . ASP A 1 415 ? 6.145 13.512 -6.881 1.00 25.23 391 ASP A C 1
ATOM 3068 O O . ASP A 1 415 ? 5.971 13.125 -5.714 1.00 26.29 391 ASP A O 1
ATOM 3073 N N . ILE A 1 416 ? 5.463 13.015 -7.912 1.00 25.18 392 ILE A N 1
ATOM 3074 C CA . ILE A 1 416 ? 4.527 11.893 -7.790 1.00 23.74 392 ILE A CA 1
ATOM 3075 C C . ILE A 1 416 ? 4.948 10.964 -8.919 1.00 23.74 392 ILE A C 1
ATOM 3076 O O . ILE A 1 416 ? 5.198 11.437 -10.021 1.00 22.80 392 ILE A O 1
ATOM 3081 N N . HIS A 1 417 ? 5.044 9.672 -8.631 1.00 23.14 393 HIS A N 1
ATOM 3082 C CA . HIS A 1 417 ? 5.243 8.679 -9.689 1.00 22.64 393 HIS A CA 1
ATOM 3083 C C . HIS A 1 417 ? 4.634 7.335 -9.321 1.00 23.10 393 HIS A C 1
ATOM 3084 O O . HIS A 1 417 ? 4.571 6.942 -8.134 1.00 21.53 393 HIS A O 1
ATOM 3091 N N . GLY A 1 418 ? 4.202 6.644 -10.373 1.00 22.52 394 GLY A N 1
ATOM 3092 C CA . GLY A 1 418 ? 3.501 5.391 -10.264 1.00 23.02 394 GLY A CA 1
ATOM 3093 C C . GLY A 1 418 ? 4.305 4.289 -10.887 1.00 22.68 394 GLY A C 1
ATOM 3094 O O . GLY A 1 418 ? 5.193 4.541 -11.711 1.00 23.28 394 GLY A O 1
ATOM 3095 N N . TYR A 1 419 ? 4.013 3.062 -10.455 1.00 23.60 395 TYR A N 1
ATOM 3096 C CA . TYR A 1 419 ? 4.452 1.861 -11.154 1.00 24.02 395 TYR A CA 1
ATOM 3097 C C . TYR A 1 419 ? 3.699 1.779 -12.494 1.00 23.51 395 TYR A C 1
ATOM 3098 O O . TYR A 1 419 ? 2.776 2.562 -12.738 1.00 21.01 395 TYR A O 1
ATOM 3107 N N . THR A 1 420 ? 4.067 0.830 -13.353 1.00 23.47 396 THR A N 1
ATOM 3108 C CA . THR A 1 420 ? 3.285 0.588 -14.589 1.00 23.98 396 THR A CA 1
ATOM 3109 C C . THR A 1 420 ? 1.865 0.092 -14.300 1.00 23.79 396 THR A C 1
ATOM 3110 O O . THR A 1 420 ? 1.632 -0.540 -13.270 1.00 23.42 396 THR A O 1
ATOM 3114 N N . GLY A 1 421 ? 0.915 0.388 -15.201 1.00 22.46 397 GLY A N 1
ATOM 3115 C CA . GLY A 1 421 ? -0.454 -0.062 -14.986 1.00 22.54 397 GLY A CA 1
ATOM 3116 C C . GLY A 1 421 ? -1.504 1.029 -15.076 1.00 20.63 397 GLY A C 1
ATOM 3117 O O . GLY A 1 421 ? -2.659 0.776 -14.791 1.00 20.42 397 GLY A O 1
ATOM 3118 N N . GLY A 1 422 ? -1.139 2.242 -15.520 1.00 21.90 398 GLY A N 1
ATOM 3119 C CA . GLY A 1 422 ? -2.180 3.303 -15.675 1.00 20.49 398 GLY A CA 1
ATOM 3120 C C . GLY A 1 422 ? -2.094 4.374 -14.597 1.00 20.25 398 GLY A C 1
ATOM 3121 O O . GLY A 1 422 ? -2.884 5.335 -14.592 1.00 19.92 398 GLY A O 1
ATOM 3122 N N . TYR A 1 423 ? -1.131 4.217 -13.703 1.00 19.77 399 TYR A N 1
ATOM 3123 C CA . TYR A 1 423 ? -1.114 5.007 -12.475 1.00 20.75 399 TYR A CA 1
ATOM 3124 C C . TYR A 1 423 ? -0.590 6.414 -12.741 1.00 21.43 399 TYR A C 1
ATOM 3125 O O . TYR A 1 423 ? -1.047 7.403 -12.120 1.00 19.43 399 TYR A O 1
ATOM 3134 N N . ASN A 1 424 ? 0.367 6.512 -13.653 1.00 18.41 400 ASN A N 1
ATOM 3135 C CA . ASN A 1 424 ? 0.947 7.834 -13.926 1.00 19.40 400 ASN A CA 1
ATOM 3136 C C . ASN A 1 424 ? -0.038 8.724 -14.665 1.00 19.61 400 ASN A C 1
ATOM 3137 O O . ASN A 1 424 ? -0.183 9.895 -14.313 1.00 22.43 400 ASN A O 1
ATOM 3142 N N . ILE A 1 425 ? -0.766 8.176 -15.642 1.00 18.32 401 ILE A N 1
ATOM 3143 C CA . ILE A 1 425 ? -1.808 8.960 -16.321 1.00 19.38 401 ILE A CA 1
ATOM 3144 C C . ILE A 1 425 ? -3.014 9.241 -15.381 1.00 19.50 401 ILE A C 1
ATOM 3145 O O . ILE A 1 425 ? -3.580 10.329 -15.417 1.00 19.42 401 ILE A O 1
ATOM 3150 N N . THR A 1 426 ? -3.363 8.288 -14.518 1.00 18.89 402 THR A N 1
ATOM 3151 C CA . THR A 1 426 ? -4.359 8.579 -13.494 1.00 20.43 402 THR A CA 1
ATOM 3152 C C . THR A 1 426 ? -3.994 9.850 -12.735 1.00 20.51 402 THR A C 1
ATOM 3153 O O . THR A 1 426 ? -4.828 10.763 -12.623 1.00 21.06 402 THR A O 1
ATOM 3157 N N . SER A 1 427 ? -2.784 9.887 -12.181 1.00 20.34 403 SER A N 1
ATOM 3158 C CA . SER A 1 427 ? -2.342 11.047 -11.398 1.00 20.45 403 SER A CA 1
ATOM 3159 C C . SER A 1 427 ? -2.334 12.331 -12.246 1.00 20.54 403 SER A C 1
ATOM 3160 O O . SER A 1 427 ? -2.747 13.393 -11.774 1.00 19.54 403 SER A O 1
ATOM 3163 N N . ALA A 1 428 ? -1.847 12.241 -13.483 1.00 20.39 404 ALA A N 1
ATOM 3164 C CA . ALA A 1 428 ? -1.784 13.423 -14.362 1.00 19.23 404 ALA A CA 1
ATOM 3165 C C . ALA A 1 428 ? -3.209 13.961 -14.656 1.00 19.43 404 ALA A C 1
ATOM 3166 O O . ALA A 1 428 ? -3.467 15.173 -14.571 1.00 18.96 404 ALA A O 1
ATOM 3168 N N . LEU A 1 429 ? -4.145 13.064 -14.972 1.00 18.74 405 LEU A N 1
ATOM 3169 C CA . LEU A 1 429 ? -5.524 13.469 -15.299 1.00 18.90 405 LEU A CA 1
ATOM 3170 C C . LEU A 1 429 ? -6.197 14.103 -14.087 1.00 19.85 405 LEU A C 1
ATOM 3171 O O . LEU A 1 429 ? -6.853 15.136 -14.216 1.00 19.69 405 LEU A O 1
ATOM 3176 N N . VAL A 1 430 ? -6.016 13.463 -12.934 1.00 20.17 406 VAL A N 1
ATOM 3177 C CA . VAL A 1 430 ? -6.615 13.918 -11.683 1.00 22.40 406 VAL A CA 1
ATOM 3178 C C . VAL A 1 430 ? -6.031 15.266 -11.248 1.00 23.34 406 VAL A C 1
ATOM 3179 O O . VAL A 1 430 ? -6.787 16.250 -11.072 1.00 23.83 406 VAL A O 1
ATOM 3183 N N . THR A 1 431 ? -4.711 15.325 -11.091 1.00 21.79 407 THR A N 1
ATOM 3184 C CA . THR A 1 431 ? -4.071 16.598 -10.716 1.00 22.25 407 THR A CA 1
ATOM 3185 C C . THR A 1 431 ? -4.359 17.698 -11.735 1.00 22.62 407 THR A C 1
ATOM 3186 O O . THR A 1 431 ? -4.559 18.863 -11.347 1.00 22.77 407 THR A O 1
ATOM 3190 N N . GLY A 1 432 ? -4.409 17.358 -13.028 1.00 22.00 408 GLY A N 1
ATOM 3191 C CA . GLY A 1 432 ? -4.678 18.379 -14.042 1.00 20.91 408 GLY A CA 1
ATOM 3192 C C . GLY A 1 432 ? -6.096 18.915 -13.895 1.00 23.68 408 GLY A C 1
ATOM 3193 O O . GLY A 1 432 ? -6.321 20.132 -13.944 1.00 22.04 408 GLY A O 1
ATOM 3194 N N . ARG A 1 433 ? -7.064 18.015 -13.695 1.00 23.09 409 ARG A N 1
ATOM 3195 C CA . ARG A 1 433 ? -8.448 18.473 -13.532 1.00 24.85 409 ARG A CA 1
ATOM 3196 C C . ARG A 1 433 ? -8.589 19.366 -12.284 1.00 24.73 409 ARG A C 1
ATOM 3197 O O . ARG A 1 433 ? -9.264 20.387 -12.373 1.00 26.37 409 ARG A O 1
ATOM 3205 N N . ILE A 1 434 ? -7.994 18.980 -11.157 1.00 26.52 410 ILE A N 1
ATOM 3206 C CA . ILE A 1 434 ? -8.090 19.806 -9.907 1.00 27.30 410 ILE A CA 1
ATOM 3207 C C . ILE A 1 434 ? -7.427 21.181 -10.090 1.00 27.44 410 ILE A C 1
ATOM 3208 O O . ILE A 1 434 ? -7.996 22.226 -9.738 1.00 26.39 410 ILE A O 1
ATOM 3213 N N . ALA A 1 435 ? -6.211 21.177 -10.630 1.00 26.19 411 ALA A N 1
ATOM 3214 C CA . ALA A 1 435 ? -5.471 22.425 -10.887 1.00 25.97 411 ALA A CA 1
ATOM 3215 C C . ALA A 1 435 ? -6.248 23.363 -11.782 1.00 25.98 411 ALA A C 1
ATOM 3216 O O . ALA A 1 435 ? -6.300 24.563 -11.509 1.00 26.57 411 ALA A O 1
ATOM 3218 N N . GLY A 1 436 ? -6.834 22.826 -12.858 1.00 25.04 412 GLY A N 1
ATOM 3219 C CA . GLY A 1 436 ? -7.594 23.616 -13.822 1.00 26.25 412 GLY A CA 1
ATOM 3220 C C . GLY A 1 436 ? -8.868 24.199 -13.238 1.00 27.56 412 GLY A C 1
ATOM 3221 O O . GLY A 1 436 ? -9.141 25.402 -13.376 1.00 25.61 412 GLY A O 1
ATOM 3222 N N A THR A 1 437 ? -9.650 23.368 -12.561 0.60 27.76 413 THR A N 1
ATOM 3223 N N B THR A 1 437 ? -9.651 23.335 -12.596 0.40 27.62 413 THR A N 1
ATOM 3224 C CA A THR A 1 437 ? -10.905 23.853 -11.970 0.60 29.33 413 THR A CA 1
ATOM 3225 C CA B THR A 1 437 ? -10.873 23.750 -11.904 0.40 28.94 413 THR A CA 1
ATOM 3226 C C A THR A 1 437 ? -10.660 24.883 -10.852 0.60 30.03 413 THR A C 1
ATOM 3227 C C B THR A 1 437 ? -10.559 24.923 -10.974 0.40 29.57 413 THR A C 1
ATOM 3228 O O A THR A 1 437 ? -11.445 25.813 -10.697 0.60 31.35 413 THR A O 1
ATOM 3229 O O B THR A 1 437 ? -11.170 25.987 -11.090 0.40 30.17 413 THR A O 1
ATOM 3236 N N . THR A 1 438 ? -9.577 24.721 -10.098 1.00 30.33 414 THR A N 1
ATOM 3237 C CA . THR A 1 438 ? -9.183 25.698 -9.054 1.00 30.94 414 THR A CA 1
ATOM 3238 C C . THR A 1 438 ? -8.743 27.030 -9.689 1.00 31.25 414 THR A C 1
ATOM 3239 O O . THR A 1 438 ? -9.200 28.118 -9.274 1.00 30.38 414 THR A O 1
ATOM 3243 N N . ALA A 1 439 ? -7.900 26.960 -10.719 1.00 30.45 415 ALA A N 1
ATOM 3244 C CA . ALA A 1 439 ? -7.490 28.169 -11.440 1.00 30.12 415 ALA A CA 1
ATOM 3245 C C . ALA A 1 439 ? -8.685 28.913 -12.010 1.00 30.33 415 ALA A C 1
ATOM 3246 O O . ALA A 1 439 ? -8.784 30.143 -11.838 1.00 30.63 415 ALA A O 1
ATOM 3248 N N . GLY A 1 440 ? -9.583 28.179 -12.677 1.00 29.58 416 GLY A N 1
ATOM 3249 C CA . GLY A 1 440 ? -10.741 28.755 -13.334 1.00 32.19 416 GLY A CA 1
ATOM 3250 C C . GLY A 1 440 ? -11.639 29.399 -12.288 1.00 34.13 416 GLY A C 1
ATOM 3251 O O . GLY A 1 440 ? -12.122 30.524 -12.478 1.00 34.18 416 GLY A O 1
ATOM 3252 N N . GLU A 1 441 ? -11.823 28.695 -11.175 1.00 35.81 417 GLU A N 1
ATOM 3253 C CA . GLU A 1 441 ? -12.578 29.243 -10.037 1.00 40.35 417 GLU A CA 1
ATOM 3254 C C . GLU A 1 441 ? -11.933 30.513 -9.481 1.00 39.91 417 GLU A C 1
ATOM 3255 O O . GLU A 1 441 ? -12.612 31.521 -9.312 1.00 41.06 417 GLU A O 1
ATOM 3261 N N . ASN A 1 442 ? -10.640 30.465 -9.184 1.00 41.08 418 ASN A N 1
ATOM 3262 C CA . ASN A 1 442 ? -9.936 31.629 -8.632 1.00 42.32 418 ASN A CA 1
ATOM 3263 C C . ASN A 1 442 ? -9.986 32.842 -9.565 1.00 43.37 418 ASN A C 1
ATOM 3264 O O . ASN A 1 442 ? -10.195 33.978 -9.117 1.00 43.71 418 ASN A O 1
ATOM 3269 N N . ALA A 1 443 ? -9.829 32.594 -10.862 1.00 43.07 419 ALA A N 1
ATOM 3270 C CA . ALA A 1 443 ? -9.791 33.649 -11.862 1.00 44.24 419 ALA A CA 1
ATOM 3271 C C . ALA A 1 443 ? -11.094 34.441 -11.982 1.00 45.77 419 ALA A C 1
ATOM 3272 O O . ALA A 1 443 ? -11.070 35.601 -12.407 1.00 45.41 419 ALA A O 1
ATOM 3274 N N . LYS A 1 444 ? -12.219 33.812 -11.628 1.00 47.45 420 LYS A N 1
ATOM 3275 C CA . LYS A 1 444 ? -13.535 34.473 -11.613 1.00 49.04 420 LYS A CA 1
ATOM 3276 C C . LYS A 1 444 ? -13.751 35.225 -10.304 1.00 49.16 420 LYS A C 1
ATOM 3277 O O . LYS A 1 444 ? -12.915 36.034 -9.892 1.00 50.15 420 LYS A O 1
#

Organism: Bacillus cereus (strain ATCC 14579 / DSM 31 / CCUG 7414 / JCM 2152 / NBRC 15305 / NCIMB 9373 / NCTC 2599 / NRRL B-3711) (NCBI:txid226900)

CATH classification: 3.50.50.60

Nearest PDB structures (foldseek):
  2i0z-assembly1_A  TM=1.002E+00  e=2.900E-93  Bacillus cereus
  4cnk-assembly1_A  TM=8.293E-01  e=6.872E-49  Streptococcus cristatus
  2gqf-assembly1_A  TM=9.057E-01  e=1.643E-39  Haemophilus influenzae
  3v76-assembly1_A-2  TM=8.979E-01  e=3.545E-39  Sinorhizobium meliloti 1021
  3nlc-assembly1_A  TM=4.182E-01  e=6.080E-13  Vibrio parahaemolyticus

Radius of gyration: 25.77 Å; Cα contacts (8 Å, |Δi|>4): 1075; chains: 1; bounding box: 52×84×36 Å